Protein AF-A0A2E4DDZ9-F1 (afdb_monomer)

Nearest PDB structures (foldseek):
  5b3r-assembly1_A  TM=7.228E-01  e=1.417E-09  Pseudomonas aeruginosa
  1xm8-assembly2_B  TM=5.870E-01  e=4.985E-08  Arabidopsis thaliana
  6mgx-assembly3_B  TM=6.324E-01  e=5.148E-07  Escherichia coli
  6mh0-assembly2_B  TM=6.219E-01  e=5.457E-07  Escherichia coli
  6twt-assembly2_B  TM=6.376E-01  e=8.705E-07  Klebsiella pneumoniae

Structure (mmCIF, N/CA/C/O backbone):
data_AF-A0A2E4DDZ9-F1
#
_entry.id   AF-A0A2E4DDZ9-F1
#
loop_
_atom_site.group_PDB
_atom_site.id
_atom_site.type_symbol
_atom_site.label_atom_id
_atom_site.label_alt_id
_atom_site.label_comp_id
_atom_site.label_asym_id
_atom_site.label_entity_id
_atom_site.label_seq_id
_atom_site.pdbx_PDB_ins_code
_atom_site.Cartn_x
_atom_site.Cartn_y
_atom_site.Cartn_z
_atom_site.occupancy
_atom_site.B_iso_or_equiv
_atom_site.auth_seq_id
_atom_site.auth_comp_id
_atom_site.auth_asym_id
_atom_site.auth_atom_id
_atom_site.pdbx_PDB_model_num
ATOM 1 N N . MET A 1 1 ? -17.751 -10.055 39.238 1.00 33.97 1 MET A N 1
ATOM 2 C CA . MET A 1 1 ? -17.434 -11.410 38.720 1.00 33.97 1 MET A CA 1
ATOM 3 C C . MET A 1 1 ? -16.565 -11.289 37.470 1.00 33.97 1 MET A C 1
ATOM 5 O O . MET A 1 1 ? -16.831 -11.903 36.454 1.00 33.97 1 MET A O 1
ATOM 9 N N . GLN A 1 2 ? -15.532 -10.449 37.564 1.00 41.19 2 GLN A N 1
ATOM 10 C CA . GLN A 1 2 ? -14.875 -9.808 36.419 1.00 41.19 2 GLN A CA 1
ATOM 11 C C . GLN A 1 2 ? -13.373 -9.589 36.701 1.00 41.19 2 GLN A C 1
ATOM 13 O O . GLN A 1 2 ? -12.756 -8.681 36.178 1.00 41.19 2 GLN A O 1
ATOM 18 N N . LYS A 1 3 ? -12.787 -10.394 37.596 1.00 33.94 3 LYS A N 1
ATOM 19 C CA . LYS A 1 3 ? -11.370 -10.314 38.005 1.00 33.94 3 LYS A CA 1
ATOM 20 C C . LYS A 1 3 ? -10.740 -11.713 38.172 1.00 33.94 3 LYS A C 1
ATOM 22 O O . LYS A 1 3 ? -9.693 -11.851 38.790 1.00 33.94 3 LYS A O 1
ATOM 27 N N . LEU A 1 4 ? -11.392 -12.769 37.661 1.00 30.27 4 LEU A N 1
ATOM 28 C CA . LEU A 1 4 ? -10.973 -14.166 37.876 1.00 30.27 4 LEU A CA 1
ATOM 29 C C . LEU A 1 4 ? -10.362 -14.859 36.648 1.00 30.27 4 LEU A C 1
ATOM 31 O O . LEU A 1 4 ? -9.936 -15.993 36.791 1.00 30.27 4 LEU A O 1
ATOM 35 N N . SER A 1 5 ? -10.293 -14.221 35.480 1.00 40.16 5 SER A N 1
ATOM 36 C CA . SER A 1 5 ? -9.814 -14.838 34.229 1.00 40.16 5 SER A CA 1
ATOM 37 C C . SER A 1 5 ? -8.328 -14.569 33.956 1.00 40.16 5 SER A C 1
ATOM 39 O O . SER A 1 5 ? -7.578 -15.505 33.705 1.00 40.16 5 SER A O 1
ATOM 41 N N . VAL A 1 6 ? -7.859 -13.329 34.124 1.00 36.03 6 VAL A N 1
ATOM 42 C CA . VAL A 1 6 ? -6.463 -12.942 33.818 1.00 36.03 6 VAL A CA 1
ATOM 43 C C . VAL A 1 6 ? -5.463 -13.589 34.781 1.00 36.03 6 VAL A C 1
ATOM 45 O O . VAL A 1 6 ? -4.466 -14.174 34.371 1.00 36.03 6 VAL A O 1
ATOM 48 N N . LEU A 1 7 ? -5.783 -13.602 36.076 1.00 37.62 7 LEU A N 1
ATOM 49 C CA . LEU A 1 7 ? -4.938 -14.243 37.082 1.00 37.62 7 LEU A CA 1
ATOM 50 C C . LEU A 1 7 ? -4.940 -15.779 36.956 1.00 37.62 7 LEU A C 1
ATOM 52 O O . LEU A 1 7 ? -3.968 -16.423 37.338 1.00 37.62 7 LEU A O 1
ATOM 56 N N . PHE A 1 8 ? -6.015 -16.371 36.420 1.00 39.94 8 PHE A N 1
ATOM 57 C CA . PHE A 1 8 ? -6.095 -17.813 36.172 1.00 39.94 8 PHE A CA 1
ATOM 58 C C . PHE A 1 8 ? -5.254 -18.207 34.957 1.00 39.94 8 PHE A C 1
ATOM 60 O O . PHE A 1 8 ? -4.583 -19.223 35.026 1.00 39.94 8 PHE A O 1
ATOM 67 N N . ILE A 1 9 ? -5.197 -17.375 33.912 1.00 42.53 9 ILE A N 1
ATOM 68 C CA . ILE A 1 9 ? -4.337 -17.578 32.735 1.00 42.53 9 ILE A CA 1
ATOM 69 C C . ILE A 1 9 ? -2.853 -17.412 33.101 1.00 42.53 9 ILE A C 1
ATOM 71 O O . ILE A 1 9 ? -2.035 -18.258 32.739 1.00 42.53 9 ILE A O 1
ATOM 75 N N . CYS A 1 10 ? -2.498 -16.412 33.916 1.00 40.50 10 CYS A N 1
ATOM 76 C CA . CYS A 1 10 ? -1.134 -16.284 34.443 1.00 40.50 10 CYS A CA 1
ATOM 77 C C . CYS A 1 10 ? -0.742 -17.471 35.348 1.00 40.50 10 CYS A C 1
ATOM 79 O O . CYS A 1 10 ? 0.379 -17.965 35.257 1.00 40.50 10 CYS A O 1
ATOM 81 N N . LEU A 1 11 ? -1.661 -17.979 36.185 1.00 42.38 11 LEU A N 1
ATOM 82 C CA . LEU A 1 11 ? -1.428 -19.148 37.053 1.00 42.38 11 LEU A CA 1
ATOM 83 C C . LEU A 1 11 ? -1.426 -20.490 36.299 1.00 42.38 11 LEU A C 1
ATOM 85 O O . LEU A 1 11 ? -0.768 -21.431 36.745 1.00 42.38 11 LEU A O 1
ATOM 89 N N . PHE A 1 12 ? -2.149 -20.600 35.183 1.00 41.38 12 PHE A N 1
ATOM 90 C CA . PHE A 1 12 ? -2.169 -21.794 34.333 1.00 41.38 12 PHE A CA 1
ATOM 91 C C . PHE A 1 12 ? -0.862 -21.913 33.537 1.00 41.38 12 PHE A C 1
ATOM 93 O O . PHE A 1 12 ? -0.261 -22.986 33.506 1.00 41.38 12 PHE A O 1
ATOM 100 N N . ASN A 1 13 ? -0.349 -20.789 33.026 1.00 40.69 13 ASN A N 1
ATOM 101 C CA . ASN A 1 13 ? 0.956 -20.726 32.362 1.00 40.69 13 ASN A CA 1
ATOM 102 C C . ASN A 1 13 ? 2.132 -20.933 33.336 1.00 40.69 13 ASN A C 1
ATOM 104 O O . ASN A 1 13 ? 3.116 -21.576 32.978 1.00 40.69 13 ASN A O 1
ATOM 108 N N . LEU A 1 14 ? 2.003 -20.516 34.604 1.00 40.38 14 LEU A N 1
ATOM 109 C CA . LEU A 1 14 ? 2.984 -20.852 35.647 1.00 40.38 14 LEU A CA 1
ATOM 110 C C . LEU A 1 14 ? 2.976 -22.346 36.043 1.00 40.38 14 LEU A C 1
ATOM 112 O O . LEU A 1 14 ? 3.996 -22.860 36.495 1.00 40.38 14 LEU A O 1
ATOM 116 N N . ASN A 1 15 ? 1.848 -23.056 35.897 1.00 37.31 15 ASN A N 1
ATOM 117 C CA . ASN A 1 15 ? 1.742 -24.476 36.272 1.00 37.31 15 ASN A CA 1
ATOM 118 C C . ASN A 1 15 ? 2.314 -25.429 35.214 1.00 37.31 15 ASN A C 1
ATOM 120 O O . ASN A 1 15 ? 2.849 -26.477 35.574 1.00 37.31 15 ASN A O 1
ATOM 124 N N . LEU A 1 16 ? 2.270 -25.066 33.930 1.00 35.22 16 LEU A N 1
ATOM 125 C CA . LEU A 1 16 ? 2.968 -25.817 32.879 1.00 35.22 16 LEU A CA 1
ATOM 126 C C . LEU A 1 16 ? 4.495 -25.705 33.004 1.00 35.22 16 LEU A C 1
ATOM 128 O O . LEU A 1 16 ? 5.198 -26.664 32.699 1.00 35.22 16 LEU A O 1
ATOM 132 N N . ALA A 1 17 ? 5.000 -24.605 33.568 1.00 37.75 17 ALA A N 1
ATOM 133 C CA . ALA A 1 17 ? 6.420 -24.429 33.877 1.00 37.75 17 ALA A CA 1
ATOM 134 C C . ALA A 1 17 ? 6.925 -25.272 35.077 1.00 37.75 17 ALA A C 1
ATOM 136 O O . ALA A 1 17 ? 8.125 -25.293 35.341 1.00 37.75 17 ALA A O 1
ATOM 137 N N . LEU A 1 18 ? 6.049 -25.979 35.813 1.00 35.97 18 LEU A N 1
ATOM 138 C CA . LEU A 1 18 ? 6.411 -26.770 37.007 1.00 35.97 18 LEU A CA 1
ATOM 139 C C . LEU A 1 18 ? 6.216 -28.288 36.867 1.00 35.97 18 LEU A C 1
ATOM 141 O O . LEU A 1 18 ? 6.549 -29.036 37.791 1.00 35.97 18 LEU A O 1
ATOM 145 N N . ALA A 1 19 ? 5.744 -28.789 35.726 1.00 33.09 19 ALA A N 1
ATOM 146 C CA . ALA A 1 19 ? 5.649 -30.228 35.500 1.00 33.09 19 ALA A CA 1
ATOM 147 C C . ALA A 1 19 ? 6.958 -30.789 34.914 1.00 33.09 19 ALA A C 1
ATOM 149 O O . ALA A 1 19 ? 7.039 -31.109 33.735 1.00 33.09 19 ALA A O 1
ATOM 150 N N . HIS A 1 20 ? 7.929 -30.963 35.820 1.00 37.88 20 HIS A N 1
ATOM 151 C CA . HIS A 1 20 ? 9.113 -31.834 35.764 1.00 37.88 20 HIS A CA 1
ATOM 152 C C . HIS A 1 20 ? 10.502 -31.229 35.464 1.00 37.88 20 HIS A C 1
ATOM 154 O O . HIS A 1 20 ? 10.837 -30.910 34.332 1.00 37.88 20 HIS A O 1
ATOM 160 N N . LEU A 1 21 ? 11.333 -31.329 36.524 1.00 40.16 21 LEU A N 1
ATOM 161 C CA . LEU A 1 21 ? 12.799 -31.511 36.596 1.00 40.16 21 LEU A CA 1
ATOM 162 C C . LEU A 1 21 ? 13.645 -30.269 36.947 1.00 40.16 21 LEU A C 1
ATOM 164 O O . LEU A 1 21 ? 14.237 -29.665 36.067 1.00 40.16 21 LEU A O 1
ATOM 168 N N . SER A 1 22 ? 13.823 -29.973 38.247 1.00 35.97 22 SER A N 1
ATOM 169 C CA . SER A 1 22 ? 15.143 -30.032 38.925 1.00 35.97 22 SER A CA 1
ATOM 170 C C . SER A 1 22 ? 15.037 -29.762 40.446 1.00 35.97 22 SER A C 1
ATOM 172 O O . SER A 1 22 ? 14.189 -28.990 40.890 1.00 35.97 22 SER A O 1
ATOM 174 N N . ASP A 1 23 ? 15.878 -30.430 41.246 1.00 40.38 23 ASP A N 1
ATOM 175 C CA . ASP A 1 23 ? 15.960 -30.360 42.723 1.00 40.38 23 ASP A CA 1
ATOM 176 C C . ASP A 1 23 ? 16.933 -29.247 43.194 1.00 40.38 23 ASP A C 1
ATOM 178 O O . ASP A 1 23 ? 17.910 -29.523 43.891 1.00 40.38 23 ASP A O 1
ATOM 182 N N . ASP A 1 24 ? 16.713 -27.982 42.815 1.00 37.97 24 ASP A N 1
ATOM 183 C CA . ASP A 1 24 ? 17.561 -26.867 43.284 1.00 37.97 24 ASP A CA 1
ATOM 184 C C . ASP A 1 24 ? 16.811 -25.875 44.198 1.00 37.97 24 ASP A C 1
ATOM 186 O O . ASP A 1 24 ? 15.643 -25.545 43.991 1.00 37.97 24 ASP A O 1
ATOM 190 N N . GLU A 1 25 ? 17.483 -25.385 45.245 1.00 36.19 25 GLU A N 1
ATOM 191 C CA . GLU A 1 25 ? 16.929 -24.529 46.312 1.00 36.19 25 GLU A CA 1
ATOM 192 C C . GLU A 1 25 ? 16.433 -23.157 45.811 1.00 36.19 25 GLU A C 1
ATOM 194 O O . GLU A 1 25 ? 15.657 -22.481 46.497 1.00 36.19 25 GLU A O 1
ATOM 199 N N . SER A 1 26 ? 16.820 -22.761 44.598 1.00 35.56 26 SER A N 1
ATOM 200 C CA . SER A 1 26 ? 16.300 -21.602 43.864 1.00 35.56 26 SER A CA 1
ATOM 201 C C . SER A 1 26 ? 14.817 -21.752 43.476 1.00 35.56 26 SER A C 1
ATOM 203 O O . SER A 1 26 ? 14.098 -20.749 43.439 1.00 35.56 26 SER A O 1
ATOM 205 N N . HIS A 1 27 ? 14.310 -22.985 43.317 1.00 33.72 27 HIS A N 1
ATOM 206 C CA . HIS A 1 27 ? 12.915 -23.274 42.951 1.00 33.72 27 HIS A CA 1
ATOM 207 C C . HIS A 1 27 ? 11.893 -22.974 44.059 1.00 33.72 27 HIS A C 1
ATOM 209 O O . HIS A 1 27 ? 10.717 -22.753 43.775 1.00 33.72 27 HIS A O 1
ATOM 215 N N . ARG A 1 28 ? 12.304 -22.882 45.332 1.00 37.25 28 ARG A N 1
ATOM 216 C CA . ARG A 1 28 ? 11.372 -22.616 46.450 1.00 37.25 28 ARG A CA 1
ATOM 217 C C . ARG A 1 28 ? 10.831 -21.185 46.504 1.00 37.25 28 ARG A C 1
ATOM 219 O O . ARG A 1 28 ? 10.004 -20.890 47.363 1.00 37.25 28 ARG A O 1
ATOM 226 N N . ARG A 1 29 ? 11.293 -20.276 45.639 1.00 38.12 29 ARG A N 1
ATOM 227 C CA . ARG A 1 29 ? 10.935 -18.849 45.724 1.00 38.12 29 ARG A CA 1
ATOM 228 C C . ARG A 1 29 ? 9.691 -18.446 44.932 1.00 38.12 29 ARG A C 1
ATOM 230 O O . ARG A 1 29 ? 9.135 -17.400 45.255 1.00 38.12 29 ARG A O 1
ATOM 237 N N . LEU A 1 30 ? 9.232 -19.248 43.966 1.00 39.09 30 LEU A N 1
ATOM 238 C CA . LEU A 1 30 ? 8.139 -18.855 43.055 1.00 39.09 30 LEU A CA 1
ATOM 239 C C . LEU A 1 30 ? 7.015 -19.891 42.888 1.00 39.09 30 LEU A C 1
ATOM 241 O O . LEU A 1 30 ? 6.020 -19.600 42.236 1.00 39.09 30 LEU A O 1
ATOM 245 N N . SER A 1 31 ? 7.107 -21.055 43.535 1.00 38.25 31 SER A N 1
ATOM 246 C CA . SER A 1 31 ? 6.044 -22.071 43.531 1.00 38.25 31 SER A CA 1
ATOM 247 C C . SER A 1 31 ? 5.263 -22.157 44.850 1.00 38.25 31 SER A C 1
ATOM 249 O O . SER A 1 31 ? 4.564 -23.144 45.056 1.00 38.25 31 SER A O 1
ATOM 251 N N . ASP A 1 32 ? 5.416 -21.195 45.773 1.00 40.81 32 ASP A N 1
ATOM 252 C CA . ASP A 1 32 ? 4.756 -21.226 47.088 1.00 40.81 32 ASP A CA 1
ATOM 253 C C . ASP A 1 32 ? 3.307 -20.701 46.995 1.00 40.81 32 ASP A C 1
ATOM 255 O O . ASP A 1 32 ? 3.099 -19.484 46.873 1.00 40.81 32 ASP A O 1
ATOM 259 N N . PRO A 1 33 ? 2.286 -21.577 47.086 1.00 40.12 33 PRO A N 1
ATOM 260 C CA . PRO A 1 33 ? 0.885 -21.178 46.975 1.00 40.12 33 PRO A CA 1
ATOM 261 C C . PRO A 1 33 ? 0.476 -20.171 48.058 1.00 40.12 33 PRO A C 1
ATOM 263 O O . PRO A 1 33 ? -0.372 -19.318 47.806 1.00 40.12 33 PRO A O 1
ATOM 266 N N . LEU A 1 34 ? 1.131 -20.190 49.229 1.00 39.88 34 LEU A N 1
ATOM 267 C CA . LEU A 1 34 ? 0.839 -19.273 50.335 1.00 39.88 34 LEU A CA 1
ATOM 268 C C . LEU A 1 34 ? 1.173 -17.817 49.994 1.00 39.88 34 LEU A C 1
ATOM 270 O O . LEU A 1 34 ? 0.563 -16.903 50.546 1.00 39.88 34 LEU A O 1
ATOM 274 N N . ARG A 1 35 ? 2.109 -17.579 49.068 1.00 44.56 35 ARG A N 1
ATOM 275 C CA . ARG A 1 35 ? 2.528 -16.228 48.673 1.00 44.56 35 ARG A CA 1
ATOM 276 C C . ARG A 1 35 ? 1.674 -15.652 47.542 1.00 44.56 35 ARG A C 1
ATOM 278 O O . ARG A 1 35 ? 1.454 -14.446 47.507 1.00 44.56 35 ARG A O 1
ATOM 285 N N . ILE A 1 36 ? 1.121 -16.511 46.684 1.00 44.34 36 ILE A N 1
ATOM 286 C CA . ILE A 1 36 ? 0.060 -16.155 45.725 1.00 44.34 36 ILE A CA 1
ATOM 287 C C . ILE A 1 36 ? -1.224 -15.793 46.481 1.00 44.34 36 ILE A C 1
ATOM 289 O O . ILE A 1 36 ? -1.869 -14.795 46.162 1.00 44.34 36 ILE A O 1
ATOM 293 N N . GLU A 1 37 ? -1.573 -16.568 47.511 1.00 42.19 37 GLU A N 1
ATOM 294 C CA . GLU A 1 37 ? -2.699 -16.272 48.403 1.00 42.19 37 GLU A CA 1
ATOM 295 C C . GLU A 1 37 ? -2.471 -14.964 49.183 1.00 42.19 37 GLU A C 1
ATOM 297 O O . GLU A 1 37 ? -3.386 -14.154 49.293 1.00 42.19 37 GLU A O 1
ATOM 302 N N . TYR A 1 38 ? -1.239 -14.719 49.654 1.00 46.56 38 TYR A N 1
ATOM 303 C CA . TYR A 1 38 ? -0.840 -13.470 50.310 1.00 46.56 38 TYR A CA 1
ATOM 304 C C . TYR A 1 38 ? -0.961 -12.269 49.365 1.00 46.56 38 TYR A C 1
ATOM 306 O O . TYR A 1 38 ? -1.680 -11.332 49.683 1.00 46.56 38 TYR A O 1
ATOM 314 N N . ASN A 1 39 ? -0.372 -12.319 48.165 1.00 45.78 39 ASN A N 1
ATOM 315 C CA . ASN A 1 39 ? -0.439 -11.218 47.198 1.00 45.78 39 ASN A CA 1
ATOM 316 C C . ASN A 1 39 ? -1.879 -10.924 46.738 1.00 45.78 39 ASN A C 1
ATOM 318 O O . ASN A 1 39 ? -2.236 -9.760 46.599 1.00 45.78 39 ASN A O 1
ATOM 322 N N . LYS A 1 40 ? -2.733 -11.950 46.583 1.00 46.78 40 LYS A N 1
ATOM 323 C CA . LYS A 1 40 ? -4.180 -11.782 46.331 1.00 46.78 40 LYS A CA 1
ATOM 324 C C . LYS A 1 40 ? -4.923 -11.081 47.472 1.00 46.78 40 LYS A C 1
ATOM 326 O O . LYS A 1 40 ? -5.978 -10.502 47.236 1.00 46.78 40 LYS A O 1
ATOM 331 N N . GLN A 1 41 ? -4.430 -11.206 48.703 1.00 47.22 41 GLN A N 1
ATOM 332 C CA . GLN A 1 41 ? -5.047 -10.632 49.900 1.00 47.22 41 GLN A CA 1
ATOM 333 C C . GLN A 1 41 ? -4.456 -9.271 50.287 1.00 47.22 41 GLN A C 1
ATOM 335 O O . GLN A 1 41 ? -5.117 -8.526 51.007 1.00 47.22 41 GLN A O 1
ATOM 340 N N . THR A 1 42 ? -3.233 -8.951 49.852 1.00 45.41 42 THR A N 1
ATOM 341 C CA . THR A 1 42 ? -2.497 -7.765 50.318 1.00 45.41 42 THR A CA 1
ATOM 342 C C . THR A 1 42 ? -2.213 -6.715 49.256 1.00 45.41 42 THR A C 1
ATOM 344 O O . THR A 1 42 ? -1.875 -5.604 49.650 1.00 45.41 42 THR A O 1
ATOM 347 N N . LYS A 1 43 ? -2.302 -7.041 47.960 1.00 48.38 43 LYS A N 1
ATOM 348 C CA . LYS A 1 43 ? -2.059 -6.076 46.883 1.00 48.38 43 LYS A CA 1
ATOM 349 C C . LYS A 1 43 ? -3.357 -5.557 46.290 1.00 48.38 43 LYS A C 1
ATOM 351 O O . LYS A 1 43 ? -4.258 -6.343 45.988 1.00 48.38 43 LYS A O 1
ATOM 356 N N . ASP A 1 44 ? -3.425 -4.246 46.106 1.00 49.69 44 ASP A N 1
ATOM 357 C CA . ASP A 1 44 ? -4.514 -3.614 45.372 1.00 49.69 44 ASP A CA 1
ATOM 358 C C . ASP A 1 44 ? -4.139 -3.569 43.887 1.00 49.69 44 ASP A C 1
ATOM 360 O O . ASP A 1 44 ? -3.212 -2.878 43.484 1.00 49.69 44 ASP A O 1
ATOM 364 N N . LEU A 1 45 ? -4.829 -4.356 43.060 1.00 46.56 45 LEU A N 1
ATOM 365 C CA . LEU A 1 45 ? -4.574 -4.407 41.613 1.00 46.56 45 LEU A CA 1
ATOM 366 C C . LEU A 1 45 ? -5.123 -3.179 40.872 1.00 46.56 45 LEU A C 1
ATOM 368 O O . LEU A 1 45 ? -4.913 -3.056 39.669 1.00 46.56 45 LEU A O 1
ATOM 372 N N . ASP A 1 46 ? -5.839 -2.301 41.577 1.00 39.34 46 ASP A N 1
ATOM 373 C CA . ASP A 1 46 ? -6.228 -0.985 41.082 1.00 39.34 46 ASP A CA 1
ATOM 374 C C . ASP A 1 46 ? -5.185 0.096 41.497 1.00 39.34 46 ASP A C 1
ATOM 376 O O . ASP A 1 46 ? -5.304 1.252 41.086 1.00 39.34 46 ASP A O 1
ATOM 380 N N . ASP A 1 47 ? -4.141 -0.273 42.265 1.00 42.84 47 ASP A N 1
ATOM 381 C CA . ASP A 1 47 ? -2.981 0.567 42.602 1.00 42.84 47 ASP A CA 1
ATOM 382 C C . ASP A 1 47 ? -1.834 0.365 41.571 1.00 42.84 47 ASP A C 1
ATOM 384 O O . ASP A 1 47 ? -1.346 -0.762 41.370 1.00 42.84 47 ASP A O 1
ATOM 388 N N . PRO A 1 48 ? -1.378 1.440 40.894 1.00 39.00 48 PRO A N 1
ATOM 389 C CA . PRO A 1 48 ? -0.318 1.383 39.885 1.00 39.00 48 PRO A CA 1
ATOM 390 C C . PRO A 1 48 ? 1.022 0.841 40.396 1.00 39.00 48 PRO A C 1
ATOM 392 O O . PRO A 1 48 ? 1.738 0.171 39.644 1.00 39.00 48 PRO A O 1
ATOM 395 N N . ASP A 1 49 ? 1.378 1.094 41.658 1.00 43.78 49 ASP A N 1
ATOM 396 C CA . ASP A 1 49 ? 2.683 0.706 42.207 1.00 43.78 49 ASP A CA 1
ATOM 397 C C . ASP A 1 49 ? 2.756 -0.806 42.463 1.00 43.78 49 ASP A C 1
ATOM 399 O O . ASP A 1 49 ? 3.779 -1.459 42.206 1.00 43.78 49 ASP A O 1
ATOM 403 N N . ASP A 1 50 ? 1.645 -1.390 42.911 1.00 41.88 50 ASP A N 1
ATOM 404 C CA . ASP A 1 50 ? 1.541 -2.817 43.195 1.00 41.88 50 ASP A CA 1
ATOM 405 C C . ASP A 1 50 ? 1.521 -3.667 41.923 1.00 41.88 50 ASP A C 1
ATOM 407 O O . ASP A 1 50 ? 2.157 -4.732 41.886 1.00 41.88 50 ASP A O 1
ATOM 411 N N . THR A 1 51 ? 0.862 -3.151 40.884 1.00 43.84 51 THR A N 1
ATOM 412 C CA . THR A 1 51 ? 0.801 -3.727 39.536 1.00 43.84 51 THR A CA 1
ATOM 413 C C . THR A 1 51 ? 2.166 -3.660 38.851 1.00 43.84 51 THR A C 1
ATOM 415 O O . THR A 1 51 ? 2.675 -4.674 38.372 1.00 43.84 51 THR A O 1
ATOM 418 N N . SER A 1 52 ? 2.835 -2.506 38.918 1.00 40.84 52 SER A N 1
ATOM 419 C CA . SER A 1 52 ? 4.176 -2.307 38.353 1.00 40.84 52 SER A CA 1
ATOM 420 C C . SER A 1 52 ? 5.223 -3.239 38.965 1.00 40.84 52 SER A C 1
ATOM 422 O O . SER A 1 52 ? 6.110 -3.737 38.269 1.00 40.84 52 SER A O 1
ATOM 424 N N . GLN A 1 53 ? 5.135 -3.513 40.271 1.00 45.06 53 GLN A N 1
ATOM 425 C CA . GLN A 1 53 ? 6.048 -4.451 40.922 1.00 45.06 53 GLN A CA 1
ATOM 426 C C . GLN A 1 53 ? 5.840 -5.892 40.435 1.00 45.06 53 GLN A C 1
ATOM 428 O O . GLN A 1 53 ? 6.818 -6.598 40.205 1.00 45.06 53 GLN A O 1
ATOM 433 N N . LEU A 1 54 ? 4.588 -6.313 40.234 1.00 45.00 54 LEU A N 1
ATOM 434 C CA . LEU A 1 54 ? 4.265 -7.650 39.731 1.00 45.00 54 LEU A CA 1
ATOM 435 C C . LEU A 1 54 ? 4.745 -7.847 38.279 1.00 45.00 54 LEU A C 1
ATOM 437 O O . LEU A 1 54 ? 5.259 -8.913 37.931 1.00 45.00 54 LEU A O 1
ATOM 441 N N . CYS A 1 55 ? 4.641 -6.804 37.451 1.00 43.81 55 CYS A N 1
ATOM 442 C CA . CYS A 1 55 ? 5.157 -6.792 36.080 1.00 43.81 55 CYS A CA 1
ATOM 443 C C . CYS A 1 55 ? 6.687 -6.915 36.034 1.00 43.81 55 CYS A C 1
ATOM 445 O O . CYS A 1 55 ? 7.207 -7.731 35.273 1.00 43.81 55 CYS A O 1
ATOM 447 N N . ARG A 1 56 ? 7.413 -6.171 36.884 1.00 43.94 56 ARG A N 1
ATOM 448 C CA . ARG A 1 56 ? 8.884 -6.256 36.982 1.00 43.94 56 ARG A CA 1
ATOM 449 C C . ARG A 1 56 ? 9.355 -7.654 37.374 1.00 43.94 56 ARG A C 1
ATOM 451 O O . ARG A 1 56 ? 10.241 -8.201 36.724 1.00 43.94 56 ARG A O 1
ATOM 458 N N . ASP A 1 57 ? 8.713 -8.252 38.375 1.00 45.06 57 ASP A N 1
ATOM 459 C CA . ASP A 1 57 ? 9.059 -9.594 38.851 1.00 45.06 57 ASP A CA 1
ATOM 460 C C . ASP A 1 57 ? 8.829 -10.668 37.760 1.00 45.06 57 ASP A C 1
ATOM 462 O O . ASP A 1 57 ? 9.574 -11.645 37.674 1.00 45.06 57 ASP A O 1
ATOM 466 N N . THR A 1 58 ? 7.837 -10.465 36.884 1.00 41.94 58 THR A N 1
ATOM 467 C CA . THR A 1 58 ? 7.519 -11.372 35.765 1.00 41.94 58 THR A CA 1
ATOM 468 C C . THR A 1 58 ? 8.515 -11.229 34.606 1.00 41.94 58 THR A C 1
ATOM 470 O O . THR A 1 58 ? 9.010 -12.230 34.088 1.00 41.94 58 THR A O 1
ATOM 473 N N . LEU A 1 59 ? 8.870 -9.994 34.235 1.00 40.66 59 LEU A N 1
ATOM 474 C CA . LEU A 1 59 ? 9.851 -9.690 33.183 1.00 40.66 59 LEU A CA 1
ATOM 475 C C . LEU A 1 59 ? 11.261 -10.191 33.528 1.00 40.66 59 LEU A C 1
ATOM 477 O O . LEU A 1 59 ? 11.951 -10.737 32.667 1.00 40.66 59 LEU A O 1
ATOM 481 N N . GLU A 1 60 ? 11.680 -10.058 34.787 1.00 41.94 60 GLU A N 1
ATOM 482 C CA . GLU A 1 60 ? 12.969 -10.569 35.275 1.00 41.94 60 GLU A CA 1
ATOM 483 C C . GLU A 1 60 ? 13.044 -12.107 35.172 1.00 41.94 60 GLU A C 1
ATOM 485 O O . GLU A 1 60 ? 14.089 -12.673 34.843 1.00 41.94 60 GLU A O 1
ATOM 490 N N . CYS A 1 61 ? 11.917 -12.792 35.393 1.00 39.03 61 CYS A N 1
ATOM 491 C CA . CYS A 1 61 ? 11.821 -14.248 35.304 1.00 39.03 61 CYS A CA 1
ATOM 492 C C . CYS A 1 61 ? 11.914 -14.754 33.856 1.00 39.03 61 CYS A C 1
ATOM 494 O O . CYS A 1 61 ? 12.610 -15.733 33.598 1.00 39.03 61 CYS A O 1
ATOM 496 N N . VAL A 1 62 ? 11.266 -14.067 32.909 1.00 38.56 62 VAL A N 1
ATOM 497 C CA . VAL A 1 62 ? 11.334 -14.401 31.474 1.00 38.56 62 VAL A CA 1
ATOM 498 C C . VAL A 1 62 ? 12.739 -14.156 30.922 1.00 38.56 62 VAL A C 1
ATOM 500 O O . VAL A 1 62 ? 13.271 -14.961 30.166 1.00 38.56 62 VAL A O 1
ATOM 503 N N . ARG A 1 63 ? 13.382 -13.066 31.347 1.00 37.38 63 ARG A N 1
ATOM 504 C CA . ARG A 1 63 ? 14.694 -12.645 30.844 1.00 37.38 63 ARG A CA 1
ATOM 505 C C . ARG A 1 63 ? 15.862 -13.519 31.327 1.00 37.38 63 ARG A C 1
ATOM 507 O O . ARG A 1 63 ? 16.943 -13.455 30.749 1.00 37.38 63 ARG A O 1
ATOM 514 N N . THR A 1 64 ? 15.671 -14.308 32.384 1.00 41.09 64 THR A N 1
ATOM 515 C CA . THR A 1 64 ? 16.728 -15.130 33.003 1.00 41.09 64 THR A CA 1
ATOM 516 C C . THR A 1 64 ? 16.742 -16.593 32.553 1.00 41.09 64 THR A C 1
ATOM 518 O O . THR A 1 64 ? 17.643 -17.326 32.960 1.00 41.09 64 THR A O 1
ATOM 521 N N . GLN A 1 65 ? 15.814 -17.031 31.693 1.00 38.94 65 GLN A N 1
ATOM 522 C CA . GLN A 1 65 ? 15.822 -18.389 31.139 1.00 38.94 65 GLN A CA 1
ATOM 523 C C . GLN A 1 65 ? 16.352 -18.415 29.694 1.00 38.94 65 GLN A C 1
ATOM 525 O O . GLN A 1 65 ? 15.688 -17.961 28.768 1.00 38.94 65 GLN A O 1
ATOM 530 N N . GLU A 1 66 ? 17.542 -18.992 29.491 1.00 38.03 66 GLU A N 1
ATOM 531 C CA . GLU A 1 66 ? 18.000 -19.469 28.177 1.00 38.03 66 GLU A CA 1
ATOM 532 C C . GLU A 1 66 ? 17.205 -20.736 27.813 1.00 38.03 66 GLU A C 1
ATOM 534 O O . GLU A 1 66 ? 17.484 -21.833 28.299 1.00 38.03 66 GLU A O 1
ATOM 539 N N . ILE A 1 67 ? 16.172 -20.583 26.982 1.00 40.72 67 ILE A N 1
ATOM 540 C CA . ILE A 1 67 ? 15.298 -21.682 26.554 1.00 40.72 67 ILE A CA 1
ATOM 541 C C . ILE A 1 67 ? 16.022 -22.507 25.482 1.00 40.72 67 ILE A C 1
ATOM 543 O O . ILE A 1 67 ? 16.032 -22.159 24.304 1.00 40.72 67 ILE A O 1
ATOM 547 N N . SER A 1 68 ? 16.628 -23.620 25.895 1.00 33.53 68 SER A N 1
ATOM 548 C CA . SER A 1 68 ? 17.236 -24.619 25.008 1.00 33.53 68 SER A CA 1
ATOM 549 C C . SER A 1 68 ? 16.755 -26.028 25.368 1.00 33.53 68 SER A C 1
ATOM 551 O O . SER A 1 68 ? 17.415 -26.741 26.105 1.00 33.53 68 SER A O 1
ATOM 553 N N . ASP A 1 69 ? 15.557 -26.391 24.898 1.00 35.28 69 ASP A N 1
ATOM 554 C CA . ASP A 1 69 ? 15.167 -27.746 24.446 1.00 35.28 69 ASP A CA 1
ATOM 555 C C . ASP A 1 69 ? 13.638 -27.831 24.307 1.00 35.28 69 ASP A C 1
ATOM 557 O O . ASP A 1 69 ? 12.915 -28.014 25.285 1.00 35.28 69 ASP A O 1
ATOM 561 N N . LEU A 1 70 ? 13.113 -27.703 23.082 1.00 38.47 70 LEU A N 1
ATOM 562 C CA . LEU A 1 70 ? 11.661 -27.734 22.830 1.00 38.47 70 LEU A CA 1
ATOM 563 C C . LEU A 1 70 ? 11.237 -28.530 21.581 1.00 38.47 70 LEU A C 1
ATOM 565 O O . LEU A 1 70 ? 10.102 -28.415 21.130 1.00 38.47 70 LEU A O 1
ATOM 569 N N . SER A 1 71 ? 12.076 -29.413 21.038 1.00 33.62 71 SER A N 1
ATOM 570 C CA . SER A 1 71 ? 11.757 -30.122 19.782 1.00 33.62 71 SER A CA 1
ATOM 571 C C . SER A 1 71 ? 10.556 -31.088 19.861 1.00 33.62 71 SER A C 1
ATOM 573 O O . SER A 1 71 ? 9.953 -31.392 18.836 1.00 33.62 71 SER A O 1
ATOM 575 N N . GLY A 1 72 ? 10.153 -31.537 21.057 1.00 34.12 72 GLY A N 1
ATOM 576 C CA . GLY A 1 72 ? 8.994 -32.426 21.246 1.00 34.12 72 GLY A CA 1
ATOM 577 C C . GLY A 1 72 ? 7.662 -31.727 21.553 1.00 34.12 72 GLY A C 1
ATOM 578 O O . GLY A 1 72 ? 6.604 -32.297 21.296 1.00 34.12 72 GLY A O 1
ATOM 579 N N . ASN A 1 73 ? 7.702 -30.496 22.073 1.00 37.69 73 ASN A N 1
ATOM 580 C CA . ASN A 1 73 ? 6.518 -29.773 22.561 1.00 37.69 73 ASN A CA 1
ATOM 581 C C . ASN A 1 73 ? 6.034 -28.685 21.593 1.00 37.69 73 ASN A C 1
ATOM 583 O O . ASN A 1 73 ? 4.883 -28.266 21.691 1.00 37.69 73 ASN A O 1
ATOM 587 N N . VAL A 1 74 ? 6.865 -28.282 20.624 1.00 34.41 74 VAL A N 1
ATOM 588 C CA . VAL A 1 74 ? 6.501 -27.293 19.598 1.00 34.41 74 VAL A CA 1
ATOM 589 C C . VAL A 1 74 ? 5.310 -27.771 18.773 1.00 34.41 74 VAL A C 1
ATOM 591 O O . VAL A 1 74 ? 4.358 -27.033 18.645 1.00 34.41 74 VAL A O 1
ATOM 594 N N . ILE A 1 75 ? 5.243 -29.031 18.333 1.00 33.62 75 ILE A N 1
ATOM 595 C CA . ILE A 1 75 ? 4.134 -29.494 17.470 1.00 33.62 75 ILE A CA 1
ATOM 596 C C . ILE A 1 75 ? 2.764 -29.451 18.177 1.00 33.62 75 ILE A C 1
ATOM 598 O O . ILE A 1 75 ? 1.752 -29.178 17.533 1.00 33.62 75 ILE A O 1
ATOM 602 N N . GLN A 1 76 ? 2.707 -29.708 19.490 1.00 33.09 76 GLN A N 1
ATOM 603 C CA . GLN A 1 76 ? 1.458 -29.575 20.252 1.00 33.09 76 GLN A CA 1
ATOM 604 C C . GLN A 1 76 ? 1.148 -28.117 20.594 1.00 33.09 76 GLN A C 1
ATOM 606 O O . GLN A 1 76 ? -0.009 -27.725 20.501 1.00 33.09 76 GLN A O 1
ATOM 611 N N . ALA A 1 77 ? 2.163 -27.314 20.926 1.00 33.97 77 ALA A N 1
ATOM 612 C CA . ALA A 1 77 ? 1.995 -25.884 21.164 1.00 33.97 77 ALA A CA 1
ATOM 613 C C . ALA A 1 77 ? 1.555 -25.143 19.892 1.00 33.97 77 ALA A C 1
ATOM 615 O O . ALA A 1 77 ? 0.639 -24.343 19.964 1.00 33.97 77 ALA A O 1
ATOM 616 N N . THR A 1 78 ? 2.116 -25.461 18.723 1.00 35.38 78 THR A N 1
ATOM 617 C CA . THR A 1 78 ? 1.745 -24.880 17.425 1.00 35.38 78 THR A CA 1
ATOM 618 C C . THR A 1 78 ? 0.336 -25.291 17.006 1.00 35.38 78 THR A C 1
ATOM 620 O O . THR A 1 78 ? -0.416 -24.451 16.534 1.00 35.38 78 THR A O 1
ATOM 623 N N . ARG A 1 79 ? -0.077 -26.549 17.236 1.00 36.19 79 ARG A N 1
ATOM 624 C CA . ARG A 1 79 ? -1.475 -26.964 17.003 1.00 36.19 79 ARG A CA 1
ATOM 625 C C . ARG A 1 79 ? -2.457 -26.246 17.918 1.00 36.19 79 ARG A C 1
ATOM 627 O O . ARG A 1 79 ? -3.536 -25.884 17.479 1.00 36.19 79 ARG A O 1
ATOM 634 N N . TRP A 1 80 ? -2.083 -26.059 19.178 1.00 38.34 80 TRP A N 1
ATOM 635 C CA . TRP A 1 80 ? -2.939 -25.416 20.167 1.00 38.34 80 TRP A CA 1
ATOM 636 C C . TRP A 1 80 ? -2.983 -23.889 19.997 1.00 38.34 80 TRP A C 1
ATOM 638 O O . TRP A 1 80 ? -4.027 -23.290 20.213 1.00 38.34 80 TRP A O 1
ATOM 648 N N . LEU A 1 81 ? -1.887 -23.268 19.545 1.00 37.59 81 LEU A N 1
ATOM 649 C CA . LEU A 1 81 ? -1.834 -21.864 19.121 1.00 37.59 81 LEU A CA 1
ATOM 650 C C . LEU A 1 81 ? -2.681 -21.631 17.865 1.00 37.59 81 LEU A C 1
ATOM 652 O O . LEU A 1 81 ? -3.491 -20.716 17.875 1.00 37.59 81 LEU A O 1
ATOM 656 N N . ALA A 1 82 ? -2.597 -22.512 16.863 1.00 37.56 82 ALA A N 1
ATOM 657 C CA . ALA A 1 82 ? -3.460 -22.455 15.681 1.00 37.56 82 ALA A CA 1
ATOM 658 C C . ALA A 1 82 ? -4.952 -22.646 16.032 1.00 37.56 82 ALA A C 1
ATOM 660 O O . ALA A 1 82 ? -5.821 -22.009 15.452 1.00 37.56 82 ALA A O 1
ATOM 661 N N . GLU A 1 83 ? -5.275 -23.487 17.022 1.00 38.56 83 GLU A N 1
ATOM 662 C CA . GLU A 1 83 ? -6.648 -23.624 17.535 1.00 38.56 83 GLU A CA 1
ATOM 663 C C . GLU A 1 83 ? -7.106 -22.380 18.329 1.00 38.56 83 GLU A C 1
ATOM 665 O O . GLU A 1 83 ? -8.284 -22.030 18.284 1.00 38.56 83 GLU A O 1
ATOM 670 N N . LEU A 1 84 ? -6.198 -21.681 19.020 1.00 38.16 84 LEU A N 1
ATOM 671 C CA . LEU A 1 84 ? -6.476 -20.440 19.758 1.00 38.16 84 LEU A CA 1
ATOM 672 C C . LEU A 1 84 ? -6.590 -19.202 18.850 1.00 38.16 84 LEU A C 1
ATOM 674 O O . LEU A 1 84 ? -7.362 -18.302 19.169 1.00 38.16 84 LEU A O 1
ATOM 678 N N . GLU A 1 85 ? -5.875 -19.159 17.723 1.00 39.00 85 GLU A N 1
ATOM 679 C CA . GLU A 1 85 ? -5.945 -18.081 16.718 1.00 39.00 85 GLU A CA 1
ATOM 680 C C . GLU A 1 85 ? -7.318 -17.987 16.038 1.00 39.00 85 GLU A C 1
ATOM 682 O O . GLU A 1 85 ? -7.711 -16.905 15.596 1.00 39.00 85 GLU A O 1
ATOM 687 N N . THR A 1 86 ? -8.074 -19.087 16.020 1.00 42.75 86 THR A N 1
ATOM 688 C CA . THR A 1 86 ? -9.436 -19.152 15.460 1.00 42.75 86 THR A CA 1
ATOM 689 C C . THR A 1 86 ? -10.542 -18.722 16.440 1.00 42.75 86 THR A C 1
ATOM 691 O O . THR A 1 86 ? -11.705 -18.612 16.049 1.00 42.75 86 THR A O 1
ATOM 694 N N . ASP A 1 87 ? -10.219 -18.457 17.713 1.00 44.88 87 ASP A N 1
ATOM 695 C CA . ASP A 1 87 ? -11.196 -18.063 18.736 1.00 44.88 87 ASP A CA 1
ATOM 696 C C . ASP A 1 87 ? -11.283 -16.527 18.864 1.00 44.88 87 ASP A C 1
ATOM 698 O O . ASP A 1 87 ? -10.366 -15.853 19.343 1.00 44.88 87 ASP A O 1
ATOM 702 N N . MET A 1 88 ? -12.426 -15.953 18.469 1.00 46.41 88 MET A N 1
ATOM 703 C CA . MET A 1 88 ? -12.698 -14.507 18.540 1.00 46.41 88 MET A CA 1
ATOM 704 C C . MET A 1 88 ? -12.478 -13.898 19.933 1.00 46.41 88 MET A C 1
ATOM 706 O O . MET A 1 88 ? -12.067 -12.741 20.039 1.00 46.41 88 MET A O 1
ATOM 710 N N . ALA A 1 89 ? -12.718 -14.651 21.013 1.00 41.38 89 ALA A N 1
ATOM 711 C CA . ALA A 1 89 ? -12.494 -14.158 22.369 1.00 41.38 89 ALA A CA 1
ATOM 712 C C . ALA A 1 89 ? -10.998 -14.027 22.690 1.00 41.38 89 ALA A C 1
ATOM 714 O O . ALA A 1 89 ? -10.612 -13.164 23.484 1.00 41.38 89 ALA A O 1
ATOM 715 N N . VAL A 1 90 ? -10.150 -14.846 22.063 1.00 41.41 90 VAL A N 1
ATOM 716 C CA . VAL A 1 90 ? -8.692 -14.813 22.220 1.00 41.41 90 VAL A CA 1
ATOM 717 C C . VAL A 1 90 ? -8.090 -13.640 21.457 1.00 41.41 90 VAL A C 1
ATOM 719 O O . VAL A 1 90 ? -7.260 -12.942 22.027 1.00 41.41 90 VAL A O 1
ATOM 722 N N . ARG A 1 91 ? -8.564 -13.327 20.247 1.00 45.81 91 ARG A N 1
ATOM 723 C CA . ARG A 1 91 ? -8.102 -12.139 19.501 1.00 45.81 91 ARG A CA 1
ATOM 724 C C . ARG A 1 91 ? -8.470 -10.825 20.168 1.00 45.81 91 ARG A C 1
ATOM 726 O O . ARG A 1 91 ? -7.623 -9.948 20.311 1.00 45.81 91 ARG A O 1
ATOM 733 N N . HIS A 1 92 ? -9.702 -10.719 20.665 1.00 45.06 92 HIS A N 1
ATOM 734 C CA . HIS A 1 92 ? -10.108 -9.573 21.481 1.00 45.06 92 HIS A CA 1
ATOM 735 C C . HIS A 1 92 ? -9.231 -9.468 22.743 1.00 45.06 92 HIS A C 1
ATOM 737 O O . HIS A 1 92 ? -8.781 -8.387 23.114 1.00 45.06 92 HIS A O 1
ATOM 743 N N . SER A 1 93 ? -8.893 -10.616 23.346 1.00 44.28 93 SER A N 1
ATOM 744 C CA . SER A 1 93 ? -7.956 -10.690 24.472 1.00 44.28 93 SER A CA 1
ATOM 745 C C . SER A 1 93 ? -6.508 -10.370 24.083 1.00 44.28 93 SER A C 1
ATOM 747 O O . SER A 1 93 ? -5.765 -9.923 24.946 1.00 44.28 93 SER A O 1
ATOM 749 N N . GLN A 1 94 ? -6.087 -10.576 22.833 1.00 46.34 94 GLN A N 1
ATOM 750 C CA . GLN A 1 94 ? -4.745 -10.266 22.338 1.00 46.34 94 GLN A CA 1
ATOM 751 C C . GLN A 1 94 ? -4.579 -8.765 22.106 1.00 46.34 94 GLN A C 1
ATOM 753 O O . GLN A 1 94 ? -3.604 -8.199 22.585 1.00 46.34 94 GLN A O 1
ATOM 758 N N . ALA A 1 95 ? -5.570 -8.098 21.509 1.00 46.66 95 ALA A N 1
ATOM 759 C CA . ALA A 1 95 ? -5.614 -6.637 21.437 1.00 46.66 95 ALA A CA 1
ATOM 760 C C . ALA A 1 95 ? -5.665 -6.003 22.842 1.00 46.66 95 ALA A C 1
ATOM 762 O O . ALA A 1 95 ? -4.960 -5.033 23.123 1.00 46.66 95 ALA A O 1
ATOM 763 N N . ASP A 1 96 ? -6.430 -6.590 23.770 1.00 45.06 96 ASP A N 1
ATOM 764 C CA . ASP A 1 96 ? -6.449 -6.166 25.174 1.00 45.06 96 ASP A CA 1
ATOM 765 C C . ASP A 1 96 ? -5.125 -6.442 25.899 1.00 45.06 96 ASP A C 1
ATOM 767 O O . ASP A 1 96 ? -4.680 -5.614 26.693 1.00 45.06 96 ASP A O 1
ATOM 771 N N . LEU A 1 97 ? -4.474 -7.578 25.641 1.00 44.72 97 LEU A N 1
ATOM 772 C CA . LEU A 1 97 ? -3.164 -7.918 26.198 1.00 44.72 97 LEU A CA 1
ATOM 773 C C . LEU A 1 97 ? -2.072 -7.025 25.630 1.00 44.72 97 LEU A C 1
ATOM 775 O O . LEU A 1 97 ? -1.212 -6.616 26.395 1.00 44.72 97 LEU A O 1
ATOM 779 N N . GLU A 1 98 ? -2.115 -6.676 24.348 1.00 50.81 98 GLU A N 1
ATOM 780 C CA . GLU A 1 98 ? -1.234 -5.678 23.753 1.00 50.81 98 GLU A CA 1
ATOM 781 C C . GLU A 1 98 ? -1.482 -4.307 24.361 1.00 50.81 98 GLU A C 1
ATOM 783 O O . GLU A 1 98 ? -0.532 -3.645 24.753 1.00 50.81 98 GLU A O 1
ATOM 788 N N . ARG A 1 99 ? -2.740 -3.890 24.524 1.00 50.88 99 ARG A N 1
ATOM 789 C CA . ARG A 1 99 ? -3.098 -2.630 25.189 1.00 50.88 99 ARG A CA 1
ATOM 790 C C . ARG A 1 99 ? -2.608 -2.588 26.637 1.00 50.88 99 ARG A C 1
ATOM 792 O O . ARG A 1 99 ? -2.051 -1.581 27.069 1.00 50.88 99 ARG A O 1
ATOM 799 N N . ILE A 1 100 ? -2.768 -3.680 27.384 1.00 45.28 100 ILE A N 1
ATOM 800 C CA . ILE A 1 100 ? -2.251 -3.831 28.750 1.00 45.28 100 ILE A CA 1
ATOM 801 C C . ILE A 1 100 ? -0.722 -3.870 28.734 1.00 45.28 100 ILE A C 1
ATOM 803 O O . ILE A 1 100 ? -0.100 -3.203 29.549 1.00 45.28 100 ILE A O 1
ATOM 807 N N . TYR A 1 101 ? -0.100 -4.583 27.797 1.00 43.03 101 TYR A N 1
ATOM 808 C CA . TYR A 1 101 ? 1.350 -4.659 27.648 1.00 43.03 101 TYR A CA 1
ATOM 809 C C . TYR A 1 101 ? 1.945 -3.294 27.300 1.00 43.03 101 TYR A C 1
ATOM 811 O O . TYR A 1 101 ? 2.929 -2.910 27.914 1.00 43.03 101 TYR A O 1
ATOM 819 N N . ARG A 1 102 ? 1.311 -2.511 26.421 1.00 49.31 102 ARG A N 1
ATOM 820 C CA . ARG A 1 102 ? 1.645 -1.111 26.105 1.00 49.31 102 ARG A CA 1
ATOM 821 C C . ARG A 1 102 ? 1.493 -0.223 27.336 1.00 49.31 102 ARG A C 1
ATOM 823 O O . ARG A 1 102 ? 2.413 0.516 27.667 1.00 49.31 102 ARG A O 1
ATOM 830 N N . SER A 1 103 ? 0.397 -0.382 28.080 1.00 42.44 103 SER A N 1
ATOM 831 C CA . SER A 1 103 ? 0.189 0.301 29.363 1.00 42.44 103 SER A CA 1
ATOM 832 C C . SER A 1 103 ? 1.196 -0.121 30.442 1.00 42.44 103 SER A C 1
ATOM 834 O O . SER A 1 103 ? 1.453 0.655 31.356 1.00 42.44 103 SER A O 1
ATOM 836 N N . CYS A 1 104 ? 1.754 -1.333 30.368 1.00 37.38 104 CYS A N 1
ATOM 837 C CA . CYS A 1 104 ? 2.808 -1.830 31.256 1.00 37.38 104 CYS A CA 1
ATOM 838 C C . CYS A 1 104 ? 4.220 -1.453 30.777 1.00 37.38 104 CYS A C 1
ATOM 840 O O . CYS A 1 104 ? 5.142 -1.415 31.591 1.00 37.38 104 CYS A O 1
ATOM 842 N N . ARG A 1 105 ? 4.400 -1.226 29.470 1.00 42.00 105 ARG A N 1
ATOM 843 C CA . ARG A 1 105 ? 5.667 -0.897 28.800 1.00 42.00 105 ARG A CA 1
ATOM 844 C C . ARG A 1 105 ? 5.867 0.617 28.654 1.00 42.00 105 ARG A C 1
ATOM 846 O O . ARG A 1 105 ? 6.974 1.028 28.333 1.00 42.00 105 ARG A O 1
ATOM 853 N N . ASP A 1 106 ? 4.844 1.417 28.962 1.00 47.75 106 ASP A N 1
ATOM 854 C CA . ASP A 1 106 ? 4.869 2.887 28.949 1.00 47.75 106 ASP A CA 1
ATOM 855 C C . ASP A 1 106 ? 5.354 3.447 27.595 1.00 47.75 106 ASP A C 1
ATOM 857 O O . ASP A 1 106 ? 6.042 4.465 27.537 1.00 47.75 106 ASP A O 1
ATOM 861 N N . LEU A 1 107 ? 5.021 2.758 26.492 1.00 54.97 107 LEU A N 1
ATOM 862 C CA . LEU A 1 107 ? 5.381 3.234 25.160 1.00 54.97 107 LEU A CA 1
ATOM 863 C C . LEU A 1 107 ? 4.560 4.470 24.827 1.00 54.97 107 LEU A C 1
ATOM 865 O O . LEU A 1 107 ? 3.329 4.474 24.865 1.00 54.97 107 LEU A O 1
ATOM 869 N N . THR A 1 108 ? 5.264 5.521 24.451 1.00 71.00 108 THR A N 1
ATOM 870 C CA . THR A 1 108 ? 4.664 6.630 23.730 1.00 71.00 108 THR A CA 1
ATOM 871 C C . THR A 1 108 ? 4.220 6.153 22.348 1.00 71.00 108 THR A C 1
ATOM 873 O O . THR A 1 108 ? 4.855 5.291 21.744 1.00 71.00 108 THR A O 1
ATOM 876 N N . HIS A 1 109 ? 3.184 6.781 21.797 1.00 81.12 109 HIS A N 1
ATOM 877 C CA . HIS A 1 109 ? 2.745 6.544 20.419 1.00 81.12 109 HIS A CA 1
ATOM 878 C C . HIS A 1 109 ? 3.906 6.588 19.405 1.00 81.12 109 HIS A C 1
ATOM 880 O O . HIS A 1 109 ? 3.993 5.761 18.505 1.00 81.12 109 HIS A O 1
ATOM 886 N N . SER A 1 110 ? 4.866 7.503 19.598 1.00 82.00 110 SER A N 1
ATOM 887 C CA . SER A 1 110 ? 6.066 7.598 18.757 1.00 82.00 110 SER A CA 1
ATOM 888 C C . SER A 1 110 ? 6.978 6.371 18.814 1.00 82.00 110 SER A C 1
ATOM 890 O O . SER A 1 110 ? 7.650 6.076 17.830 1.00 82.00 110 SER A O 1
ATOM 892 N N . GLU A 1 111 ? 7.043 5.672 19.948 1.00 83.06 111 GLU A N 1
ATOM 893 C CA . GLU A 1 111 ? 7.830 4.443 20.069 1.00 83.06 111 GLU A CA 1
ATOM 894 C C . GLU A 1 111 ? 7.114 3.257 19.421 1.00 83.06 111 GLU A C 1
ATOM 896 O O . GLU A 1 111 ? 7.779 2.447 18.784 1.00 83.06 111 GLU A O 1
ATOM 901 N N . GLU A 1 112 ? 5.782 3.181 19.514 1.00 83.25 112 GLU A N 1
ATOM 902 C CA . GLU A 1 112 ? 4.993 2.161 18.805 1.00 83.25 112 GLU A CA 1
ATOM 903 C C . GLU A 1 112 ? 5.137 2.312 17.288 1.00 83.25 112 GLU A C 1
ATOM 905 O O . GLU A 1 112 ? 5.454 1.353 16.590 1.00 83.25 112 GLU A O 1
ATOM 910 N N . VAL A 1 113 ? 5.010 3.540 16.783 1.00 91.31 113 VAL A N 1
ATOM 911 C CA . VAL A 1 113 ? 5.217 3.856 15.365 1.00 91.31 113 VAL A CA 1
ATOM 912 C C . VAL A 1 113 ? 6.632 3.480 14.905 1.00 91.31 113 VAL A C 1
ATOM 914 O O . VAL A 1 113 ? 6.814 2.953 13.806 1.00 91.31 113 VAL A O 1
ATOM 917 N N . ALA A 1 114 ? 7.649 3.724 15.738 1.00 89.81 114 ALA A N 1
ATOM 918 C CA . ALA A 1 114 ? 9.023 3.331 15.431 1.00 89.81 114 ALA A CA 1
ATOM 919 C C . ALA A 1 114 ? 9.215 1.803 15.432 1.00 89.81 114 ALA A C 1
ATOM 921 O O . ALA A 1 114 ? 9.999 1.295 14.632 1.00 89.81 114 ALA A O 1
ATOM 922 N N . GLU A 1 115 ? 8.507 1.074 16.297 1.00 87.31 115 GLU A N 1
ATOM 923 C CA . GLU A 1 115 ? 8.511 -0.392 16.337 1.00 87.31 115 GLU A CA 1
ATOM 924 C C . GLU A 1 115 ? 7.849 -0.982 15.088 1.00 87.31 115 GLU A C 1
ATOM 926 O O . GLU A 1 115 ? 8.471 -1.825 14.447 1.00 87.31 115 GLU A O 1
ATOM 931 N N . VAL A 1 116 ? 6.686 -0.464 14.667 1.00 92.38 116 VAL A N 1
ATOM 932 C CA . VAL A 1 116 ? 6.021 -0.841 13.401 1.00 92.38 116 VAL A CA 1
ATOM 933 C C . VAL A 1 116 ? 6.965 -0.620 12.216 1.00 92.38 116 VAL A C 1
ATOM 935 O O . VAL A 1 116 ? 7.209 -1.534 11.431 1.00 92.38 116 VAL A O 1
ATOM 938 N N . ALA A 1 117 ? 7.557 0.576 12.098 1.00 96.56 117 ALA A N 1
ATOM 939 C CA . ALA A 1 117 ? 8.499 0.889 11.022 1.00 96.56 117 ALA A CA 1
ATOM 940 C C . ALA A 1 117 ? 9.719 -0.048 11.034 1.00 96.56 117 ALA A C 1
ATOM 942 O O . ALA A 1 117 ? 10.115 -0.579 9.998 1.00 96.56 117 ALA A O 1
ATOM 943 N N . SER A 1 118 ? 10.296 -0.281 12.217 1.00 94.12 118 SER A N 1
ATOM 944 C CA . SER A 1 118 ? 11.427 -1.190 12.393 1.00 94.12 118 SER A CA 1
ATOM 945 C C . SER A 1 118 ? 11.058 -2.630 12.043 1.00 94.12 118 SER A C 1
ATOM 947 O O . SER A 1 118 ? 11.891 -3.342 11.491 1.00 94.12 118 SER A O 1
ATOM 949 N N . GLN A 1 119 ? 9.852 -3.089 12.370 1.00 93.31 119 GLN A N 1
ATOM 950 C CA . GLN A 1 119 ? 9.410 -4.434 12.024 1.00 93.31 119 GLN A CA 1
ATOM 951 C C . GLN A 1 119 ? 9.313 -4.581 10.505 1.00 93.31 119 GLN A C 1
ATOM 953 O O . GLN A 1 119 ? 9.959 -5.466 9.958 1.00 93.31 119 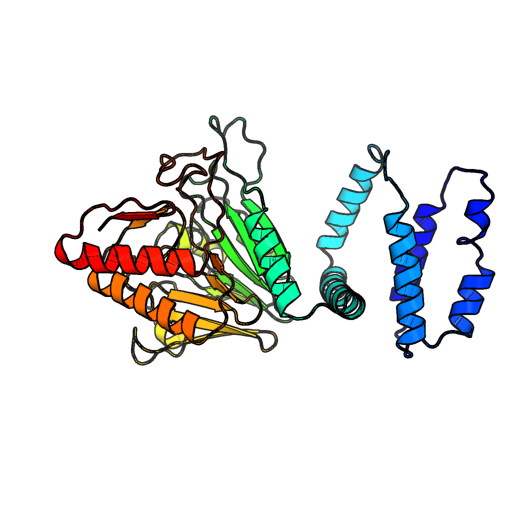GLN A O 1
ATOM 958 N N . ILE A 1 120 ? 8.641 -3.650 9.818 1.00 97.50 120 ILE A N 1
ATOM 959 C CA . ILE A 1 120 ? 8.516 -3.665 8.351 1.00 97.50 120 ILE A CA 1
ATOM 960 C C . ILE A 1 120 ? 9.894 -3.647 7.671 1.00 97.50 120 ILE A C 1
ATOM 962 O O . ILE A 1 120 ? 10.122 -4.405 6.732 1.00 97.50 120 ILE A O 1
ATOM 966 N N . GLU A 1 121 ? 10.825 -2.809 8.145 1.00 95.69 121 GLU A N 1
ATOM 967 C CA . GLU A 1 121 ? 12.176 -2.695 7.571 1.00 95.69 121 GLU A CA 1
ATOM 968 C C . GLU A 1 121 ? 13.008 -3.980 7.734 1.00 95.69 121 GLU A C 1
ATOM 970 O O . GLU A 1 121 ? 13.898 -4.233 6.924 1.00 95.69 121 GLU A O 1
ATOM 975 N N . ASN A 1 122 ? 12.730 -4.789 8.764 1.00 92.31 122 ASN A N 1
ATOM 976 C CA . ASN A 1 122 ? 13.486 -6.006 9.076 1.00 92.31 122 ASN A CA 1
ATOM 977 C C . ASN A 1 122 ? 12.763 -7.311 8.699 1.00 92.31 122 ASN A C 1
ATOM 979 O O . ASN A 1 122 ? 13.365 -8.382 8.820 1.00 92.31 122 ASN A O 1
ATOM 983 N N . THR A 1 123 ? 11.502 -7.257 8.262 1.00 94.50 123 THR A N 1
ATOM 984 C CA . THR A 1 123 ? 10.774 -8.441 7.799 1.00 94.50 123 THR A CA 1
ATOM 985 C C . THR A 1 123 ? 11.406 -8.980 6.522 1.00 94.50 123 THR A C 1
ATOM 987 O O . THR A 1 123 ? 11.591 -8.266 5.537 1.00 94.50 123 THR A O 1
ATOM 990 N N . HIS A 1 124 ? 11.716 -10.275 6.534 1.00 93.69 124 HIS A N 1
ATOM 991 C CA . HIS A 1 124 ? 12.133 -10.994 5.341 1.00 93.69 124 HIS A CA 1
ATOM 992 C C . HIS A 1 124 ? 10.896 -11.511 4.607 1.00 93.69 124 HIS A C 1
ATOM 994 O O . HIS A 1 124 ? 10.241 -12.450 5.065 1.00 93.69 124 HIS A O 1
ATOM 1000 N N . TRP A 1 125 ? 10.590 -10.890 3.474 1.00 97.19 125 TRP A N 1
ATOM 1001 C CA . TRP A 1 125 ? 9.450 -11.258 2.646 1.00 97.19 125 TRP A CA 1
ATOM 1002 C C . TRP A 1 125 ? 9.737 -12.501 1.800 1.00 97.19 125 TRP A C 1
ATOM 1004 O O . TRP A 1 125 ? 10.861 -12.702 1.332 1.00 97.19 125 TRP A O 1
ATOM 1014 N N . ILE A 1 126 ? 8.720 -13.340 1.592 1.00 96.81 126 ILE A N 1
ATOM 1015 C CA . ILE A 1 126 ? 8.790 -14.444 0.636 1.00 96.81 126 ILE A CA 1
ATOM 1016 C C . ILE A 1 126 ? 9.100 -13.888 -0.754 1.00 96.81 126 ILE A C 1
ATOM 1018 O O . ILE A 1 126 ? 8.504 -12.918 -1.218 1.00 96.81 126 ILE A O 1
ATOM 1022 N N . HIS A 1 127 ? 10.050 -14.524 -1.426 1.00 95.81 127 HIS A N 1
ATOM 1023 C CA . HIS A 1 127 ? 10.645 -14.013 -2.661 1.00 95.81 127 HIS A CA 1
ATOM 1024 C C . HIS A 1 127 ? 10.532 -15.002 -3.830 1.00 95.81 127 HIS A C 1
ATOM 1026 O O . HIS A 1 127 ? 11.234 -14.877 -4.841 1.00 95.81 127 HIS A O 1
ATOM 1032 N N . GLY A 1 128 ? 9.684 -16.023 -3.676 1.00 95.81 128 GLY A N 1
ATOM 1033 C CA . GLY A 1 128 ? 9.517 -17.125 -4.617 1.00 95.81 128 GLY A CA 1
ATOM 1034 C C . GLY A 1 128 ? 10.778 -17.972 -4.798 1.00 95.81 128 GLY A C 1
ATOM 1035 O O . GLY A 1 128 ? 11.703 -17.945 -3.981 1.00 95.81 128 GLY A O 1
ATOM 1036 N N . ALA A 1 129 ? 10.841 -18.711 -5.907 1.00 97.00 129 ALA A N 1
ATOM 1037 C CA . ALA A 1 129 ? 11.898 -19.678 -6.190 1.00 97.00 129 ALA A CA 1
ATOM 1038 C C . ALA A 1 129 ? 12.260 -19.726 -7.681 1.00 97.00 129 ALA A C 1
ATOM 1040 O O . ALA A 1 129 ? 11.431 -19.494 -8.558 1.00 97.00 129 ALA A O 1
ATOM 1041 N N . GLN A 1 130 ? 13.504 -20.113 -7.993 1.00 95.00 130 GLN A N 1
ATOM 1042 C CA . GLN A 1 130 ? 13.925 -20.347 -9.385 1.00 95.00 130 GLN A CA 1
ATOM 1043 C C . GLN A 1 130 ? 13.125 -21.471 -10.060 1.00 95.00 130 GLN A C 1
ATOM 1045 O O . GLN A 1 130 ? 12.871 -21.418 -11.262 1.00 95.00 130 GLN A O 1
ATOM 1050 N N . ASN A 1 131 ? 12.753 -22.495 -9.289 1.00 96.00 131 ASN A N 1
ATOM 1051 C CA . ASN A 1 131 ? 11.864 -23.568 -9.710 1.00 96.00 131 ASN A CA 1
ATOM 1052 C C . ASN A 1 131 ? 10.667 -23.618 -8.758 1.00 96.00 131 ASN A C 1
ATOM 1054 O O . ASN A 1 131 ? 10.772 -24.165 -7.666 1.00 96.00 131 ASN A O 1
ATOM 1058 N N . CYS A 1 132 ? 9.524 -23.089 -9.186 1.00 96.31 132 CYS A N 1
ATOM 1059 C CA . CYS A 1 132 ? 8.327 -23.031 -8.346 1.00 96.31 132 CYS A CA 1
ATOM 1060 C C . CYS A 1 132 ? 7.729 -24.396 -7.991 1.00 96.31 132 CYS A C 1
ATOM 1062 O O . CYS A 1 132 ? 7.014 -24.497 -7.007 1.00 96.31 132 CYS A O 1
ATOM 1064 N N . ASN A 1 133 ? 8.076 -25.467 -8.716 1.00 95.44 133 ASN A N 1
ATOM 1065 C CA . ASN A 1 133 ? 7.669 -26.824 -8.326 1.00 95.44 133 ASN A CA 1
ATOM 1066 C C . ASN A 1 133 ? 8.412 -27.343 -7.082 1.00 95.44 133 ASN A C 1
ATOM 1068 O O . ASN A 1 133 ? 8.069 -28.403 -6.567 1.00 95.44 133 ASN A O 1
ATOM 1072 N N . GLU A 1 134 ? 9.474 -26.651 -6.668 1.00 94.19 134 GLU A N 1
ATOM 1073 C CA . GLU A 1 134 ? 10.274 -26.942 -5.476 1.00 94.19 134 GLU A CA 1
ATOM 1074 C C . GLU A 1 134 ? 10.101 -25.846 -4.410 1.00 94.19 134 GLU A C 1
ATOM 1076 O O . GLU A 1 134 ? 10.872 -25.815 -3.453 1.00 94.19 134 GLU A O 1
ATOM 1081 N N . ASN A 1 135 ? 9.140 -24.926 -4.587 1.00 94.19 135 ASN A N 1
ATOM 1082 C CA . ASN A 1 135 ? 8.831 -23.918 -3.582 1.00 94.19 135 ASN A CA 1
ATOM 1083 C C . ASN A 1 135 ? 7.898 -24.511 -2.514 1.00 94.19 135 ASN A C 1
ATOM 1085 O O . ASN A 1 135 ? 6.851 -25.057 -2.856 1.00 94.19 135 ASN A O 1
ATOM 1089 N N . ASP A 1 136 ? 8.286 -24.379 -1.247 1.00 93.38 136 ASP A N 1
ATOM 1090 C CA . ASP A 1 136 ? 7.501 -24.795 -0.079 1.00 93.38 136 ASP A CA 1
ATOM 1091 C C . ASP A 1 136 ? 6.882 -23.589 0.674 1.00 93.38 136 ASP A C 1
ATOM 1093 O O . ASP A 1 136 ? 6.233 -23.777 1.706 1.00 93.38 136 ASP A O 1
ATOM 1097 N N . ASP A 1 137 ? 7.087 -22.356 0.188 1.00 95.00 137 ASP A N 1
ATOM 1098 C CA . ASP A 1 137 ? 6.474 -21.134 0.722 1.00 95.00 137 ASP A CA 1
ATOM 1099 C C . ASP A 1 137 ? 4.941 -21.156 0.543 1.00 95.00 137 ASP A C 1
ATOM 1101 O O . ASP A 1 137 ? 4.438 -21.730 -0.429 1.00 95.00 137 ASP A O 1
ATOM 1105 N N . PRO A 1 138 ? 4.171 -20.501 1.434 1.00 94.88 138 PRO A N 1
ATOM 1106 C CA . PRO A 1 138 ? 2.720 -20.388 1.282 1.00 94.88 138 PRO A CA 1
ATOM 1107 C C . PRO A 1 138 ? 2.328 -19.557 0.048 1.00 94.88 138 PRO A C 1
ATOM 1109 O O . PRO A 1 138 ? 3.145 -18.814 -0.493 1.00 94.88 138 PRO A O 1
ATOM 1112 N N . GLU A 1 139 ? 1.055 -19.625 -0.361 1.00 94.50 139 GLU A N 1
ATOM 1113 C CA . GLU A 1 139 ? 0.483 -18.773 -1.428 1.00 94.50 139 GLU A CA 1
ATOM 1114 C C . GLU A 1 139 ? 0.705 -17.278 -1.142 1.00 94.50 139 GLU A C 1
ATOM 1116 O O . GLU A 1 139 ? 0.974 -16.487 -2.044 1.00 94.50 139 GLU A O 1
ATOM 1121 N N . MET A 1 140 ? 0.623 -16.891 0.130 1.00 95.69 140 MET A N 1
ATOM 1122 C CA . MET A 1 140 ? 0.935 -15.549 0.600 1.00 95.69 140 MET A CA 1
ATOM 1123 C C . MET A 1 140 ? 1.491 -15.596 2.022 1.00 95.69 140 MET A C 1
ATOM 1125 O O . MET A 1 140 ? 1.124 -16.458 2.820 1.00 95.69 140 MET A O 1
ATOM 1129 N N . GLN A 1 141 ? 2.384 -14.666 2.332 1.00 97.19 141 GLN A N 1
ATOM 1130 C CA . GLN A 1 141 ? 2.891 -14.435 3.679 1.00 97.19 141 GLN A CA 1
ATOM 1131 C C . GLN A 1 141 ? 2.061 -13.331 4.329 1.00 97.19 141 GLN A C 1
ATOM 1133 O O . GLN A 1 141 ? 1.885 -12.273 3.729 1.00 97.19 141 GLN A O 1
ATOM 1138 N N . VAL A 1 142 ? 1.585 -13.562 5.551 1.00 95.81 142 VAL A N 1
ATOM 1139 C CA . VAL A 1 142 ? 0.783 -12.605 6.324 1.00 95.81 142 VAL A CA 1
ATOM 1140 C C . VAL A 1 142 ? 1.525 -12.252 7.599 1.00 95.81 142 VAL A C 1
ATOM 1142 O O . VAL A 1 142 ? 1.846 -13.133 8.391 1.00 95.81 142 VAL A O 1
ATOM 1145 N N . GLU A 1 143 ? 1.781 -10.965 7.803 1.00 94.12 143 GLU A N 1
ATOM 1146 C CA . GLU A 1 143 ? 2.563 -10.474 8.936 1.00 94.12 143 GLU A CA 1
ATOM 1147 C C . GLU A 1 143 ? 1.827 -9.329 9.634 1.00 94.12 143 GLU A C 1
ATOM 1149 O O . GLU A 1 143 ? 1.562 -8.285 9.031 1.00 94.12 143 GLU A O 1
ATOM 1154 N N . SER A 1 144 ? 1.520 -9.503 10.923 1.00 92.81 144 SER A N 1
ATOM 1155 C CA . SER A 1 144 ? 0.984 -8.420 11.750 1.00 92.81 144 SER A CA 1
ATOM 1156 C C . SER A 1 144 ? 2.122 -7.529 12.240 1.00 92.81 144 SER A C 1
ATOM 1158 O O . SER A 1 144 ? 3.027 -7.985 12.941 1.00 92.81 144 SER A O 1
ATOM 1160 N N . MET A 1 145 ? 2.073 -6.251 11.874 1.00 91.62 145 MET A N 1
ATOM 1161 C CA . MET A 1 145 ? 3.105 -5.255 12.185 1.00 91.62 145 MET A CA 1
ATOM 1162 C C . MET A 1 145 ? 2.853 -4.524 13.505 1.00 91.62 145 MET A C 1
ATOM 1164 O O . MET A 1 145 ? 3.707 -3.773 13.967 1.00 91.62 145 MET A O 1
ATOM 1168 N N . GLY A 1 146 ? 1.677 -4.718 14.105 1.00 85.88 146 GLY A N 1
ATOM 1169 C CA . GLY A 1 146 ? 1.216 -3.962 15.265 1.00 85.88 146 GLY A CA 1
ATOM 1170 C C . GLY A 1 146 ? 0.382 -2.737 14.886 1.00 85.88 146 GLY A C 1
ATOM 1171 O O . GLY A 1 146 ? 0.235 -2.377 13.720 1.00 85.88 146 GLY A O 1
ATOM 1172 N N . MET A 1 147 ? -0.232 -2.113 15.897 1.00 87.19 147 MET A N 1
ATOM 1173 C CA . MET A 1 147 ? -1.152 -0.969 15.727 1.00 87.19 147 MET A CA 1
ATOM 1174 C C . MET A 1 147 ? -2.296 -1.234 14.724 1.00 87.19 147 MET A C 1
ATOM 1176 O O . MET A 1 147 ? -2.780 -0.320 14.056 1.00 87.19 147 MET A O 1
ATOM 1180 N N . GLY A 1 148 ? -2.726 -2.494 14.611 1.00 90.50 148 GLY A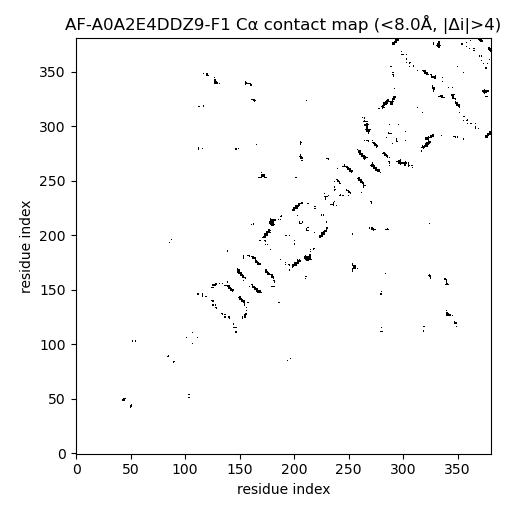 N 1
ATOM 1181 C CA . GLY A 1 148 ? -3.773 -2.906 13.677 1.00 90.50 148 GLY A CA 1
ATOM 1182 C C . GLY A 1 148 ? -3.366 -2.819 12.204 1.00 90.50 148 GLY A C 1
ATOM 1183 O O . GLY A 1 148 ? -4.249 -2.710 11.367 1.00 90.50 148 GLY A O 1
ATOM 1184 N N . LEU A 1 149 ? -2.070 -2.819 11.875 1.00 97.81 149 LEU A N 1
ATOM 1185 C CA . LEU A 1 149 ? -1.586 -2.973 10.504 1.00 97.81 149 LEU A CA 1
ATOM 1186 C C . LEU A 1 149 ? -1.101 -4.405 10.289 1.00 97.81 149 LEU A C 1
ATOM 1188 O O . LEU A 1 149 ? -0.193 -4.868 10.978 1.00 97.81 149 LEU A O 1
ATOM 1192 N N . THR A 1 150 ? -1.662 -5.068 9.288 1.00 98.12 150 THR A N 1
ATOM 1193 C CA . THR A 1 150 ? -1.214 -6.372 8.798 1.00 98.12 150 THR A CA 1
ATOM 1194 C C . THR A 1 150 ? -0.843 -6.224 7.321 1.00 98.12 150 THR A C 1
ATOM 1196 O O . THR A 1 150 ? -1.545 -5.556 6.564 1.00 98.12 150 THR A O 1
ATOM 1199 N N . ILE A 1 151 ? 0.288 -6.797 6.911 1.00 98.75 151 ILE A N 1
ATOM 1200 C CA . ILE A 1 151 ? 0.783 -6.744 5.529 1.00 98.75 151 ILE A CA 1
ATOM 1201 C C . ILE A 1 151 ? 0.775 -8.159 4.958 1.00 98.75 151 ILE A C 1
ATOM 1203 O O . ILE A 1 151 ? 1.247 -9.098 5.601 1.00 98.75 151 ILE A O 1
ATOM 1207 N N . ILE A 1 152 ? 0.241 -8.297 3.748 1.00 98.62 152 ILE A N 1
ATOM 1208 C CA . ILE A 1 152 ? 0.159 -9.557 3.014 1.00 98.62 152 ILE A CA 1
ATOM 1209 C C . ILE A 1 152 ? 1.054 -9.455 1.784 1.00 98.62 152 ILE A C 1
ATOM 1211 O O . ILE A 1 152 ? 0.915 -8.524 0.999 1.00 98.62 152 ILE A O 1
ATOM 1215 N N . ARG A 1 153 ? 1.948 -10.421 1.585 1.00 98.31 153 ARG A N 1
ATOM 1216 C CA . ARG A 1 153 ? 2.783 -10.544 0.386 1.00 98.31 153 ARG A CA 1
ATOM 1217 C C . ARG A 1 153 ? 2.365 -11.776 -0.400 1.00 98.31 153 ARG A C 1
ATOM 1219 O O . ARG A 1 153 ? 2.538 -12.886 0.095 1.00 98.31 153 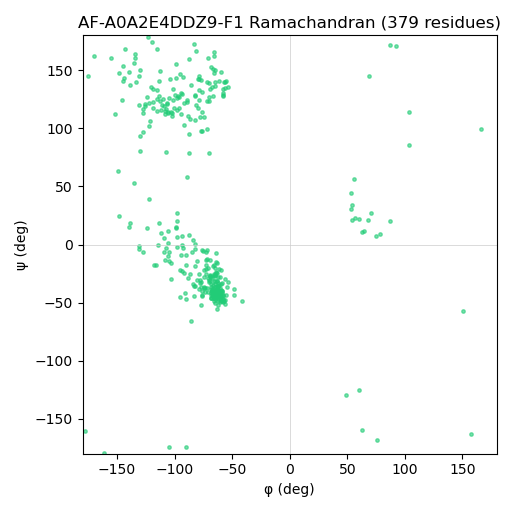ARG A O 1
ATOM 1226 N N . GLN A 1 154 ? 1.858 -11.605 -1.620 1.00 97.75 154 GLN A N 1
ATOM 1227 C CA . GLN A 1 154 ? 1.553 -12.743 -2.498 1.00 97.75 154 GLN A CA 1
ATOM 1228 C C . GLN A 1 154 ? 2.837 -13.378 -3.030 1.00 97.75 154 GLN A C 1
ATOM 1230 O O . GLN A 1 154 ? 3.791 -12.677 -3.361 1.00 97.75 154 GLN A O 1
ATOM 1235 N N . ASN A 1 155 ? 2.889 -14.704 -3.097 1.00 96.81 155 ASN A N 1
ATOM 1236 C CA . ASN A 1 155 ? 4.094 -15.438 -3.458 1.00 96.81 155 ASN A CA 1
ATOM 1237 C C . ASN A 1 155 ? 4.454 -15.235 -4.933 1.00 96.81 155 ASN A C 1
ATOM 1239 O O . ASN A 1 155 ? 3.627 -15.396 -5.830 1.00 96.81 155 ASN A O 1
ATOM 1243 N N . LYS A 1 156 ? 5.740 -14.966 -5.188 1.00 96.12 156 LYS A N 1
ATOM 1244 C CA . LYS A 1 156 ? 6.278 -14.757 -6.537 1.00 96.12 156 LYS A CA 1
ATOM 1245 C C . LYS A 1 156 ? 6.170 -15.998 -7.444 1.00 96.12 156 LYS A C 1
ATOM 1247 O O . LYS A 1 156 ? 6.318 -15.904 -8.659 1.00 96.12 156 LYS A O 1
ATOM 1252 N N . CYS A 1 157 ? 5.924 -17.174 -6.861 1.00 96.25 157 CYS A N 1
ATOM 1253 C CA . CYS A 1 157 ? 5.627 -18.399 -7.597 1.00 96.25 157 CYS A CA 1
ATOM 1254 C C . CYS A 1 157 ? 4.169 -18.547 -8.046 1.00 96.25 157 CYS A C 1
ATOM 1256 O O . CYS A 1 157 ? 3.933 -19.314 -8.979 1.00 96.25 157 CYS A O 1
ATOM 1258 N N . GLU A 1 158 ? 3.244 -17.797 -7.448 1.00 95.38 158 GLU A N 1
ATOM 1259 C CA . GLU A 1 158 ? 1.832 -17.751 -7.848 1.00 95.38 158 GLU A CA 1
ATOM 1260 C C . GLU A 1 158 ? 1.594 -16.637 -8.876 1.00 95.38 158 GLU A C 1
ATOM 1262 O O . GLU A 1 158 ? 0.945 -16.843 -9.899 1.00 95.38 158 GLU A O 1
ATOM 1267 N N . THR A 1 159 ? 2.209 -15.473 -8.656 1.00 95.12 159 THR A N 1
ATOM 1268 C CA . THR A 1 159 ? 2.199 -14.328 -9.577 1.00 95.12 159 THR A CA 1
ATOM 1269 C C . THR A 1 159 ? 3.586 -13.693 -9.631 1.00 95.12 159 THR A C 1
ATOM 1271 O O . THR A 1 159 ? 4.228 -13.501 -8.606 1.00 95.12 159 THR A O 1
ATOM 1274 N N . ALA A 1 160 ? 4.061 -13.322 -10.821 1.00 94.94 160 ALA A N 1
ATOM 1275 C CA . ALA A 1 160 ? 5.336 -12.620 -10.957 1.00 94.94 160 ALA A CA 1
ATOM 1276 C C . ALA A 1 160 ? 5.276 -11.150 -10.489 1.00 94.94 160 ALA A C 1
ATOM 1278 O O . ALA A 1 160 ? 6.333 -10.611 -10.144 1.00 94.94 160 ALA A O 1
ATOM 1279 N N . GLU A 1 161 ? 4.083 -10.541 -10.439 1.00 96.06 161 GLU A N 1
ATOM 1280 C CA . GLU A 1 161 ? 3.843 -9.191 -9.893 1.00 96.06 161 GLU A CA 1
ATOM 1281 C C . GLU A 1 161 ? 4.058 -9.181 -8.389 1.00 96.06 161 GLU A C 1
ATOM 1283 O O . GLU A 1 161 ? 4.800 -8.358 -7.848 1.00 96.06 161 GLU A O 1
ATOM 1288 N N . ALA A 1 162 ? 3.486 -10.201 -7.743 1.00 96.50 162 ALA A N 1
ATOM 1289 C CA . ALA A 1 162 ? 3.755 -10.547 -6.365 1.00 96.50 162 ALA A CA 1
ATOM 1290 C C . ALA A 1 162 ? 3.507 -9.346 -5.413 1.00 96.50 162 ALA A C 1
ATOM 1292 O O . ALA A 1 162 ? 4.414 -8.898 -4.705 1.00 96.50 162 ALA A O 1
ATOM 1293 N N . PRO A 1 163 ? 2.282 -8.787 -5.435 1.00 98.00 163 PRO A N 1
ATOM 1294 C CA . PRO A 1 163 ? 1.977 -7.527 -4.776 1.00 98.00 163 PRO A CA 1
ATOM 1295 C C . PRO A 1 163 ? 1.957 -7.637 -3.247 1.00 98.00 163 PRO A C 1
ATOM 1297 O O . PRO A 1 163 ? 1.792 -8.718 -2.660 1.00 98.00 163 PRO A O 1
ATOM 1300 N N . PHE A 1 164 ? 2.094 -6.476 -2.613 1.00 98.75 164 PHE A N 1
ATOM 1301 C CA . PHE A 1 164 ? 1.839 -6.238 -1.200 1.00 98.75 164 PHE A CA 1
ATOM 1302 C C . PHE A 1 164 ? 0.435 -5.666 -1.006 1.00 98.75 164 PHE A C 1
ATOM 1304 O O . PHE A 1 164 ? 0.077 -4.659 -1.613 1.00 98.75 164 PHE A O 1
ATOM 1311 N N . LEU A 1 165 ? -0.340 -6.289 -0.122 1.00 98.75 165 LEU A N 1
ATOM 1312 C CA . LEU A 1 165 ? -1.686 -5.871 0.265 1.00 98.75 165 LEU A CA 1
ATOM 1313 C C . LEU A 1 165 ? -1.667 -5.424 1.724 1.00 98.75 165 LEU A C 1
ATOM 1315 O O . LEU A 1 165 ? -0.900 -5.949 2.539 1.00 98.75 165 LEU A O 1
ATOM 1319 N N . TYR A 1 166 ? -2.531 -4.474 2.070 1.00 98.88 166 TYR A N 1
ATOM 1320 C CA . TYR A 1 166 ? -2.504 -3.837 3.386 1.00 98.88 166 TYR A CA 1
ATOM 1321 C C . TYR A 1 166 ? -3.844 -3.976 4.076 1.00 98.88 166 TYR A C 1
ATOM 1323 O O . TYR A 1 166 ? -4.876 -3.597 3.530 1.00 98.88 166 TYR A O 1
ATOM 1331 N N . LEU A 1 167 ? -3.823 -4.491 5.297 1.00 98.56 167 LEU A N 1
ATOM 1332 C CA . LEU A 1 167 ? -5.007 -4.720 6.097 1.00 98.56 167 LEU A CA 1
ATOM 1333 C C . LEU A 1 167 ? -4.965 -3.835 7.344 1.00 98.56 167 LEU A C 1
ATOM 1335 O O . LEU A 1 167 ? -4.005 -3.881 8.115 1.00 98.56 167 LEU A O 1
ATOM 1339 N N . PHE A 1 168 ? -6.018 -3.050 7.548 1.00 98.56 168 PHE A N 1
ATOM 1340 C CA . PHE A 1 168 ? -6.217 -2.243 8.745 1.00 98.56 168 PHE A CA 1
ATOM 1341 C C . PHE A 1 168 ? -7.303 -2.862 9.617 1.00 98.56 168 PHE A C 1
ATOM 1343 O O . PHE A 1 168 ? -8.447 -3.023 9.189 1.00 98.56 168 PHE A O 1
ATOM 1350 N N . GLU A 1 169 ? -6.949 -3.195 10.849 1.00 96.38 169 GLU A N 1
ATOM 1351 C CA . GLU A 1 169 ? -7.801 -3.885 11.804 1.00 96.38 169 GLU A CA 1
ATOM 1352 C C . GLU A 1 169 ? -8.274 -2.933 12.902 1.00 96.38 169 GLU A C 1
ATOM 1354 O O . GLU A 1 169 ? -7.471 -2.365 13.645 1.00 96.38 169 GLU A O 1
ATOM 1359 N N . THR A 1 170 ? -9.591 -2.797 13.039 1.00 92.50 170 THR A N 1
ATOM 1360 C CA . THR A 1 170 ? -10.244 -2.027 14.104 1.00 92.50 170 THR A CA 1
ATOM 1361 C C . THR A 1 170 ? -11.216 -2.916 14.884 1.00 92.50 170 THR A C 1
ATOM 1363 O O . THR A 1 170 ? -11.352 -4.111 14.607 1.00 92.50 170 THR A O 1
ATOM 1366 N N . GLU A 1 171 ? -11.866 -2.371 15.916 1.00 86.62 171 GLU A N 1
ATOM 1367 C CA . GLU A 1 171 ? -12.764 -3.150 16.783 1.00 86.62 171 GLU A CA 1
ATOM 1368 C C . GLU A 1 171 ? -13.976 -3.728 16.032 1.00 86.62 171 GLU A C 1
ATOM 1370 O O . GLU A 1 171 ? -14.445 -4.816 16.366 1.00 86.62 171 GLU A O 1
ATOM 1375 N N . ASP A 1 172 ? -14.475 -3.022 15.019 1.00 92.19 172 ASP A N 1
ATOM 1376 C CA . ASP A 1 172 ? -15.704 -3.334 14.285 1.00 92.19 172 ASP A CA 1
ATOM 1377 C C . ASP A 1 172 ? -15.483 -3.633 12.798 1.00 92.19 172 ASP A C 1
ATOM 1379 O O . ASP A 1 172 ? -16.357 -4.259 12.190 1.00 92.19 172 ASP A O 1
ATOM 1383 N N . LYS A 1 173 ? -14.332 -3.255 12.219 1.00 96.81 173 LYS A N 1
ATOM 1384 C CA . LYS A 1 173 ? -14.030 -3.517 10.805 1.00 96.81 173 LYS A CA 1
ATOM 1385 C C . LYS A 1 173 ? -12.624 -4.057 10.562 1.00 96.81 173 LYS A C 1
ATOM 1387 O O . LYS A 1 173 ? -11.700 -3.899 11.358 1.00 96.81 173 LYS A O 1
ATOM 1392 N N . VAL A 1 174 ? -12.471 -4.664 9.394 1.00 98.19 174 VAL A N 1
ATOM 1393 C CA . VAL A 1 174 ? -11.199 -4.988 8.759 1.00 98.19 174 VAL A CA 1
ATOM 1394 C C . VAL A 1 174 ? -11.214 -4.382 7.364 1.00 98.19 174 VAL A C 1
ATOM 1396 O O . VAL A 1 174 ? -12.077 -4.709 6.558 1.00 98.19 174 VAL A O 1
ATOM 1399 N N . THR A 1 175 ? -10.284 -3.477 7.076 1.00 98.75 175 THR A N 1
ATOM 1400 C CA . THR A 1 175 ? -10.196 -2.810 5.770 1.00 98.75 175 THR A CA 1
ATOM 1401 C C . THR A 1 175 ? -9.000 -3.332 4.992 1.00 98.75 175 THR A C 1
ATOM 1403 O O . THR A 1 175 ? -7.871 -3.131 5.427 1.00 98.75 175 THR A O 1
ATOM 1406 N N . LEU A 1 176 ? -9.242 -3.969 3.849 1.00 98.88 176 LEU A N 1
ATOM 1407 C CA . LEU A 1 176 ? -8.213 -4.393 2.905 1.00 98.88 176 LEU A CA 1
ATOM 1408 C C . LEU A 1 176 ? -8.021 -3.323 1.827 1.00 98.88 176 LEU A C 1
ATOM 1410 O O . LEU A 1 176 ? -8.989 -2.889 1.199 1.00 98.88 176 LEU A O 1
ATOM 1414 N N . ILE A 1 177 ? -6.768 -2.931 1.614 1.00 98.81 177 ILE A N 1
ATOM 1415 C CA . ILE A 1 177 ? -6.325 -2.139 0.473 1.00 98.81 177 ILE A CA 1
ATOM 1416 C C . ILE A 1 177 ? -5.680 -3.084 -0.541 1.00 98.81 177 ILE A C 1
ATOM 1418 O O . ILE A 1 177 ? -4.643 -3.678 -0.241 1.00 98.81 177 ILE A O 1
ATOM 1422 N N . ASP A 1 178 ? -6.297 -3.150 -1.722 1.00 98.62 178 ASP A N 1
ATOM 1423 C CA . ASP A 1 178 ? -5.959 -3.994 -2.872 1.00 98.62 178 ASP A CA 1
ATOM 1424 C C . ASP A 1 178 ? -6.211 -5.501 -2.665 1.00 98.62 178 ASP A C 1
ATOM 1426 O O . ASP A 1 178 ? -6.058 -6.049 -1.575 1.00 98.62 178 ASP A O 1
ATOM 1430 N N . THR A 1 179 ? -6.627 -6.189 -3.732 1.00 98.12 179 THR A N 1
ATOM 1431 C CA . THR A 1 179 ? -6.980 -7.623 -3.731 1.00 98.12 179 THR A CA 1
ATOM 1432 C C . THR A 1 179 ? -5.967 -8.502 -4.474 1.00 98.12 179 THR A C 1
ATOM 1434 O O . THR A 1 179 ? -6.150 -9.717 -4.583 1.00 98.12 179 THR A O 1
ATOM 1437 N N . GLY A 1 180 ? -4.863 -7.907 -4.925 1.00 96.81 180 GLY A N 1
ATOM 1438 C CA . GLY A 1 180 ? -3.714 -8.606 -5.493 1.00 96.81 180 GLY A CA 1
ATOM 1439 C C . GLY A 1 180 ? -3.913 -9.127 -6.917 1.00 96.81 180 GLY A C 1
ATOM 1440 O O . GLY A 1 180 ? -4.890 -8.801 -7.589 1.00 96.81 180 GLY A O 1
ATOM 1441 N N . ASP A 1 181 ? -2.979 -9.978 -7.349 1.00 97.06 181 ASP A N 1
ATOM 1442 C CA . ASP A 1 181 ? -2.827 -10.473 -8.727 1.00 97.06 181 ASP A CA 1
ATOM 1443 C C . ASP A 1 181 ? -3.093 -11.988 -8.862 1.00 97.06 181 ASP A C 1
ATOM 1445 O O . ASP A 1 181 ? -2.682 -12.634 -9.824 1.00 97.06 181 ASP A O 1
ATOM 1449 N N . ILE A 1 182 ? -3.770 -12.604 -7.889 1.00 93.12 182 ILE A N 1
ATOM 1450 C CA . ILE A 1 182 ? -4.123 -14.032 -7.948 1.00 93.12 182 ILE A CA 1
ATOM 1451 C C . ILE A 1 182 ? -5.628 -14.166 -8.194 1.00 93.12 182 ILE A C 1
ATOM 1453 O O . ILE A 1 182 ? -6.449 -13.816 -7.346 1.00 93.12 182 ILE A O 1
ATOM 1457 N N . TRP A 1 183 ? -5.984 -14.674 -9.380 1.00 83.88 183 TRP A N 1
ATOM 1458 C CA . TRP A 1 183 ? -7.375 -14.929 -9.768 1.00 83.88 183 TRP A CA 1
ATOM 1459 C C . TRP A 1 183 ? -7.863 -16.310 -9.298 1.00 83.88 183 TRP A C 1
ATOM 1461 O O . TRP A 1 183 ? -8.771 -16.406 -8.479 1.00 83.88 183 TRP A O 1
ATOM 1471 N N . ASP A 1 184 ? -7.295 -17.392 -9.842 1.00 76.25 184 ASP A N 1
ATOM 1472 C CA . ASP A 1 184 ? -7.801 -18.757 -9.648 1.00 76.25 184 ASP A CA 1
ATOM 1473 C C . ASP A 1 184 ? -7.390 -19.333 -8.283 1.00 76.25 184 ASP A C 1
ATOM 1475 O O . ASP A 1 184 ? -6.221 -19.290 -7.919 1.00 76.25 184 ASP A O 1
ATOM 1479 N N . GLU A 1 185 ? -8.353 -19.923 -7.563 1.00 79.19 185 GLU A N 1
ATOM 1480 C CA . GLU A 1 185 ? -8.155 -20.679 -6.307 1.00 79.19 185 GLU A CA 1
ATOM 1481 C C . GLU A 1 185 ? -7.404 -19.935 -5.183 1.00 79.19 185 GLU A C 1
ATOM 1483 O O . GLU A 1 185 ? -6.910 -20.574 -4.256 1.00 79.19 185 GLU A O 1
ATOM 1488 N N . SER A 1 186 ? -7.369 -18.599 -5.217 1.00 88.00 186 SER A N 1
ATOM 1489 C CA . SER A 1 186 ? -6.721 -17.820 -4.161 1.00 88.00 186 SER A CA 1
ATOM 1490 C C . SER A 1 186 ? -7.424 -17.975 -2.811 1.00 88.00 186 SER A C 1
ATOM 1492 O O . SER A 1 186 ? -8.655 -17.954 -2.725 1.00 88.00 186 SER A O 1
ATOM 1494 N N . SER A 1 187 ? -6.633 -18.078 -1.742 1.00 92.69 187 SER A N 1
ATOM 1495 C CA . SER A 1 187 ? -7.119 -18.142 -0.358 1.00 92.69 187 SER A CA 1
ATOM 1496 C C . SER A 1 187 ? -7.314 -16.770 0.304 1.00 92.69 187 SER A C 1
ATOM 1498 O O . SER A 1 187 ? -7.596 -16.706 1.502 1.00 92.69 187 SER A O 1
ATOM 1500 N N . LEU A 1 188 ? -7.194 -15.663 -0.443 1.00 96.75 188 LEU A N 1
ATOM 1501 C CA . LEU A 1 188 ? -7.206 -14.305 0.114 1.00 96.75 188 LEU A CA 1
ATOM 1502 C C . LEU A 1 188 ? -8.486 -13.993 0.902 1.00 96.75 188 LEU A C 1
ATOM 1504 O O . LEU A 1 188 ? -8.398 -13.484 2.020 1.00 96.75 188 LEU A O 1
ATOM 1508 N N . TYR A 1 189 ? -9.672 -14.306 0.363 1.00 96.31 189 TYR A N 1
ATOM 1509 C CA . TYR A 1 189 ? -10.921 -14.080 1.102 1.00 96.31 189 TYR A CA 1
ATOM 1510 C C . TYR A 1 189 ? -10.963 -14.874 2.404 1.00 96.31 189 TYR A C 1
ATOM 1512 O O . TYR A 1 189 ? -11.350 -14.315 3.425 1.00 96.31 189 TYR A O 1
ATOM 1520 N N . ASP A 1 190 ? -10.558 -16.145 2.388 1.00 94.38 190 ASP A N 1
ATOM 1521 C CA . ASP A 1 190 ? -10.588 -16.989 3.584 1.00 94.38 190 ASP A CA 1
ATOM 1522 C C . ASP A 1 190 ? -9.636 -16.449 4.659 1.00 94.38 190 ASP A C 1
ATOM 1524 O O . ASP A 1 190 ? -10.024 -16.375 5.823 1.00 94.38 190 ASP A O 1
ATOM 1528 N N . GLN A 1 191 ? -8.449 -15.971 4.275 1.00 94.31 191 GLN A N 1
ATOM 1529 C CA . GLN A 1 191 ? -7.506 -15.343 5.205 1.00 94.31 191 GLN A CA 1
ATOM 1530 C C . GLN A 1 191 ? -8.040 -14.027 5.777 1.00 94.31 191 GLN A C 1
ATOM 1532 O O . GLN A 1 191 ? -7.988 -13.803 6.986 1.00 94.31 191 GLN A O 1
ATOM 1537 N N . VAL A 1 192 ? -8.610 -13.161 4.937 1.00 96.75 192 VAL A N 1
ATOM 1538 C CA . VAL A 1 192 ? -9.188 -11.887 5.392 1.00 96.75 192 VAL A CA 1
ATOM 1539 C C . VAL A 1 192 ? -10.431 -12.115 6.253 1.00 96.75 192 VAL A C 1
ATOM 1541 O O . VAL A 1 192 ? -10.599 -11.439 7.265 1.00 96.75 192 VAL A O 1
ATOM 1544 N N . ALA A 1 193 ? -11.284 -13.077 5.900 1.00 95.88 193 ALA A N 1
ATOM 1545 C CA . ALA A 1 193 ? -12.462 -13.451 6.676 1.00 95.88 193 ALA A CA 1
ATOM 1546 C C . ALA A 1 193 ? -12.078 -14.080 8.014 1.00 95.88 193 ALA A C 1
ATOM 1548 O O . ALA A 1 193 ? -12.684 -13.761 9.039 1.00 95.88 193 ALA A O 1
ATOM 1549 N N . GLU A 1 194 ? -11.041 -14.919 8.027 1.00 94.00 194 GLU A N 1
ATOM 1550 C CA . GLU A 1 194 ? -10.472 -15.435 9.259 1.00 94.00 194 GLU A CA 1
ATOM 1551 C C . GLU A 1 194 ? -9.986 -14.280 10.127 1.00 94.00 194 GLU A C 1
ATOM 1553 O O . GLU A 1 194 ? -10.378 -14.231 11.289 1.00 94.00 194 GLU A O 1
ATOM 1558 N N . ILE A 1 195 ? -9.216 -13.321 9.590 1.00 90.44 195 ILE A N 1
ATOM 1559 C CA . ILE A 1 195 ? -8.768 -12.120 10.315 1.00 90.44 195 ILE A CA 1
ATOM 1560 C C . ILE A 1 195 ? -9.967 -11.320 10.852 1.00 90.44 195 ILE A C 1
ATOM 1562 O O . ILE A 1 195 ? -10.021 -10.998 12.042 1.00 90.44 195 ILE A O 1
ATOM 1566 N N . ALA A 1 196 ? -10.970 -11.056 10.020 1.00 93.88 196 ALA A N 1
ATOM 1567 C CA . ALA A 1 196 ? -12.144 -10.273 10.384 1.00 93.88 196 ALA A CA 1
ATOM 1568 C C . ALA A 1 196 ? -12.993 -10.911 11.492 1.00 93.88 196 ALA A C 1
ATOM 1570 O O . ALA A 1 196 ? -13.427 -10.198 12.404 1.00 93.88 196 ALA A O 1
ATOM 1571 N N . GLY A 1 197 ? -13.199 -12.229 11.468 1.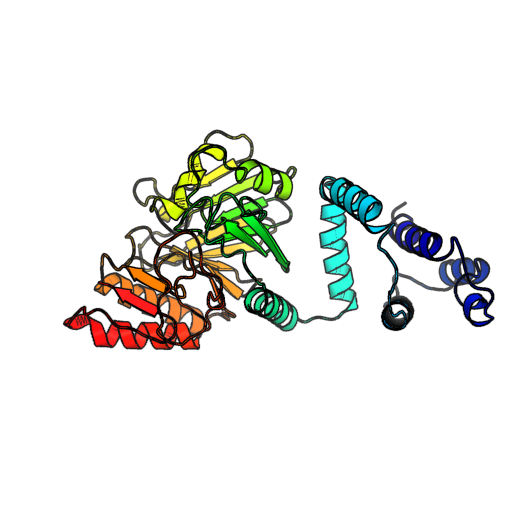00 94.38 197 GLY A N 1
ATOM 1572 C CA . GLY A 1 197 ? -14.197 -12.876 12.318 1.00 94.38 197 GLY A CA 1
ATOM 1573 C C . GLY A 1 197 ? -15.595 -12.330 12.005 1.00 94.38 197 GLY A C 1
ATOM 1574 O O . GLY A 1 197 ? -16.009 -12.314 10.850 1.00 94.38 197 GLY A O 1
ATOM 1575 N N . ASP A 1 198 ? -16.309 -11.838 13.020 1.00 92.50 198 ASP A N 1
ATOM 1576 C CA . ASP A 1 198 ? -17.646 -11.239 12.850 1.00 92.50 198 ASP A CA 1
ATOM 1577 C C . ASP A 1 198 ? -17.617 -9.760 12.390 1.00 92.50 198 ASP A C 1
ATOM 1579 O O . ASP A 1 198 ? -18.674 -9.161 12.166 1.00 92.50 198 ASP A O 1
ATOM 1583 N N . ARG A 1 199 ? -16.431 -9.144 12.275 1.00 94.69 199 ARG A N 1
ATOM 1584 C CA . ARG A 1 199 ? -16.264 -7.733 11.872 1.00 94.69 199 ARG A CA 1
ATOM 1585 C C . ARG A 1 199 ? -16.642 -7.517 10.405 1.00 94.69 199 ARG A C 1
ATOM 1587 O O . ARG A 1 199 ? -16.530 -8.426 9.586 1.00 94.69 199 ARG A O 1
ATOM 1594 N N . GLU A 1 200 ? -17.080 -6.305 10.069 1.00 97.44 200 GLU A N 1
ATOM 1595 C CA . GLU A 1 200 ? -17.315 -5.909 8.673 1.00 97.44 200 GLU A CA 1
ATOM 1596 C C . GLU A 1 200 ? -15.991 -5.909 7.899 1.00 97.44 200 GLU A C 1
ATOM 1598 O O . GLU A 1 200 ? -14.986 -5.392 8.386 1.00 97.44 200 GLU A O 1
ATOM 1603 N N . ILE A 1 201 ? -15.988 -6.441 6.678 1.00 98.62 201 ILE A N 1
ATOM 1604 C CA . ILE A 1 201 ? -14.840 -6.338 5.774 1.00 98.62 201 ILE A CA 1
ATOM 1605 C C . ILE A 1 201 ? -15.086 -5.181 4.807 1.00 98.62 201 ILE A C 1
ATOM 1607 O O . ILE A 1 201 ? -16.100 -5.152 4.111 1.00 98.62 201 ILE A O 1
ATOM 1611 N N . VAL A 1 202 ? -14.151 -4.243 4.721 1.00 98.38 202 VAL A N 1
ATOM 1612 C CA . VAL A 1 202 ? -14.175 -3.151 3.745 1.00 98.38 202 VAL A CA 1
ATOM 1613 C C . VAL A 1 202 ? -13.071 -3.390 2.726 1.00 98.38 202 VAL A C 1
ATOM 1615 O O . VAL A 1 202 ? -11.913 -3.528 3.100 1.00 98.38 202 VAL A O 1
ATOM 1618 N N . ILE A 1 203 ? -13.410 -3.421 1.441 1.00 98.31 203 ILE A N 1
ATOM 1619 C CA . ILE A 1 203 ? -12.430 -3.514 0.355 1.00 98.31 203 ILE A CA 1
ATOM 1620 C C . ILE A 1 203 ? -12.303 -2.147 -0.304 1.00 98.31 203 ILE A C 1
ATOM 1622 O O . ILE A 1 203 ? -13.305 -1.561 -0.721 1.00 98.31 203 ILE A O 1
ATOM 1626 N N . ALA A 1 204 ? -11.079 -1.644 -0.395 1.00 98.00 204 ALA A N 1
ATOM 1627 C CA . ALA A 1 204 ? -10.723 -0.430 -1.112 1.00 98.00 204 ALA A CA 1
ATOM 1628 C C . ALA A 1 204 ? -9.469 -0.679 -1.955 1.00 98.00 204 ALA A C 1
ATOM 1630 O O . ALA A 1 204 ? -8.749 -1.646 -1.738 1.00 98.00 204 ALA A O 1
ATOM 1631 N N . HIS A 1 205 ? -9.207 0.209 -2.910 1.00 98.38 205 HIS A N 1
ATOM 1632 C CA . HIS A 1 205 ? -8.132 0.008 -3.877 1.00 98.38 205 HIS A CA 1
ATOM 1633 C C . HIS A 1 205 ? -7.295 1.266 -4.040 1.00 98.38 205 HIS A C 1
ATOM 1635 O O . HIS A 1 205 ? -7.839 2.377 -4.134 1.00 98.38 205 HIS A O 1
ATOM 1641 N N . SER A 1 206 ? -5.982 1.097 -4.148 1.00 98.06 206 SER A N 1
ATOM 1642 C CA . SER A 1 206 ? -5.072 2.155 -4.564 1.00 98.06 206 SER A CA 1
ATOM 1643 C C . SER A 1 206 ? -5.419 2.599 -5.987 1.00 98.06 206 SER A C 1
ATOM 1645 O O . SER A 1 206 ? -5.662 3.790 -6.193 1.00 98.06 206 SER A O 1
ATOM 1647 N N . HIS A 1 207 ? -5.596 1.673 -6.939 1.00 97.19 207 HIS A N 1
ATOM 1648 C CA . HIS A 1 207 ? -5.989 1.963 -8.327 1.00 97.19 207 HIS A CA 1
ATOM 1649 C C . HIS A 1 207 ? -6.564 0.742 -9.083 1.00 97.19 207 HIS A C 1
ATOM 1651 O O . HIS A 1 207 ? -6.723 -0.322 -8.502 1.00 97.19 207 HIS A O 1
ATOM 1657 N N . ASP A 1 208 ? -6.932 0.930 -10.359 1.00 95.69 208 ASP A N 1
ATOM 1658 C CA . ASP A 1 208 ? -7.749 0.010 -11.184 1.00 95.69 208 ASP A CA 1
ATOM 1659 C C . ASP A 1 208 ? -6.920 -0.913 -12.114 1.00 95.69 208 ASP A C 1
ATOM 1661 O O . ASP A 1 208 ? -7.374 -1.292 -13.196 1.00 95.69 208 ASP A O 1
ATOM 1665 N N . HIS A 1 209 ? -5.670 -1.233 -11.754 1.00 97.12 209 HIS A N 1
ATOM 1666 C CA . HIS A 1 209 ? -4.886 -2.248 -12.473 1.00 97.12 209 HIS A CA 1
ATOM 1667 C C . HIS A 1 209 ? -5.134 -3.657 -11.926 1.00 97.12 209 HIS A C 1
ATOM 1669 O O . HIS A 1 209 ? -5.659 -3.848 -10.826 1.00 97.12 209 HIS A O 1
ATOM 1675 N N . GLY A 1 210 ? -4.824 -4.658 -12.755 1.00 96.38 210 GLY A N 1
ATOM 1676 C CA . GLY A 1 210 ? -5.181 -6.054 -12.503 1.00 96.38 210 GLY A CA 1
ATOM 1677 C C . GLY A 1 210 ? -4.542 -6.593 -11.233 1.00 96.38 210 GLY A C 1
ATOM 1678 O O . GLY A 1 210 ? -5.235 -7.143 -10.396 1.00 96.38 210 GLY A O 1
ATOM 1679 N N . ASP A 1 211 ? -3.269 -6.316 -11.031 1.00 95.94 211 ASP A N 1
ATOM 1680 C CA . ASP A 1 211 ? -2.473 -6.698 -9.870 1.00 95.94 211 ASP A CA 1
ATOM 1681 C C . ASP A 1 211 ? -2.922 -6.081 -8.537 1.00 95.94 211 ASP A C 1
ATOM 1683 O O . ASP A 1 211 ? -2.475 -6.504 -7.471 1.00 95.94 211 ASP A O 1
ATOM 1687 N N . HIS A 1 212 ? -3.877 -5.151 -8.584 1.00 97.88 212 HIS A N 1
ATOM 1688 C CA . HIS A 1 212 ? -4.549 -4.588 -7.416 1.00 97.88 212 HIS A CA 1
ATOM 1689 C C . HIS A 1 212 ? -6.006 -5.045 -7.271 1.00 97.88 212 HIS A C 1
ATOM 1691 O O . HIS A 1 212 ? -6.588 -4.840 -6.209 1.00 97.88 212 HIS A O 1
ATOM 1697 N N . THR A 1 213 ? -6.605 -5.649 -8.301 1.00 97.25 213 THR A N 1
ATOM 1698 C CA . THR A 1 213 ? -8.059 -5.904 -8.394 1.00 97.25 213 THR A CA 1
ATOM 1699 C C . THR A 1 213 ? -8.419 -7.343 -8.775 1.00 97.25 213 THR A C 1
ATOM 1701 O O . THR A 1 213 ? -9.597 -7.707 -8.832 1.00 97.25 213 THR A O 1
ATOM 1704 N N . LEU A 1 214 ? -7.444 -8.210 -9.060 1.00 96.62 214 LEU A N 1
ATOM 1705 C CA . LEU A 1 214 ? -7.715 -9.543 -9.596 1.00 96.62 214 LEU A CA 1
ATOM 1706 C C . LEU A 1 214 ? -8.467 -10.420 -8.581 1.00 96.62 214 LEU A C 1
ATOM 1708 O O . LEU A 1 214 ? -9.323 -11.230 -8.955 1.00 96.62 214 LEU A O 1
ATOM 1712 N N . GLY A 1 215 ? -8.224 -10.208 -7.288 1.00 96.19 215 GLY A N 1
ATOM 1713 C CA . GLY A 1 215 ? -8.925 -10.891 -6.203 1.00 96.19 215 GLY A CA 1
ATOM 1714 C C . GLY A 1 215 ? -10.352 -10.391 -5.930 1.00 96.19 215 GLY A C 1
ATOM 1715 O O . GLY A 1 215 ? -11.058 -11.005 -5.131 1.00 96.19 215 GLY A O 1
ATOM 1716 N N . ASP A 1 216 ? -10.827 -9.332 -6.595 1.00 96.44 216 ASP A N 1
ATOM 1717 C CA . ASP A 1 216 ? -12.130 -8.689 -6.352 1.00 96.44 216 ASP A CA 1
ATOM 1718 C C . ASP A 1 216 ? -13.304 -9.664 -6.279 1.00 96.44 216 ASP A C 1
ATOM 1720 O O . ASP A 1 216 ? -14.200 -9.553 -5.436 1.00 96.44 216 ASP A O 1
ATOM 1724 N N . HIS A 1 217 ? -13.322 -10.618 -7.206 1.00 94.31 217 HIS A N 1
ATOM 1725 C CA . HIS A 1 217 ? -14.415 -11.566 -7.373 1.00 94.31 217 HIS A CA 1
ATOM 1726 C C . HIS A 1 217 ? -14.628 -12.447 -6.131 1.00 94.31 217 HIS A C 1
ATOM 1728 O O . HIS A 1 217 ? -15.723 -12.977 -5.947 1.00 94.31 217 HIS A O 1
ATOM 1734 N N . GLN A 1 218 ? -13.613 -12.587 -5.271 1.00 95.06 218 GLN A N 1
ATOM 1735 C CA . GLN A 1 218 ? -13.714 -13.329 -4.018 1.00 95.06 218 GLN A CA 1
ATOM 1736 C C . GLN A 1 218 ? -14.546 -12.578 -2.966 1.00 95.06 218 GLN A C 1
ATOM 1738 O O . GLN A 1 218 ? -15.144 -13.206 -2.093 1.00 95.06 218 GLN A O 1
ATOM 1743 N N . PHE A 1 219 ? -14.612 -11.247 -3.062 1.00 96.31 219 PHE A N 1
ATOM 1744 C CA . PHE A 1 219 ? -15.273 -10.366 -2.096 1.00 96.31 219 PHE A CA 1
ATOM 1745 C C . PHE A 1 219 ? -16.628 -9.849 -2.578 1.00 96.31 219 PHE A C 1
ATOM 1747 O O . PHE A 1 219 ? -17.519 -9.595 -1.763 1.00 96.31 219 PHE A O 1
ATOM 1754 N N . ARG A 1 220 ? -16.805 -9.691 -3.896 1.00 92.62 220 ARG A N 1
ATOM 1755 C CA . ARG A 1 220 ? -18.077 -9.236 -4.474 1.00 92.62 220 ARG A CA 1
ATOM 1756 C C . ARG A 1 220 ? -19.219 -10.177 -4.058 1.00 92.62 220 ARG A C 1
ATOM 1758 O O . ARG A 1 220 ? -19.063 -11.393 -3.986 1.00 92.62 220 ARG A O 1
ATOM 1765 N N . ASP A 1 221 ? -20.374 -9.585 -3.760 1.00 89.19 221 ASP A N 1
ATOM 1766 C CA . ASP A 1 221 ? -21.613 -10.268 -3.354 1.00 89.19 221 ASP A CA 1
ATOM 1767 C C . ASP A 1 221 ? -21.559 -11.064 -2.030 1.00 89.19 221 ASP A C 1
ATOM 1769 O O . ASP A 1 221 ? -22.502 -11.794 -1.708 1.00 89.19 221 ASP A O 1
ATOM 1773 N N . LYS A 1 222 ? -20.497 -10.921 -1.227 1.00 94.19 222 LYS A N 1
ATOM 1774 C CA . LYS A 1 222 ? -20.421 -11.511 0.117 1.00 94.19 222 LYS A CA 1
ATOM 1775 C C . LYS A 1 222 ? -21.240 -10.700 1.125 1.00 94.19 222 LYS A C 1
ATOM 1777 O O . LYS A 1 222 ? -21.266 -9.471 1.097 1.00 94.19 222 LYS A O 1
ATOM 1782 N N . GLU A 1 223 ? -21.902 -11.397 2.047 1.00 92.81 223 GLU A N 1
ATOM 1783 C CA . GLU A 1 223 ? -22.537 -10.745 3.196 1.00 92.81 223 GLU A CA 1
ATOM 1784 C C . GLU A 1 223 ? -21.464 -10.128 4.108 1.00 92.81 223 GLU A C 1
ATOM 1786 O O . GLU A 1 223 ? -20.366 -10.667 4.224 1.00 92.81 223 GLU A O 1
ATOM 1791 N N . ASN A 1 224 ? -21.788 -9.007 4.760 1.00 94.06 224 ASN A N 1
ATOM 1792 C CA . ASN A 1 224 ? -20.874 -8.275 5.651 1.00 94.06 224 ASN A CA 1
ATOM 1793 C C . ASN A 1 224 ? -19.583 -7.754 4.979 1.00 94.06 224 ASN A C 1
ATOM 1795 O O . ASN A 1 224 ? -18.593 -7.493 5.663 1.00 94.06 224 ASN A O 1
ATOM 1799 N N . VAL A 1 225 ? -19.604 -7.595 3.649 1.00 97.88 225 VAL A N 1
ATOM 1800 C CA . VAL A 1 225 ? -18.541 -6.946 2.875 1.00 97.88 225 VAL A CA 1
ATOM 1801 C C . VAL A 1 225 ? -19.055 -5.637 2.276 1.00 97.88 225 VAL A C 1
ATOM 1803 O O . VAL A 1 225 ? -20.023 -5.629 1.512 1.00 97.88 225 VAL A O 1
ATOM 1806 N N . THR A 1 226 ? -18.370 -4.536 2.573 1.00 96.31 226 THR A N 1
ATOM 1807 C CA . THR A 1 226 ? -18.507 -3.264 1.860 1.00 96.31 226 THR A CA 1
ATOM 1808 C C . THR A 1 226 ? -17.407 -3.171 0.813 1.00 96.31 226 THR A C 1
ATOM 1810 O O . THR A 1 226 ? -16.224 -3.144 1.135 1.00 96.31 226 THR A O 1
ATOM 1813 N N . PHE A 1 227 ? -17.793 -3.109 -0.457 1.00 96.06 227 PHE A N 1
ATOM 1814 C CA . PHE A 1 227 ? -16.858 -3.099 -1.578 1.00 96.06 227 PHE A CA 1
ATOM 1815 C C . PHE A 1 227 ? -16.825 -1.720 -2.248 1.00 96.06 227 PHE A C 1
ATOM 1817 O O . PHE A 1 227 ? -17.847 -1.256 -2.760 1.00 96.06 227 PHE A O 1
ATOM 1824 N N . ILE A 1 228 ? -15.660 -1.067 -2.253 1.00 95.06 228 ILE A N 1
ATOM 1825 C CA . ILE A 1 228 ? -15.427 0.221 -2.915 1.00 95.06 228 ILE A CA 1
ATOM 1826 C C . ILE A 1 228 ? -14.674 -0.040 -4.218 1.00 95.06 228 ILE A C 1
ATOM 1828 O O . ILE A 1 228 ? -13.518 -0.464 -4.206 1.00 95.06 228 ILE A O 1
ATOM 1832 N N . ASP A 1 229 ? -15.338 0.229 -5.341 1.00 92.44 229 ASP A N 1
ATOM 1833 C CA . ASP A 1 229 ? -14.772 -0.027 -6.664 1.00 92.44 229 ASP A CA 1
ATOM 1834 C C . ASP A 1 229 ? -13.494 0.795 -6.908 1.00 92.44 229 ASP A C 1
ATOM 1836 O O . ASP A 1 229 ? -13.389 1.957 -6.494 1.00 92.44 229 ASP A O 1
ATOM 1840 N N . ALA A 1 230 ? -12.510 0.174 -7.558 1.00 92.56 230 ALA A N 1
ATOM 1841 C CA . ALA A 1 230 ? -11.224 0.789 -7.852 1.00 92.56 230 ALA A CA 1
ATOM 1842 C C . ALA A 1 230 ? -11.344 1.939 -8.859 1.00 92.56 230 ALA A C 1
ATOM 1844 O O . ALA A 1 230 ? -10.567 2.899 -8.799 1.00 92.56 230 ALA A O 1
ATOM 1845 N N . SER A 1 231 ? -12.344 1.877 -9.742 1.00 87.88 231 SER A N 1
ATOM 1846 C CA . SER A 1 231 ? -12.488 2.797 -10.857 1.00 87.88 231 SER A CA 1
ATOM 1847 C C . SER A 1 231 ? -13.099 4.144 -10.460 1.00 87.88 231 SER A C 1
ATOM 1849 O O . SER A 1 231 ? -14.082 4.250 -9.722 1.00 87.88 231 SER A O 1
ATOM 1851 N N . MET A 1 232 ? -12.608 5.226 -11.074 1.00 79.50 232 MET A N 1
ATOM 1852 C CA . MET A 1 232 ? -13.237 6.552 -10.947 1.00 79.50 232 MET A CA 1
ATOM 1853 C C . MET A 1 232 ? -14.651 6.610 -11.535 1.00 79.50 232 MET A C 1
ATOM 1855 O O . MET A 1 232 ? -15.437 7.479 -11.146 1.00 79.50 232 MET A O 1
ATOM 1859 N N . ARG A 1 233 ? -14.975 5.717 -12.481 1.00 76.50 233 ARG A N 1
ATOM 1860 C CA . ARG A 1 233 ? -16.273 5.691 -13.176 1.00 76.50 233 ARG A CA 1
ATOM 1861 C C . ARG A 1 233 ? -17.432 5.378 -12.240 1.00 76.50 233 ARG A C 1
ATOM 1863 O O . ARG A 1 233 ? -18.514 5.927 -12.436 1.00 76.50 233 ARG A O 1
ATOM 1870 N N . ASP A 1 234 ? -17.169 4.586 -11.209 1.00 74.06 234 ASP A N 1
ATOM 1871 C CA . ASP A 1 234 ? -18.181 4.103 -10.274 1.00 74.06 234 ASP A CA 1
ATOM 1872 C C . ASP A 1 234 ? -18.228 4.926 -8.977 1.00 74.06 234 ASP A C 1
ATOM 1874 O O . ASP A 1 234 ? -18.879 4.556 -8.003 1.00 74.06 234 ASP A O 1
ATOM 1878 N N . GLY A 1 235 ? -17.610 6.114 -8.984 1.00 71.06 235 GLY A N 1
ATOM 1879 C CA . GLY A 1 235 ? -17.793 7.107 -7.928 1.00 71.06 235 GLY A CA 1
ATOM 1880 C C . GLY A 1 235 ? -16.857 6.955 -6.730 1.00 71.06 235 GLY A C 1
ATOM 1881 O O . GLY A 1 235 ? -17.147 7.542 -5.691 1.00 71.06 235 GLY A O 1
ATOM 1882 N N . LYS A 1 236 ? -15.720 6.254 -6.870 1.00 83.75 236 LYS A N 1
ATOM 1883 C CA . LYS A 1 236 ? -14.663 6.129 -5.842 1.00 83.75 236 LYS A CA 1
ATOM 1884 C C . LYS A 1 236 ? -14.358 7.449 -5.115 1.00 83.75 236 LYS A C 1
ATOM 1886 O O . LYS A 1 236 ? -14.400 7.517 -3.892 1.00 83.75 236 LYS A O 1
ATOM 1891 N N . HIS A 1 237 ? -14.156 8.535 -5.862 1.00 85.44 237 HIS A N 1
ATOM 1892 C CA . HIS A 1 237 ? -13.938 9.876 -5.299 1.00 85.44 237 HIS A CA 1
ATOM 1893 C C . HIS A 1 237 ? -15.100 10.359 -4.413 1.00 85.44 237 HIS A C 1
ATOM 1895 O O . HIS A 1 237 ? -14.869 10.937 -3.356 1.00 85.44 237 HIS A O 1
ATOM 1901 N N . SER A 1 238 ? -16.348 10.087 -4.808 1.00 86.38 238 SER A N 1
ATOM 1902 C CA . SER A 1 238 ? -17.537 10.461 -4.037 1.00 86.38 238 SER A CA 1
ATOM 1903 C C . SER A 1 238 ? -17.638 9.663 -2.736 1.00 86.38 238 SER A C 1
ATOM 1905 O O . SER A 1 238 ? -18.031 10.230 -1.720 1.00 86.38 238 SER A O 1
ATOM 1907 N N . VAL A 1 239 ? -17.249 8.381 -2.743 1.00 90.06 239 VAL A N 1
ATOM 1908 C CA . VAL A 1 239 ? -17.202 7.543 -1.529 1.00 90.06 239 VAL A CA 1
ATOM 1909 C C . VAL A 1 239 ? -16.235 8.126 -0.501 1.00 90.06 239 VAL A C 1
ATOM 1911 O O . VAL A 1 239 ? -16.561 8.180 0.681 1.00 90.06 239 VAL A O 1
ATOM 1914 N N . TYR A 1 240 ? -15.089 8.637 -0.951 1.00 95.56 240 TYR A N 1
ATOM 1915 C CA . TYR A 1 240 ? -14.108 9.284 -0.077 1.00 95.56 240 TYR A CA 1
ATOM 1916 C C . TYR A 1 240 ? -14.425 10.750 0.252 1.00 95.56 240 TYR A C 1
ATOM 1918 O O . TYR A 1 240 ? -13.650 11.393 0.958 1.00 95.56 240 TYR A O 1
ATOM 1926 N N . GLY A 1 241 ? -15.533 11.304 -0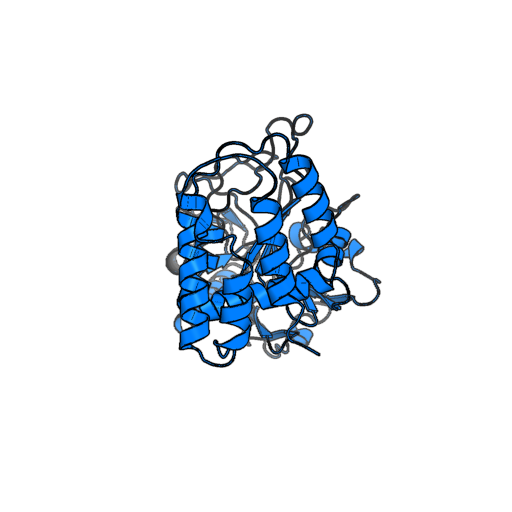.254 1.00 95.25 241 GLY A N 1
ATOM 1927 C CA . GLY A 1 241 ? -15.905 12.705 -0.033 1.00 95.25 241 GLY A CA 1
ATOM 1928 C C . GLY A 1 241 ? -15.011 13.720 -0.759 1.00 95.25 241 GLY A C 1
ATOM 1929 O O . GLY A 1 241 ? -14.864 14.845 -0.290 1.00 95.25 241 GLY A O 1
ATOM 1930 N N . ILE A 1 242 ? -14.405 13.335 -1.884 1.00 95.50 242 ILE A N 1
ATOM 1931 C CA . ILE A 1 242 ? -13.520 14.180 -2.697 1.00 95.50 242 ILE A CA 1
ATOM 1932 C C . ILE A 1 242 ? -14.364 14.886 -3.763 1.00 95.50 242 ILE A C 1
ATOM 1934 O O . ILE A 1 242 ? -14.757 14.278 -4.761 1.00 95.50 242 ILE A O 1
ATOM 1938 N N . GLU A 1 243 ? -14.653 16.172 -3.552 1.00 93.25 243 GLU A N 1
ATOM 1939 C CA . GLU A 1 243 ? -15.478 16.973 -4.467 1.00 93.25 243 GLU A CA 1
ATOM 1940 C C . GLU A 1 243 ? -14.657 17.526 -5.641 1.00 93.25 243 GLU A C 1
ATOM 1942 O O . GLU A 1 243 ? -15.084 17.454 -6.796 1.00 93.25 243 GLU A O 1
ATOM 1947 N N . ASN A 1 244 ? -13.461 18.048 -5.361 1.00 94.38 244 ASN A N 1
ATOM 1948 C CA . ASN A 1 244 ? -12.557 18.641 -6.342 1.00 94.38 244 ASN A CA 1
ATOM 1949 C C . ASN A 1 244 ? -11.360 17.718 -6.581 1.00 94.38 244 ASN A C 1
ATOM 1951 O O . ASN A 1 244 ? -10.271 17.932 -6.057 1.00 94.38 244 ASN A O 1
ATOM 1955 N N . TRP A 1 245 ? -11.548 16.677 -7.390 1.00 94.88 245 TRP A N 1
ATOM 1956 C CA . TRP A 1 245 ? -10.449 15.797 -7.797 1.00 94.88 245 TRP A CA 1
ATOM 1957 C C . TRP A 1 245 ? -9.436 16.533 -8.701 1.00 94.88 245 TRP A C 1
ATOM 1959 O O . TRP A 1 245 ? -9.872 17.183 -9.658 1.00 94.88 245 TRP A O 1
ATOM 1969 N N . PRO A 1 246 ? -8.106 16.399 -8.500 1.00 95.50 246 PRO A N 1
ATOM 1970 C CA . PRO A 1 246 ? -7.396 15.640 -7.457 1.00 95.50 246 PRO A CA 1
ATOM 1971 C C . PRO A 1 246 ? -6.927 16.502 -6.260 1.00 95.50 246 PRO A C 1
ATOM 1973 O O . PRO A 1 246 ? -5.978 16.133 -5.577 1.00 95.50 246 PRO A O 1
ATOM 1976 N N . GLU A 1 247 ? -7.506 17.680 -6.037 1.00 95.25 247 GLU A N 1
ATOM 1977 C CA . GLU A 1 247 ? -7.009 18.661 -5.060 1.00 95.25 247 GLU A CA 1
ATOM 1978 C C . GLU A 1 247 ? -7.458 18.382 -3.620 1.00 95.25 247 GLU A C 1
ATOM 1980 O O . GLU A 1 247 ? -6.693 18.619 -2.684 1.00 95.25 247 GLU A O 1
ATOM 1985 N N . ASP A 1 248 ? -8.677 17.873 -3.429 1.00 96.56 248 ASP A N 1
ATOM 1986 C CA . ASP A 1 248 ? -9.201 17.596 -2.090 1.00 96.56 248 ASP A CA 1
ATOM 1987 C C . ASP A 1 248 ? -8.637 16.284 -1.519 1.00 96.56 248 ASP A C 1
ATOM 1989 O O . ASP A 1 248 ? -8.500 15.280 -2.221 1.00 96.56 248 ASP A O 1
ATOM 1993 N N . ILE A 1 249 ? -8.366 16.278 -0.210 1.00 97.31 249 ILE A N 1
ATOM 1994 C CA . ILE A 1 249 ? -8.062 15.060 0.550 1.00 97.31 249 ILE A CA 1
ATOM 1995 C C . ILE A 1 249 ? -9.378 14.487 1.072 1.00 97.31 249 ILE A C 1
ATOM 1997 O O . ILE A 1 249 ? -10.133 15.174 1.761 1.00 97.31 249 ILE A O 1
ATOM 2001 N N . GLY A 1 250 ? -9.630 13.224 0.746 1.00 98.00 250 GLY A N 1
ATOM 2002 C CA . GLY A 1 250 ? -10.794 12.478 1.199 1.00 98.00 250 GLY A CA 1
ATOM 2003 C C . GLY A 1 250 ? -10.554 11.739 2.508 1.00 98.00 250 GLY A C 1
ATOM 2004 O O . GLY A 1 250 ? -9.507 11.850 3.152 1.00 98.00 250 GLY A O 1
ATOM 2005 N N . THR A 1 251 ? -11.536 10.948 2.917 1.00 98.00 251 THR A N 1
ATOM 2006 C CA . THR A 1 251 ? -11.447 10.115 4.119 1.00 98.00 251 THR A CA 1
ATOM 2007 C C . THR A 1 251 ? -12.160 8.786 3.907 1.00 98.00 251 THR A C 1
ATOM 2009 O O . THR A 1 251 ? -13.212 8.735 3.273 1.00 98.00 251 THR A O 1
ATOM 2012 N N . LEU A 1 252 ? -11.596 7.716 4.463 1.00 97.94 252 LEU A N 1
ATOM 2013 C CA . LEU A 1 252 ? -12.219 6.401 4.561 1.00 97.94 252 LEU A CA 1
ATOM 2014 C C . LEU A 1 252 ? -12.354 6.021 6.039 1.00 97.94 252 LEU A C 1
ATOM 2016 O O . LEU A 1 252 ? -11.355 5.911 6.747 1.00 97.94 252 LEU A O 1
ATOM 2020 N N . ASP A 1 253 ? -13.589 5.840 6.506 1.00 96.75 253 ASP A N 1
ATOM 2021 C CA . ASP A 1 253 ? -13.882 5.374 7.865 1.00 96.75 253 ASP A CA 1
ATOM 2022 C C . ASP A 1 253 ? -13.679 3.857 7.967 1.00 96.75 253 ASP A C 1
ATOM 2024 O O . ASP A 1 253 ? -14.479 3.069 7.447 1.00 96.75 253 ASP A O 1
ATOM 2028 N N . ILE A 1 254 ? -12.623 3.467 8.680 1.00 96.31 254 ILE A N 1
ATOM 2029 C CA . ILE A 1 254 ? -12.229 2.071 8.871 1.00 96.31 254 ILE A CA 1
ATOM 2030 C C . ILE A 1 254 ? -12.703 1.506 10.214 1.00 96.31 254 ILE A C 1
ATOM 2032 O O . ILE A 1 254 ? -12.259 0.432 10.601 1.00 96.31 254 ILE A O 1
ATOM 2036 N N . GLY A 1 255 ? -13.628 2.180 10.907 1.00 92.56 255 GLY A N 1
ATOM 2037 C CA . GLY A 1 255 ? -14.203 1.708 12.166 1.00 92.56 255 GLY A CA 1
ATOM 2038 C C . GLY A 1 255 ? -13.403 2.113 13.407 1.00 92.56 255 GLY A C 1
ATOM 2039 O O . GLY A 1 255 ? -12.324 2.696 13.326 1.00 92.56 255 GLY A O 1
ATOM 2040 N N . GLY A 1 256 ? -13.964 1.871 14.591 1.00 85.56 256 GLY A N 1
ATOM 2041 C CA . GLY A 1 256 ? -13.306 2.103 15.882 1.00 85.56 256 GLY A CA 1
ATOM 2042 C C . GLY A 1 256 ? -12.984 3.572 16.182 1.00 85.56 256 GLY A C 1
ATOM 2043 O O . GLY A 1 256 ? -12.233 3.864 17.107 1.00 85.56 256 GLY A O 1
ATOM 2044 N N . GLY A 1 257 ? -13.527 4.511 15.400 1.00 88.62 257 GLY A N 1
ATOM 2045 C CA . GLY A 1 257 ? -13.145 5.925 15.444 1.00 88.62 257 GLY A CA 1
ATOM 2046 C C . GLY A 1 257 ? -11.833 6.253 14.717 1.00 88.62 257 GLY A C 1
ATOM 2047 O O . GLY A 1 257 ? -11.370 7.390 14.825 1.00 88.62 257 GLY A O 1
ATOM 2048 N N . ARG A 1 258 ? -11.256 5.300 13.972 1.00 93.62 258 ARG A N 1
ATOM 2049 C CA . ARG A 1 258 ? -10.067 5.465 13.128 1.00 93.62 258 ARG A CA 1
ATOM 2050 C C . ARG A 1 258 ? -10.478 5.659 11.670 1.00 93.62 258 ARG A C 1
ATOM 2052 O O . ARG A 1 258 ? -11.424 5.053 11.173 1.00 93.62 258 ARG A O 1
ATOM 2059 N N . SER A 1 259 ? -9.751 6.513 10.961 1.00 97.19 259 SER A N 1
ATOM 2060 C CA . SER A 1 259 ? -10.026 6.816 9.559 1.00 97.19 259 SER A CA 1
ATOM 2061 C C . SER A 1 259 ? -8.742 7.047 8.782 1.00 97.19 259 SER A C 1
ATOM 2063 O O . SER A 1 259 ? -7.847 7.736 9.274 1.00 97.19 259 SER A O 1
ATOM 2065 N N . LEU A 1 260 ? -8.695 6.553 7.549 1.00 98.69 260 LEU A N 1
ATOM 2066 C CA . LEU A 1 260 ? -7.598 6.805 6.623 1.00 98.69 260 LEU A CA 1
ATOM 2067 C C . LEU A 1 260 ? -7.840 8.114 5.873 1.00 98.69 260 LEU A C 1
ATOM 2069 O O . LEU A 1 260 ? -8.951 8.372 5.405 1.00 98.69 260 LEU A O 1
ATOM 2073 N N . GLN A 1 261 ? -6.800 8.927 5.716 1.00 98.69 261 GLN A N 1
ATOM 2074 C CA . GLN A 1 261 ? -6.824 10.071 4.808 1.00 98.69 261 GLN A CA 1
ATOM 2075 C C . GLN A 1 261 ? -6.519 9.585 3.392 1.00 98.69 261 GLN A C 1
ATOM 2077 O O . GLN A 1 261 ? -5.525 8.896 3.174 1.00 98.69 261 GLN A O 1
ATOM 2082 N N . VAL A 1 262 ? -7.369 9.947 2.432 1.00 98.69 262 VAL A N 1
ATOM 2083 C CA . VAL A 1 262 ? -7.261 9.480 1.045 1.00 98.69 262 VAL A CA 1
ATOM 2084 C C . VAL A 1 262 ? -6.742 10.613 0.174 1.00 98.69 262 VAL A C 1
ATOM 2086 O O . VAL A 1 262 ? -7.418 11.624 -0.009 1.00 98.69 262 VAL A O 1
ATOM 2089 N N . ILE A 1 263 ? -5.531 10.457 -0.349 1.00 98.69 263 ILE A N 1
ATOM 2090 C CA . ILE A 1 263 ? -4.817 11.488 -1.102 1.00 98.69 263 ILE A CA 1
ATOM 2091 C C . ILE A 1 263 ? -4.854 11.101 -2.584 1.00 98.69 263 ILE A C 1
ATOM 2093 O O . ILE A 1 263 ? -4.240 10.099 -2.952 1.00 98.69 263 ILE A O 1
ATOM 2097 N N . PRO A 1 264 ? -5.531 11.863 -3.460 1.00 98.38 264 PRO A N 1
ATOM 2098 C CA . PRO A 1 264 ? -5.448 11.638 -4.898 1.00 98.38 264 PRO A CA 1
ATOM 2099 C C . PRO A 1 264 ? -4.009 11.736 -5.394 1.00 98.38 264 PRO A C 1
ATOM 2101 O O . PRO A 1 264 ? -3.318 12.727 -5.138 1.00 98.38 264 PRO A O 1
ATOM 2104 N N . VAL A 1 265 ? -3.568 10.727 -6.137 1.00 98.44 265 VAL A N 1
ATOM 2105 C CA . VAL A 1 265 ? -2.222 10.664 -6.713 1.00 98.44 265 VAL A CA 1
ATOM 2106 C C . VAL A 1 265 ? -2.248 10.213 -8.183 1.00 98.44 265 VAL A C 1
ATOM 2108 O O . VAL A 1 265 ? -1.537 9.279 -8.551 1.00 98.44 265 VAL A O 1
ATOM 2111 N N . PRO A 1 266 ? -3.044 10.860 -9.064 1.00 97.94 266 PRO A N 1
ATOM 2112 C CA . PRO A 1 266 ? -3.067 10.495 -10.476 1.00 97.94 266 PRO A CA 1
ATOM 2113 C C . PRO A 1 266 ? -1.682 10.645 -11.116 1.00 97.94 266 PRO A C 1
ATOM 2115 O O . PRO A 1 266 ? -0.906 11.533 -10.755 1.00 97.94 266 PRO A O 1
ATOM 2118 N N . GLY A 1 267 ? -1.384 9.802 -12.096 1.00 97.56 267 GLY A N 1
ATOM 2119 C CA . GLY A 1 267 ? -0.131 9.864 -12.846 1.00 97.56 267 GLY A CA 1
ATOM 2120 C C . GLY A 1 267 ? 0.290 8.498 -13.353 1.00 97.56 267 GLY A C 1
ATOM 2121 O O . GLY A 1 267 ? 0.386 8.308 -14.560 1.00 97.56 267 GLY A O 1
ATOM 2122 N N . HIS A 1 268 ? 0.456 7.537 -12.443 1.00 97.62 268 HIS A N 1
ATOM 2123 C CA . HIS A 1 268 ? 0.558 6.124 -12.809 1.00 97.62 268 HIS A CA 1
ATOM 2124 C C . HIS A 1 268 ? -0.752 5.658 -13.453 1.00 97.62 268 HIS A C 1
ATOM 2126 O O . HIS A 1 268 ? -0.777 5.269 -14.613 1.00 97.62 268 HIS A O 1
ATOM 2132 N N . GLU A 1 269 ? -1.869 5.829 -12.752 1.00 96.31 269 GLU A N 1
ATOM 2133 C CA . GLU A 1 269 ? -3.218 5.619 -13.270 1.00 96.31 269 G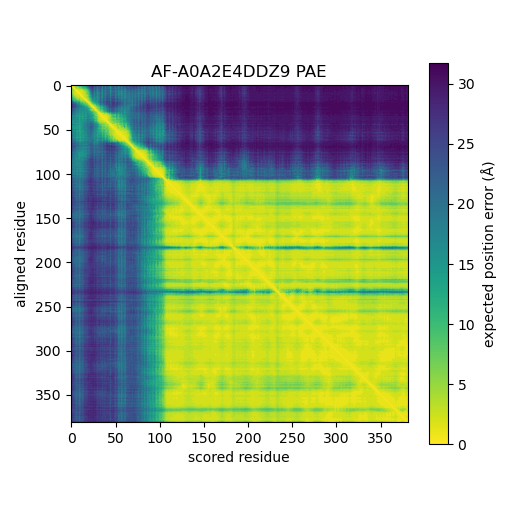LU A CA 1
ATOM 2134 C C . GLU A 1 269 ? -4.102 6.797 -12.808 1.00 96.31 269 GLU A C 1
ATOM 2136 O O . GLU A 1 269 ? -3.759 7.535 -11.881 1.00 96.31 269 GLU A O 1
ATOM 2141 N N . ASN A 1 270 ? -5.193 7.094 -13.515 1.00 94.81 270 ASN A N 1
ATOM 2142 C CA . ASN A 1 270 ? -5.988 8.299 -13.274 1.00 94.81 270 ASN A CA 1
ATOM 2143 C C . ASN A 1 270 ? -6.860 8.221 -12.002 1.00 94.81 270 ASN A C 1
ATOM 2145 O O . ASN A 1 270 ? -7.260 9.262 -11.483 1.00 94.81 270 ASN A O 1
ATOM 2149 N N . SER A 1 271 ? -7.174 7.020 -11.511 1.00 94.56 271 SER A N 1
ATOM 2150 C CA . SER A 1 271 ? -7.907 6.742 -10.265 1.00 94.56 271 SER A CA 1
ATOM 2151 C C . SER A 1 271 ? -7.013 6.511 -9.042 1.00 94.56 271 SER A C 1
ATOM 2153 O O . SER A 1 271 ? -7.542 6.273 -7.949 1.00 94.56 271 SER A O 1
ATOM 2155 N N . SER A 1 272 ? -5.686 6.577 -9.211 1.00 97.56 272 SER A N 1
ATOM 2156 C CA . SER A 1 272 ? -4.725 6.292 -8.147 1.00 97.56 272 SER A CA 1
ATOM 2157 C C . SER A 1 272 ? -4.923 7.193 -6.927 1.00 97.56 272 SER A C 1
ATOM 2159 O O . SER A 1 272 ? -5.000 8.422 -7.035 1.00 97.56 272 SER A O 1
ATOM 2161 N N . VAL A 1 273 ? -4.980 6.568 -5.752 1.00 98.62 273 VAL A N 1
ATOM 2162 C CA . VAL A 1 273 ? -5.008 7.216 -4.436 1.00 98.62 273 VAL A CA 1
ATOM 2163 C C . VAL A 1 273 ? -3.955 6.595 -3.519 1.00 98.62 273 VAL A C 1
ATOM 2165 O O . VAL A 1 273 ? -3.654 5.409 -3.626 1.00 98.62 273 VAL A O 1
ATOM 2168 N N . ALA A 1 274 ? -3.434 7.399 -2.597 1.00 98.81 274 ALA A N 1
ATOM 2169 C CA . ALA A 1 274 ? -2.648 6.938 -1.466 1.00 98.81 274 ALA A CA 1
ATOM 2170 C C . ALA A 1 274 ? -3.504 6.990 -0.192 1.00 98.81 274 ALA A C 1
ATOM 2172 O O . ALA A 1 274 ? -4.292 7.923 -0.011 1.00 98.81 274 ALA A O 1
ATOM 2173 N N . PHE A 1 275 ? -3.339 6.013 0.697 1.00 98.88 275 PHE A N 1
ATOM 2174 C CA . PHE A 1 275 ? -4.030 5.948 1.985 1.00 98.88 275 PHE A CA 1
ATOM 2175 C C . PHE A 1 275 ? -3.044 6.226 3.108 1.00 98.88 275 PHE A C 1
ATOM 2177 O O . PHE A 1 275 ? -2.123 5.449 3.334 1.00 98.88 275 PHE A O 1
ATOM 2184 N N . TYR A 1 276 ? -3.230 7.328 3.823 1.00 98.88 276 TYR A N 1
ATOM 2185 C CA . TYR A 1 276 ? -2.444 7.635 5.009 1.00 98.88 276 TYR A CA 1
ATOM 2186 C C . TYR A 1 276 ? -3.221 7.283 6.270 1.00 98.88 276 TYR A C 1
ATOM 2188 O O . TYR A 1 276 ? -4.357 7.726 6.455 1.00 98.88 276 TYR A O 1
ATOM 2196 N N . ASP A 1 277 ? -2.582 6.528 7.151 1.00 98.62 277 ASP A N 1
ATOM 2197 C CA . ASP A 1 277 ? -3.116 6.178 8.454 1.00 98.62 277 ASP A CA 1
ATOM 2198 C C . ASP A 1 277 ? -2.450 7.011 9.563 1.00 98.62 277 ASP A C 1
ATOM 2200 O O . ASP A 1 277 ? -1.257 6.835 9.826 1.00 98.62 277 ASP A O 1
ATOM 2204 N N . PRO A 1 278 ? -3.194 7.889 10.259 1.00 96.00 278 PRO A N 1
ATOM 2205 C CA . PRO A 1 278 ? -2.635 8.704 11.331 1.00 96.00 278 PRO A CA 1
ATOM 2206 C C . PRO A 1 278 ? -2.100 7.910 12.526 1.00 96.00 278 PRO A C 1
ATOM 2208 O O . PRO A 1 278 ? -1.255 8.442 13.239 1.00 96.00 278 PRO A O 1
ATOM 2211 N N . GLU A 1 279 ? -2.585 6.685 12.772 1.00 93.88 279 GLU A N 1
ATOM 2212 C CA . GLU A 1 279 ? -2.127 5.887 13.915 1.00 93.88 279 GLU A CA 1
ATOM 2213 C C . GLU A 1 279 ? -0.751 5.265 13.667 1.00 93.88 279 GLU A C 1
ATOM 2215 O O . GLU A 1 279 ? 0.156 5.433 14.469 1.00 93.88 279 GLU A O 1
ATOM 2220 N N . THR A 1 280 ? -0.560 4.561 12.555 1.00 95.94 280 THR A N 1
ATOM 2221 C CA . THR A 1 280 ? 0.746 3.966 12.216 1.00 95.94 280 THR A CA 1
ATOM 2222 C C . THR A 1 280 ? 1.707 4.981 11.604 1.00 95.94 280 THR A C 1
ATOM 2224 O O . THR A 1 280 ? 2.903 4.710 11.490 1.00 95.94 280 THR A O 1
ATOM 2227 N N . GLN A 1 281 ? 1.194 6.144 11.186 1.00 98.38 281 GLN A N 1
ATOM 2228 C CA . GLN A 1 281 ? 1.904 7.146 10.394 1.00 98.38 281 GLN A CA 1
ATOM 2229 C C . GLN A 1 281 ? 2.454 6.589 9.063 1.00 98.38 281 GLN A C 1
ATOM 2231 O O . GLN A 1 281 ? 3.411 7.143 8.507 1.00 98.38 281 GLN A O 1
ATOM 2236 N N . MET A 1 282 ? 1.876 5.497 8.552 1.00 98.69 282 MET A N 1
ATOM 2237 C CA . MET A 1 282 ? 2.234 4.891 7.269 1.00 98.69 282 MET A CA 1
ATOM 2238 C C . MET A 1 282 ? 1.348 5.430 6.150 1.00 98.69 282 MET A C 1
ATOM 2240 O O . MET A 1 282 ? 0.157 5.686 6.341 1.00 98.69 282 MET A O 1
ATOM 2244 N N . MET A 1 283 ? 1.933 5.591 4.965 1.00 98.88 283 MET A N 1
ATOM 2245 C CA . MET A 1 283 ? 1.214 5.946 3.747 1.00 98.88 283 MET A CA 1
ATOM 2246 C C . MET A 1 283 ? 1.304 4.803 2.736 1.00 98.88 283 MET A C 1
ATOM 2248 O O . MET A 1 283 ? 2.387 4.500 2.243 1.00 98.88 283 MET A O 1
ATOM 2252 N N . ILE A 1 284 ? 0.167 4.193 2.415 1.00 98.88 284 ILE A N 1
ATOM 2253 C CA . ILE A 1 284 ? 0.042 3.193 1.355 1.00 98.88 284 ILE A CA 1
ATOM 2254 C C . ILE A 1 284 ? -0.041 3.924 0.021 1.00 98.88 284 ILE A C 1
ATOM 2256 O O . ILE A 1 284 ? -0.960 4.715 -0.182 1.00 98.88 284 ILE A O 1
ATOM 2260 N N . THR A 1 285 ? 0.918 3.706 -0.870 1.00 98.75 285 THR A N 1
ATOM 2261 C CA . THR A 1 285 ? 1.127 4.522 -2.078 1.00 98.75 285 THR A CA 1
ATOM 2262 C C . THR A 1 285 ? 0.763 3.819 -3.379 1.00 98.75 285 THR A C 1
ATOM 2264 O O . THR A 1 285 ? 0.792 4.467 -4.430 1.00 98.75 285 THR A O 1
ATOM 2267 N N . GLY A 1 286 ? 0.427 2.524 -3.321 1.00 98.31 286 GLY A N 1
ATOM 2268 C CA . GLY A 1 286 ? 0.264 1.685 -4.509 1.00 98.31 286 GLY A CA 1
ATOM 2269 C C . GLY A 1 286 ? 1.470 1.842 -5.437 1.00 98.31 286 GLY A C 1
ATOM 2270 O O . GLY A 1 286 ? 2.618 1.848 -4.979 1.00 98.31 286 GLY A O 1
ATOM 2271 N N . ASP A 1 287 ? 1.195 2.099 -6.711 1.00 98.50 287 ASP A N 1
ATOM 2272 C CA . ASP A 1 287 ? 2.222 2.150 -7.756 1.00 98.50 287 ASP A CA 1
ATOM 2273 C C . ASP A 1 287 ? 2.787 3.541 -8.050 1.00 98.50 287 ASP A C 1
ATOM 2275 O O . ASP A 1 287 ? 3.587 3.744 -8.965 1.00 98.50 287 ASP A O 1
ATOM 2279 N N . VAL A 1 288 ? 2.418 4.535 -7.243 1.00 98.06 288 VAL A N 1
ATOM 2280 C CA . VAL A 1 288 ? 2.976 5.888 -7.381 1.00 98.06 288 VAL A CA 1
ATOM 2281 C C . VAL A 1 288 ? 4.380 5.974 -6.788 1.00 98.06 288 VAL A C 1
ATOM 2283 O O . VAL A 1 288 ? 5.223 6.728 -7.276 1.00 98.06 288 VAL A O 1
ATOM 2286 N N . MET A 1 289 ? 4.647 5.215 -5.726 1.00 98.44 289 MET A N 1
ATOM 2287 C CA . MET A 1 289 ? 5.942 5.202 -5.058 1.00 98.44 289 MET A CA 1
ATOM 2288 C C . MET A 1 289 ? 6.165 3.846 -4.398 1.00 98.44 289 MET A C 1
ATOM 2290 O O . MET A 1 289 ? 5.504 3.515 -3.421 1.00 98.44 289 MET A O 1
ATOM 2294 N N . TYR A 1 290 ? 7.122 3.088 -4.915 1.00 98.69 290 TYR A N 1
ATOM 2295 C CA . TYR A 1 290 ? 7.572 1.808 -4.376 1.00 98.69 290 TYR A CA 1
ATOM 2296 C C . TYR A 1 290 ? 9.012 1.546 -4.830 1.00 98.69 290 TYR A C 1
ATOM 2298 O O . TYR A 1 290 ? 9.448 2.192 -5.789 1.00 98.69 290 TYR A O 1
ATOM 2306 N N . PRO A 1 291 ? 9.784 0.661 -4.169 1.00 98.44 291 PRO A N 1
ATOM 2307 C CA . PRO A 1 291 ? 11.146 0.366 -4.591 1.00 98.44 291 PRO A CA 1
ATOM 2308 C C . PRO A 1 291 ? 11.152 -0.415 -5.918 1.00 98.44 291 PRO A C 1
ATOM 2310 O O . PRO A 1 291 ? 11.292 -1.636 -5.921 1.00 98.44 291 PRO A O 1
ATOM 2313 N N . GLY A 1 292 ? 10.968 0.258 -7.056 1.00 98.12 292 GLY A N 1
ATOM 2314 C CA . GLY A 1 292 ? 10.787 -0.400 -8.350 1.00 98.12 292 GLY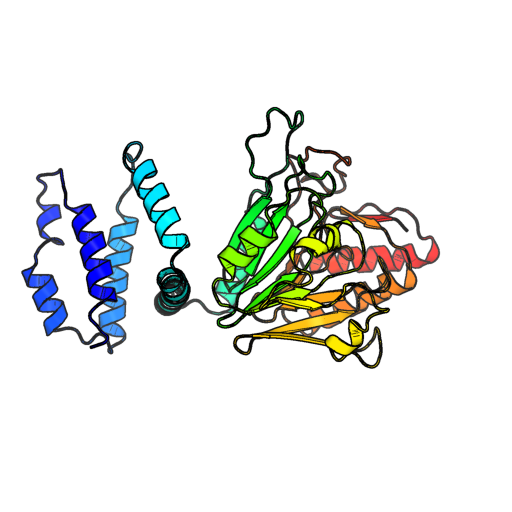 A CA 1
ATOM 2315 C C . GLY A 1 292 ? 10.631 0.529 -9.550 1.00 98.12 292 GLY A C 1
ATOM 2316 O O . GLY A 1 292 ? 11.052 1.692 -9.548 1.00 98.12 292 GLY A O 1
ATOM 2317 N N . ARG A 1 293 ? 10.067 -0.026 -10.621 1.00 98.06 293 ARG A N 1
ATOM 2318 C CA . ARG A 1 293 ? 9.883 0.598 -11.933 1.00 98.06 293 ARG A CA 1
ATOM 2319 C C . ARG A 1 293 ? 8.573 1.374 -11.969 1.00 98.06 293 ARG A C 1
ATOM 2321 O O . ARG A 1 293 ? 7.534 0.838 -12.312 1.00 98.06 293 ARG A O 1
ATOM 2328 N N . LEU A 1 294 ? 8.641 2.669 -11.710 1.00 98.50 294 LEU A N 1
ATOM 2329 C CA . LEU A 1 294 ? 7.475 3.545 -11.686 1.00 98.50 294 LEU A CA 1
ATOM 2330 C C . LEU A 1 294 ? 7.014 3.860 -13.115 1.00 98.50 294 LEU A C 1
ATOM 2332 O O . LEU A 1 294 ? 7.579 4.742 -13.770 1.00 98.50 294 LEU A O 1
ATOM 2336 N N . TYR A 1 295 ? 6.010 3.129 -13.600 1.00 98.00 295 TYR A N 1
ATOM 2337 C CA . TYR A 1 295 ? 5.365 3.380 -14.893 1.00 98.00 295 TYR A CA 1
ATOM 2338 C C . TYR A 1 295 ? 4.424 4.582 -14.802 1.00 98.00 295 TYR A C 1
ATOM 2340 O O . TYR A 1 295 ? 3.615 4.665 -13.881 1.00 98.00 295 TYR A O 1
ATOM 2348 N N . ILE A 1 296 ? 4.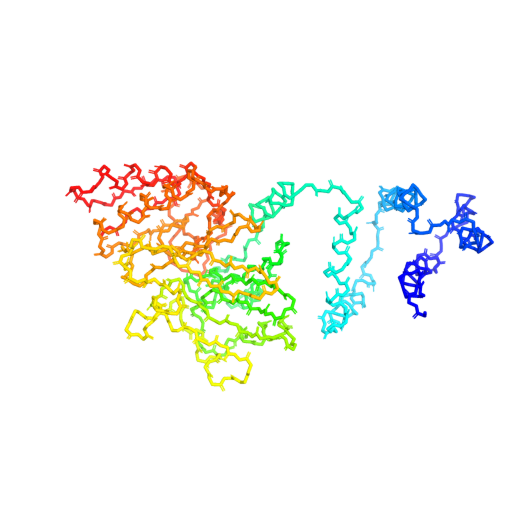518 5.531 -15.735 1.00 98.25 296 ILE A N 1
ATOM 2349 C CA . ILE A 1 296 ? 3.811 6.813 -15.630 1.00 98.25 296 ILE A CA 1
ATOM 2350 C C . ILE A 1 296 ? 2.998 7.077 -16.898 1.00 98.25 296 ILE A C 1
ATOM 2352 O O . ILE A 1 296 ? 3.557 7.338 -17.953 1.00 98.25 296 ILE A O 1
ATOM 2356 N N . ASN A 1 297 ? 1.670 7.081 -16.783 1.00 97.38 297 ASN A N 1
ATOM 2357 C CA . ASN A 1 297 ? 0.764 7.376 -17.897 1.00 97.38 297 ASN A CA 1
ATOM 2358 C C . ASN A 1 297 ? 0.553 8.887 -18.124 1.00 97.38 297 ASN A C 1
ATOM 2360 O O . ASN A 1 297 ? 0.410 9.336 -19.262 1.00 97.38 297 ASN A O 1
ATOM 2364 N N . ASP A 1 298 ? 0.515 9.682 -17.052 1.00 98.00 298 ASP A N 1
ATOM 2365 C CA . ASP A 1 298 ? 0.412 11.146 -17.086 1.00 98.00 298 ASP A CA 1
ATOM 2366 C C . ASP A 1 298 ? 1.526 11.758 -16.232 1.00 98.00 298 ASP A C 1
ATOM 2368 O O . ASP A 1 298 ? 1.435 11.870 -15.007 1.00 98.00 298 ASP A O 1
ATOM 2372 N N . TYR A 1 299 ? 2.610 12.148 -16.900 1.00 98.31 299 TYR A N 1
ATOM 2373 C CA . TYR A 1 299 ? 3.809 12.645 -16.236 1.00 98.31 299 TYR A CA 1
ATOM 2374 C C . TYR A 1 299 ? 3.601 13.975 -15.489 1.00 98.31 299 TYR A C 1
ATOM 2376 O O . TYR A 1 299 ? 4.017 14.079 -14.330 1.00 98.31 299 TYR A O 1
ATOM 2384 N N . PRO A 1 300 ? 2.947 15.005 -16.070 1.00 98.25 300 PRO A N 1
ATOM 2385 C CA . PRO A 1 300 ? 2.572 16.195 -15.310 1.00 98.25 300 PRO A CA 1
ATOM 2386 C C . PRO A 1 300 ? 1.730 15.888 -14.065 1.00 98.25 300 PRO A C 1
ATOM 2388 O O . PRO A 1 300 ? 1.997 16.460 -13.005 1.00 98.25 300 PRO A O 1
ATOM 2391 N N . ALA A 1 301 ? 0.741 14.992 -14.165 1.00 98.44 301 ALA A N 1
ATOM 2392 C CA . ALA A 1 301 ? -0.064 14.590 -13.014 1.00 98.44 301 ALA A CA 1
ATOM 2393 C C . ALA A 1 301 ? 0.788 13.878 -11.956 1.00 98.44 301 ALA A C 1
ATOM 2395 O O . ALA A 1 301 ? 0.706 14.243 -10.786 1.00 98.44 301 ALA A O 1
ATOM 2396 N N . PHE A 1 302 ? 1.675 12.966 -12.363 1.00 98.69 302 PHE A N 1
ATOM 2397 C CA . PHE A 1 302 ? 2.597 12.264 -11.468 1.00 98.69 302 PHE A CA 1
ATOM 2398 C C . PHE A 1 302 ? 3.474 13.227 -10.657 1.00 98.69 302 PHE A C 1
ATOM 2400 O O . PHE A 1 302 ? 3.533 13.133 -9.432 1.00 98.69 302 PHE A O 1
ATOM 2407 N N . VAL A 1 303 ? 4.091 14.222 -11.307 1.00 98.69 303 VAL A N 1
ATOM 2408 C CA . VAL A 1 303 ? 4.898 15.241 -10.609 1.00 98.69 303 VAL A CA 1
ATOM 2409 C C . VAL A 1 303 ? 4.052 16.037 -9.608 1.00 98.69 303 VAL A C 1
ATOM 2411 O O . VAL A 1 303 ? 4.503 16.287 -8.488 1.00 98.69 303 VAL A O 1
ATOM 2414 N N . ASN A 1 304 ? 2.821 16.411 -9.974 1.00 98.69 304 ASN A N 1
ATOM 2415 C CA . ASN A 1 304 ? 1.905 17.110 -9.067 1.00 98.69 304 ASN A CA 1
ATOM 2416 C C . ASN A 1 304 ? 1.457 16.221 -7.893 1.00 98.69 304 ASN A C 1
ATOM 2418 O O . ASN A 1 304 ? 1.301 16.710 -6.777 1.00 98.69 304 ASN A O 1
ATOM 2422 N N . SER A 1 305 ? 1.292 14.920 -8.118 1.00 98.81 305 SER A N 1
ATOM 2423 C CA . SER A 1 305 ? 0.952 13.936 -7.089 1.00 98.81 305 SER A CA 1
ATOM 2424 C C . SER A 1 305 ? 2.076 13.748 -6.076 1.00 98.81 305 SER A C 1
ATOM 2426 O O . SER A 1 305 ? 1.827 13.813 -4.873 1.00 98.81 305 SER A O 1
ATOM 2428 N N . LEU A 1 306 ? 3.327 13.658 -6.535 1.00 98.81 306 LEU A N 1
ATOM 2429 C CA . LEU A 1 306 ? 4.495 13.665 -5.650 1.00 98.81 306 LEU A CA 1
ATOM 2430 C C . LEU A 1 306 ? 4.607 14.978 -4.861 1.00 98.81 306 LEU A C 1
ATOM 2432 O O . LEU A 1 306 ? 4.923 14.959 -3.671 1.00 98.81 306 LEU A O 1
ATOM 2436 N N . ALA A 1 307 ? 4.312 16.122 -5.490 1.00 98.75 307 ALA A N 1
ATOM 2437 C CA . ALA A 1 307 ? 4.283 17.410 -4.799 1.00 98.75 307 ALA A CA 1
ATOM 2438 C C . ALA A 1 307 ? 3.219 17.443 -3.688 1.00 98.75 307 ALA A C 1
ATOM 2440 O O . ALA A 1 307 ? 3.507 17.922 -2.591 1.00 98.75 307 ALA A O 1
ATOM 2441 N N . ARG A 1 308 ? 2.027 16.889 -3.946 1.00 98.62 308 ARG A N 1
ATOM 2442 C CA . ARG A 1 308 ? 0.931 16.784 -2.971 1.00 98.62 308 ARG A CA 1
ATOM 2443 C C . ARG A 1 308 ? 1.292 15.872 -1.802 1.00 98.62 308 ARG A C 1
ATOM 2445 O O . ARG A 1 308 ? 1.125 16.279 -0.656 1.00 98.62 308 ARG A O 1
ATOM 2452 N N . MET A 1 309 ? 1.844 14.685 -2.069 1.00 98.75 309 MET A N 1
ATOM 2453 C CA . MET A 1 309 ? 2.348 13.786 -1.020 1.00 98.75 309 MET A CA 1
ATOM 2454 C C . MET A 1 309 ? 3.418 14.479 -0.172 1.00 98.75 309 MET A C 1
ATOM 2456 O O . MET A 1 309 ? 3.386 14.426 1.052 1.00 98.75 309 MET A O 1
ATOM 2460 N N . ARG A 1 310 ? 4.340 15.201 -0.813 1.00 98.62 310 ARG A N 1
ATOM 2461 C CA . ARG A 1 310 ? 5.406 15.934 -0.128 1.00 98.62 310 ARG A CA 1
ATOM 2462 C C . ARG A 1 310 ? 4.867 17.053 0.761 1.00 98.62 310 ARG A C 1
ATOM 2464 O O . ARG A 1 310 ? 5.326 17.198 1.890 1.00 98.62 310 ARG A O 1
ATOM 2471 N N . GLU A 1 311 ? 3.924 17.854 0.270 1.00 98.44 311 GLU A N 1
ATOM 2472 C CA . GLU A 1 311 ? 3.269 18.897 1.069 1.00 98.44 311 GLU A CA 1
ATOM 2473 C C . GLU A 1 311 ? 2.484 18.289 2.237 1.00 98.44 311 GLU A C 1
ATOM 2475 O O . GLU A 1 311 ? 2.552 18.791 3.360 1.00 98.44 311 GLU A O 1
ATOM 2480 N N . PHE A 1 312 ? 1.796 17.171 2.008 1.00 98.62 312 PHE A N 1
ATOM 2481 C CA . PHE A 1 312 ? 1.105 16.437 3.059 1.00 98.62 312 PHE A CA 1
ATOM 2482 C C . PHE A 1 312 ? 2.070 16.005 4.171 1.00 98.62 312 PHE A C 1
ATOM 2484 O O . PHE A 1 312 ? 1.823 16.306 5.339 1.00 98.62 312 PHE A O 1
ATOM 2491 N N . SER A 1 313 ? 3.200 15.390 3.822 1.00 98.19 313 SER A N 1
ATOM 2492 C CA . SER A 1 313 ? 4.202 14.891 4.778 1.00 98.19 313 SER A CA 1
ATOM 2493 C C . SER A 1 313 ? 5.024 15.986 5.464 1.00 98.19 313 SER A C 1
ATOM 2495 O O . SER A 1 313 ? 5.709 15.733 6.451 1.00 98.19 313 SER A O 1
ATOM 2497 N N . GLN A 1 314 ? 4.970 17.226 4.970 1.00 97.19 314 GLN A N 1
ATOM 2498 C CA . GLN A 1 314 ? 5.515 18.392 5.676 1.00 97.19 314 GLN A CA 1
ATOM 2499 C C . GLN A 1 314 ? 4.583 18.888 6.785 1.00 97.19 314 GLN A C 1
ATOM 2501 O O . GLN A 1 314 ? 5.045 19.523 7.734 1.00 97.19 314 GLN A O 1
ATOM 2506 N N . ASN A 1 315 ? 3.285 18.612 6.658 1.00 97.38 315 ASN A N 1
ATOM 2507 C CA . ASN A 1 315 ? 2.249 19.075 7.578 1.00 97.38 315 ASN A CA 1
ATOM 2508 C C . ASN A 1 315 ? 1.728 17.966 8.506 1.00 97.38 315 ASN A C 1
ATOM 2510 O O . ASN A 1 315 ? 1.087 18.273 9.509 1.00 97.38 315 ASN A O 1
ATOM 2514 N N . ASN A 1 316 ? 2.023 16.703 8.197 1.00 96.88 316 ASN A N 1
ATOM 2515 C CA . ASN A 1 316 ? 1.609 15.526 8.953 1.00 96.88 316 ASN A CA 1
ATOM 2516 C C . ASN A 1 316 ? 2.817 14.615 9.206 1.00 96.88 316 ASN A C 1
ATOM 2518 O O . ASN A 1 316 ? 3.703 14.526 8.354 1.00 96.88 316 ASN A O 1
ATOM 2522 N N . PRO A 1 317 ? 2.887 13.939 10.361 1.00 96.25 317 PRO A N 1
ATOM 2523 C CA . PRO A 1 317 ? 4.007 13.067 10.667 1.00 96.25 317 PRO A CA 1
ATOM 2524 C C . PRO A 1 317 ? 3.900 11.766 9.857 1.00 96.25 317 PRO A C 1
ATOM 2526 O O . PRO A 1 317 ? 3.051 10.934 10.128 1.00 96.25 317 PRO A O 1
ATOM 2529 N N . VAL A 1 318 ? 4.780 11.574 8.873 1.00 98.38 318 VAL A N 1
ATOM 2530 C CA . VAL A 1 318 ? 4.838 10.342 8.065 1.00 98.38 318 VAL A CA 1
ATOM 2531 C C . VAL A 1 318 ? 6.110 9.575 8.396 1.00 98.38 318 VAL A C 1
ATOM 2533 O O . VAL A 1 318 ? 7.215 10.101 8.232 1.00 98.38 318 VAL A O 1
ATOM 2536 N N . SER A 1 319 ? 5.943 8.343 8.870 1.00 97.44 319 SER A N 1
ATOM 2537 C CA . SER A 1 319 ? 7.030 7.453 9.293 1.00 97.44 319 SER A CA 1
ATOM 2538 C C . SER A 1 319 ? 7.522 6.540 8.179 1.00 97.44 319 SER A C 1
ATOM 2540 O O . SER A 1 319 ? 8.686 6.141 8.201 1.00 97.44 319 SER A O 1
ATOM 2542 N N . GLY A 1 320 ? 6.677 6.258 7.188 1.00 98.44 320 GLY A N 1
ATOM 2543 C CA . GLY A 1 320 ? 7.053 5.452 6.037 1.00 98.44 320 GLY A CA 1
ATOM 2544 C C . GLY A 1 320 ? 6.024 5.457 4.914 1.00 98.44 320 GLY A C 1
ATOM 2545 O O . GLY A 1 320 ? 4.863 5.818 5.115 1.00 98.44 320 GLY A O 1
ATOM 2546 N N . TYR A 1 321 ? 6.481 5.048 3.734 1.00 98.88 321 TYR A N 1
ATOM 2547 C CA . TYR A 1 321 ? 5.666 4.832 2.541 1.00 98.88 321 TYR A CA 1
ATOM 2548 C C . TYR A 1 321 ? 5.780 3.368 2.131 1.00 98.88 321 TYR A C 1
ATOM 2550 O O . TYR A 1 321 ? 6.889 2.827 2.111 1.00 98.88 321 TYR A O 1
ATOM 2558 N N . LEU A 1 322 ? 4.644 2.749 1.825 1.00 98.88 322 LEU A N 1
ATOM 2559 C CA . LEU A 1 322 ? 4.521 1.331 1.503 1.00 98.88 322 LEU A CA 1
ATOM 2560 C C . LEU A 1 322 ? 3.777 1.204 0.170 1.00 98.88 322 LEU A C 1
ATOM 2562 O O . LEU A 1 322 ? 2.630 1.635 0.058 1.00 98.88 322 LEU A O 1
ATOM 2566 N N . GLY A 1 323 ? 4.439 0.668 -0.851 1.00 98.44 323 GLY A N 1
ATOM 2567 C CA . GLY A 1 323 ? 3.889 0.599 -2.207 1.00 98.44 323 GLY A CA 1
ATOM 2568 C C . GLY A 1 323 ? 3.407 -0.791 -2.623 1.00 98.44 323 GLY A C 1
ATOM 2569 O O . GLY A 1 323 ? 3.387 -1.706 -1.806 1.00 98.44 323 GLY A O 1
ATOM 2570 N N . GLY A 1 324 ? 3.009 -0.958 -3.885 1.00 97.75 324 GLY A N 1
ATOM 2571 C CA . GLY A 1 324 ? 2.458 -2.227 -4.386 1.00 97.75 324 GLY A CA 1
ATOM 2572 C C . GLY A 1 324 ? 3.485 -3.353 -4.506 1.00 97.75 324 GLY A C 1
ATOM 2573 O O . GLY A 1 324 ? 3.153 -4.515 -4.299 1.00 97.75 324 GLY A O 1
ATOM 2574 N N . HIS A 1 325 ? 4.753 -3.023 -4.774 1.00 97.94 325 HIS A N 1
ATOM 2575 C CA . HIS A 1 325 ? 5.770 -4.009 -5.154 1.00 97.94 325 HIS A CA 1
ATOM 2576 C C . HIS A 1 325 ? 7.147 -3.697 -4.569 1.00 97.94 325 HIS A C 1
ATOM 2578 O O . HIS A 1 325 ? 7.434 -2.582 -4.133 1.00 97.94 325 HIS A O 1
ATOM 2584 N N . VAL A 1 326 ? 8.049 -4.674 -4.663 1.00 98.06 326 VAL A N 1
ATOM 2585 C CA . VAL A 1 326 ? 9.493 -4.444 -4.614 1.00 98.06 326 VAL A CA 1
ATOM 2586 C C . VAL A 1 326 ? 10.117 -5.076 -5.852 1.00 98.06 326 VAL A C 1
ATOM 2588 O O . VAL A 1 326 ? 10.004 -6.272 -6.092 1.00 98.06 326 VAL A O 1
ATOM 2591 N N . GLU A 1 327 ? 10.783 -4.253 -6.649 1.00 97.88 327 GLU A N 1
ATOM 2592 C CA . GLU A 1 327 ? 11.431 -4.656 -7.896 1.00 97.88 327 GLU A CA 1
ATOM 2593 C C . GLU A 1 327 ? 12.900 -4.229 -7.951 1.00 97.88 327 GLU A C 1
ATOM 2595 O O . GLU A 1 327 ? 13.611 -4.598 -8.879 1.00 97.88 327 GLU A O 1
ATOM 2600 N N . MET A 1 328 ? 13.377 -3.463 -6.969 1.00 98.06 328 MET A N 1
ATOM 2601 C CA . MET A 1 328 ? 14.788 -3.112 -6.827 1.00 98.06 328 MET A CA 1
ATOM 2602 C C . MET A 1 328 ? 15.487 -4.061 -5.866 1.00 98.06 328 MET A C 1
ATOM 2604 O O . MET A 1 328 ? 14.917 -4.503 -4.865 1.00 98.06 328 MET A O 1
ATOM 2608 N N . SER A 1 329 ? 16.760 -4.325 -6.138 1.00 97.00 329 SER A N 1
ATOM 2609 C CA . SER A 1 329 ? 17.587 -5.124 -5.245 1.00 97.00 329 SER A CA 1
ATOM 2610 C C . SER A 1 329 ? 18.178 -4.304 -4.092 1.00 97.00 329 SER A C 1
ATOM 2612 O O . SER A 1 329 ? 18.113 -3.066 -4.039 1.00 97.00 329 SER A O 1
ATOM 2614 N N . THR A 1 330 ? 18.819 -5.001 -3.157 1.00 95.94 330 THR A N 1
ATOM 2615 C CA . THR A 1 330 ? 19.651 -4.382 -2.120 1.00 95.94 330 THR A CA 1
ATOM 2616 C C . THR A 1 330 ? 20.821 -3.573 -2.691 1.00 95.94 330 THR A C 1
ATOM 2618 O O . THR A 1 330 ? 21.305 -2.664 -2.017 1.00 95.94 330 THR A O 1
ATOM 2621 N N . GLU A 1 331 ? 21.256 -3.843 -3.927 1.00 97.38 331 GLU A N 1
ATOM 2622 C CA . GLU A 1 331 ? 22.253 -3.027 -4.625 1.00 97.38 331 GLU A CA 1
ATOM 2623 C C . GLU A 1 331 ? 21.592 -1.755 -5.199 1.00 97.38 331 GLU A C 1
ATOM 2625 O O . GLU A 1 331 ? 20.590 -1.844 -5.916 1.00 97.38 331 GLU A O 1
ATOM 2630 N N . PRO A 1 332 ? 22.089 -0.546 -4.867 1.00 96.94 332 PRO A N 1
ATOM 2631 C CA . PRO A 1 332 ? 21.487 0.707 -5.326 1.00 96.94 332 PRO A CA 1
ATOM 2632 C C . PRO A 1 332 ? 21.404 0.820 -6.854 1.00 96.94 332 PRO A C 1
ATOM 2634 O O . PRO A 1 332 ? 22.406 0.666 -7.554 1.00 96.94 332 PRO A O 1
ATOM 2637 N N . GLY A 1 333 ? 20.208 1.127 -7.366 1.00 96.88 333 GLY A N 1
ATOM 2638 C CA . GLY A 1 333 ? 19.964 1.328 -8.796 1.00 96.88 333 GLY A CA 1
ATOM 2639 C C . GLY A 1 333 ? 19.925 0.047 -9.632 1.00 96.88 333 GLY A C 1
ATOM 2640 O O . GLY A 1 333 ? 19.849 0.130 -10.859 1.00 96.88 333 GLY A O 1
ATOM 2641 N N . GLU A 1 334 ? 19.963 -1.127 -9.000 1.00 97.69 334 GLU A N 1
ATOM 2642 C CA . GLU A 1 334 ? 19.886 -2.418 -9.683 1.00 97.69 334 GLU A CA 1
ATOM 2643 C C . GLU A 1 334 ? 18.458 -2.990 -9.646 1.00 97.69 334 GLU A C 1
ATOM 2645 O O . GLU A 1 334 ? 17.927 -3.309 -8.581 1.00 97.69 334 GLU A O 1
ATOM 2650 N N . ASP A 1 335 ? 17.862 -3.120 -10.836 1.00 96.69 335 ASP A N 1
ATOM 2651 C CA . ASP A 1 335 ? 16.562 -3.757 -11.098 1.00 96.69 335 ASP A CA 1
ATOM 2652 C C . ASP A 1 335 ? 16.637 -5.277 -10.914 1.00 96.69 335 ASP A C 1
ATOM 2654 O O . ASP A 1 335 ? 17.574 -5.928 -11.387 1.00 96.69 335 ASP A O 1
ATOM 2658 N N . ILE A 1 336 ? 15.604 -5.853 -10.308 1.00 96.00 336 ILE A N 1
ATOM 2659 C CA . ILE A 1 336 ? 15.354 -7.289 -10.322 1.00 96.00 336 ILE A CA 1
ATOM 2660 C C . ILE A 1 336 ? 14.491 -7.606 -11.554 1.00 96.00 336 ILE A C 1
ATOM 2662 O O . ILE A 1 336 ? 13.375 -7.087 -11.696 1.00 96.00 336 ILE A O 1
ATOM 2666 N N . PRO A 1 337 ? 14.959 -8.492 -12.455 1.00 93.44 337 PRO A N 1
ATOM 2667 C CA . PRO A 1 337 ? 14.178 -8.888 -13.614 1.00 93.44 337 PRO A CA 1
ATOM 2668 C C . PRO A 1 337 ? 12.813 -9.446 -13.217 1.00 93.44 337 PRO A C 1
ATOM 2670 O O . PRO A 1 337 ? 12.692 -10.228 -12.274 1.00 93.44 337 PRO A O 1
ATOM 2673 N N . PHE A 1 338 ? 11.790 -9.087 -13.988 1.00 93.50 338 PHE A N 1
ATOM 2674 C CA . PHE A 1 338 ? 10.460 -9.662 -13.832 1.00 93.50 338 PHE A CA 1
ATOM 2675 C C . PHE A 1 338 ? 10.498 -11.195 -13.952 1.00 93.50 338 PHE A C 1
ATOM 2677 O O . PHE A 1 338 ? 11.141 -11.743 -14.854 1.00 93.50 338 PHE A O 1
ATOM 2684 N N . GLY A 1 339 ? 9.814 -11.889 -13.044 1.00 94.75 339 GLY A N 1
ATOM 2685 C CA . GLY A 1 339 ? 9.815 -13.347 -12.962 1.00 94.75 339 GLY A CA 1
ATOM 2686 C C . GLY A 1 339 ? 9.436 -13.845 -11.573 1.00 94.75 339 GLY A C 1
ATOM 2687 O O . GLY A 1 339 ? 8.920 -13.082 -10.766 1.00 94.75 339 GLY A O 1
ATOM 2688 N N . ASN A 1 340 ? 9.735 -15.115 -11.291 1.00 96.00 340 ASN A N 1
ATOM 2689 C CA . ASN A 1 340 ? 9.207 -15.820 -10.115 1.00 96.00 340 ASN A CA 1
ATOM 2690 C C . ASN A 1 340 ? 10.172 -15.867 -8.913 1.00 96.00 340 ASN A C 1
ATOM 2692 O O . ASN A 1 340 ? 9.923 -16.581 -7.944 1.00 96.00 340 ASN A O 1
ATOM 2696 N N . TYR A 1 341 ? 11.312 -15.172 -8.993 1.00 96.31 341 TYR A N 1
ATOM 2697 C CA . TYR A 1 341 ? 12.384 -15.270 -8.001 1.00 96.31 341 TYR A CA 1
ATOM 2698 C C . TYR A 1 341 ? 13.102 -13.937 -7.790 1.00 96.31 341 TYR A C 1
ATOM 2700 O O . TYR A 1 341 ? 13.636 -13.378 -8.749 1.00 96.31 341 TYR A O 1
ATOM 2708 N N . ALA A 1 342 ? 13.152 -13.463 -6.545 1.00 95.00 342 ALA A N 1
ATOM 2709 C CA . ALA A 1 342 ? 13.739 -12.170 -6.187 1.00 95.00 342 ALA A CA 1
ATOM 2710 C C . ALA A 1 342 ? 14.362 -12.162 -4.770 1.00 95.00 342 ALA A C 1
ATOM 2712 O O . ALA A 1 342 ? 13.926 -11.434 -3.889 1.00 95.00 342 ALA A O 1
ATOM 2713 N N . PRO A 1 343 ? 15.407 -12.965 -4.510 1.00 92.31 343 PRO A N 1
ATOM 2714 C CA . PRO A 1 343 ? 15.894 -13.246 -3.151 1.00 92.31 343 PRO A CA 1
ATOM 2715 C C . PRO A 1 343 ? 16.560 -12.067 -2.428 1.00 92.31 343 PRO A C 1
ATOM 2717 O O . PRO A 1 343 ? 16.815 -12.154 -1.234 1.00 92.31 343 PRO A O 1
ATOM 2720 N N . ASN A 1 344 ? 16.897 -10.995 -3.146 1.00 93.31 344 ASN A N 1
ATOM 2721 C CA . ASN A 1 344 ? 17.617 -9.839 -2.609 1.00 93.31 344 ASN A CA 1
ATOM 2722 C C . ASN A 1 344 ? 16.802 -8.557 -2.814 1.00 93.31 344 ASN A C 1
ATOM 2724 O O . ASN A 1 344 ? 17.360 -7.532 -3.206 1.00 93.31 344 ASN A O 1
ATOM 2728 N N . GLU A 1 345 ? 15.484 -8.642 -2.633 1.00 95.69 345 GLU A N 1
ATOM 2729 C CA . GLU A 1 345 ? 14.587 -7.487 -2.645 1.00 95.69 345 GLU A CA 1
ATOM 2730 C C . GLU A 1 345 ? 15.040 -6.436 -1.622 1.00 95.69 345 GLU A C 1
ATOM 2732 O O . GLU A 1 345 ? 15.512 -6.740 -0.523 1.00 95.69 345 GLU A O 1
ATOM 2737 N N . ARG A 1 346 ? 14.931 -5.165 -2.009 1.00 95.56 346 ARG A N 1
ATOM 2738 C CA . ARG A 1 346 ? 15.101 -4.043 -1.089 1.00 95.56 346 ARG A CA 1
ATOM 2739 C C . ARG A 1 346 ? 13.986 -4.036 -0.034 1.00 95.56 346 ARG A C 1
ATOM 2741 O O . ARG A 1 346 ? 12.937 -4.640 -0.214 1.00 95.56 346 ARG A O 1
ATOM 2748 N N . SER A 1 347 ? 14.194 -3.309 1.065 1.00 96.69 347 SER A N 1
ATOM 2749 C CA . SER A 1 347 ? 13.115 -3.031 2.019 1.00 96.69 347 SER A CA 1
ATOM 2750 C C . SER A 1 347 ? 11.902 -2.411 1.317 1.00 96.69 347 SER A C 1
ATOM 2752 O O . SER A 1 347 ? 12.059 -1.474 0.534 1.00 96.69 347 SER A O 1
ATOM 2754 N N . LEU A 1 348 ? 10.709 -2.905 1.657 1.00 98.25 348 LEU A N 1
ATOM 2755 C CA . LEU A 1 348 ? 9.422 -2.324 1.267 1.00 98.25 348 LEU A CA 1
ATOM 2756 C C . LEU A 1 348 ? 9.265 -0.884 1.784 1.00 98.25 348 LEU A C 1
ATOM 2758 O O . LEU A 1 348 ? 8.634 -0.051 1.136 1.00 98.25 348 LEU A O 1
ATOM 2762 N N . LEU A 1 349 ? 9.832 -0.598 2.962 1.00 98.56 349 LEU A N 1
ATOM 2763 C CA . LEU A 1 349 ? 9.678 0.676 3.653 1.00 98.56 349 LEU A CA 1
ATOM 2764 C C . LEU A 1 349 ? 10.534 1.768 3.004 1.00 98.56 349 LEU A C 1
ATOM 2766 O O . LEU A 1 349 ? 11.762 1.766 3.120 1.00 98.56 349 LEU A O 1
ATOM 2770 N N . LEU A 1 350 ? 9.870 2.764 2.423 1.00 98.75 350 LEU A N 1
ATOM 2771 C CA . LEU A 1 350 ? 10.496 4.002 1.962 1.00 98.75 350 LEU A CA 1
ATOM 2772 C C . LEU A 1 350 ? 10.304 5.133 2.980 1.00 98.75 350 LEU A C 1
ATOM 2774 O O . LEU A 1 350 ? 9.360 5.141 3.769 1.00 98.75 350 LEU A O 1
ATOM 2778 N N . LYS A 1 351 ? 11.200 6.118 2.960 1.00 98.12 351 LYS A N 1
ATOM 2779 C CA . LYS A 1 351 ? 11.282 7.235 3.914 1.00 98.12 351 LYS A CA 1
ATOM 2780 C C . LYS A 1 351 ? 11.016 8.573 3.219 1.00 98.12 351 LYS A C 1
ATOM 2782 O O . LYS A 1 351 ? 11.044 8.697 1.998 1.00 98.12 351 LYS A O 1
ATOM 2787 N N . ASN A 1 352 ? 10.825 9.632 4.011 1.00 98.25 352 ASN A N 1
ATOM 2788 C CA . ASN A 1 352 ? 10.636 10.997 3.489 1.00 98.25 352 ASN A CA 1
ATOM 2789 C C . ASN A 1 352 ? 11.790 11.473 2.588 1.00 98.25 352 ASN A C 1
ATOM 2791 O O . ASN A 1 352 ? 11.569 12.267 1.676 1.00 98.25 352 ASN A O 1
ATOM 2795 N N . SER A 1 353 ? 13.015 10.992 2.828 1.00 98.19 353 SER A N 1
ATOM 2796 C CA . SER A 1 353 ? 14.162 11.262 1.955 1.00 98.19 353 SER A CA 1
ATOM 2797 C C . SER A 1 353 ? 13.978 10.687 0.554 1.00 98.19 353 SER A C 1
ATOM 2799 O O . SER A 1 353 ? 14.364 11.340 -0.411 1.00 98.19 353 SER A O 1
ATOM 2801 N N . ASP A 1 354 ? 13.358 9.512 0.445 1.00 98.69 354 ASP A N 1
ATOM 2802 C CA . ASP A 1 354 ? 13.138 8.832 -0.829 1.00 98.69 354 ASP A CA 1
ATOM 2803 C C . ASP A 1 354 ? 12.041 9.540 -1.633 1.00 98.69 354 ASP A C 1
ATOM 2805 O O . ASP A 1 354 ? 12.188 9.728 -2.838 1.00 98.69 354 ASP A O 1
ATOM 2809 N N . LEU A 1 355 ? 10.987 10.036 -0.964 1.00 98.81 355 LEU A N 1
ATOM 2810 C CA . LEU A 1 355 ? 9.967 10.877 -1.606 1.00 98.81 355 LEU A CA 1
ATOM 2811 C C . LEU A 1 355 ? 10.575 12.178 -2.149 1.00 98.81 355 LEU A C 1
ATOM 2813 O O . LEU A 1 355 ? 10.264 12.590 -3.266 1.00 98.81 355 LEU A O 1
ATOM 2817 N N . GLU A 1 356 ? 11.445 12.837 -1.376 1.00 98.69 356 GLU A N 1
ATOM 2818 C CA . GLU A 1 356 ? 12.130 14.047 -1.842 1.00 98.69 356 GLU A CA 1
ATOM 2819 C C . GLU A 1 356 ? 13.039 13.743 -3.039 1.00 98.69 356 GLU A C 1
ATOM 2821 O O . GLU A 1 356 ? 13.030 14.495 -4.015 1.00 98.69 356 GLU A O 1
ATOM 2826 N N . GLU A 1 357 ? 13.802 12.649 -2.999 1.00 98.69 357 GLU A N 1
ATOM 2827 C CA . GLU A 1 357 ? 14.661 12.244 -4.112 1.00 98.69 357 GLU A CA 1
ATOM 2828 C C . GLU A 1 357 ? 13.848 11.978 -5.385 1.00 98.69 357 GLU A C 1
ATOM 2830 O O . GLU A 1 357 ? 14.151 12.554 -6.439 1.00 98.69 357 GLU A O 1
ATOM 2835 N N . LEU A 1 358 ? 12.782 11.178 -5.268 1.00 98.81 358 LEU A N 1
ATOM 2836 C CA . LEU A 1 358 ? 11.873 10.855 -6.362 1.00 98.81 358 LEU A CA 1
ATOM 2837 C C . LEU A 1 358 ? 11.229 12.120 -6.941 1.00 98.81 358 LEU A C 1
ATOM 2839 O O . LEU A 1 358 ? 11.282 12.335 -8.152 1.00 98.81 358 LEU A O 1
ATOM 2843 N N . TYR A 1 359 ? 10.694 13.005 -6.093 1.00 98.81 359 TYR A N 1
ATOM 2844 C CA . TYR A 1 359 ? 10.102 14.273 -6.525 1.00 98.81 359 TYR A CA 1
ATOM 2845 C C . TYR A 1 359 ? 11.102 15.147 -7.288 1.00 98.81 359 TYR A C 1
ATOM 2847 O O . TYR A 1 359 ? 10.795 15.643 -8.374 1.00 98.81 359 TYR A O 1
ATOM 2855 N N . GLN A 1 360 ? 12.317 15.326 -6.763 1.00 98.75 360 GLN A N 1
ATOM 2856 C CA . GLN A 1 360 ? 13.331 16.155 -7.416 1.00 98.75 360 GLN A CA 1
ATOM 2857 C C . GLN A 1 360 ? 13.789 15.563 -8.752 1.00 98.75 360 GLN A C 1
ATOM 2859 O O . GLN A 1 360 ? 14.030 16.309 -9.705 1.00 98.75 360 GLN A O 1
ATOM 2864 N N . ALA A 1 361 ? 13.924 14.239 -8.839 1.00 98.56 361 ALA A N 1
ATOM 2865 C CA . ALA A 1 361 ? 14.246 13.562 -10.088 1.00 98.56 361 ALA A CA 1
ATOM 2866 C C . ALA A 1 361 ? 13.116 13.712 -11.112 1.00 98.56 361 ALA A C 1
ATOM 2868 O O . ALA A 1 361 ? 13.376 14.147 -12.236 1.00 98.56 361 ALA A O 1
ATOM 2869 N N . ALA A 1 362 ? 11.872 13.454 -10.703 1.00 98.50 362 ALA A N 1
ATOM 2870 C CA . ALA A 1 362 ? 10.705 13.560 -11.565 1.00 98.50 362 ALA A CA 1
ATOM 2871 C C . ALA A 1 362 ? 10.515 14.994 -12.089 1.00 98.50 362 ALA A C 1
ATOM 2873 O O . ALA A 1 362 ? 10.322 15.196 -13.289 1.00 98.50 362 ALA A O 1
ATOM 2874 N N . LEU A 1 363 ? 10.667 15.998 -11.218 1.00 98.38 363 LEU A N 1
ATOM 2875 C CA . LEU A 1 363 ? 10.574 17.415 -11.569 1.00 98.38 363 LEU A CA 1
ATOM 2876 C C . LEU A 1 363 ? 11.635 17.827 -12.600 1.00 98.38 363 LEU A C 1
ATOM 2878 O O . LEU A 1 363 ? 11.316 18.515 -13.570 1.00 98.38 363 LEU A O 1
ATOM 2882 N N . ARG A 1 364 ? 12.893 17.400 -12.416 1.00 98.06 364 ARG A N 1
ATOM 2883 C CA . ARG A 1 364 ? 13.976 17.672 -13.379 1.00 98.06 364 ARG A CA 1
ATOM 2884 C C . ARG A 1 364 ? 13.734 16.996 -14.725 1.00 98.06 364 ARG A C 1
ATOM 2886 O O . ARG A 1 364 ? 14.045 17.588 -15.752 1.00 98.06 364 ARG A O 1
ATOM 2893 N N . ASN A 1 365 ? 13.163 15.797 -14.706 1.00 97.56 365 ASN A N 1
ATOM 2894 C CA . ASN A 1 365 ? 12.871 15.002 -15.893 1.00 97.56 365 ASN A CA 1
ATOM 2895 C C . ASN A 1 365 ? 11.532 15.379 -16.570 1.00 97.56 365 ASN A C 1
ATOM 2897 O O . ASN A 1 365 ? 11.148 14.780 -17.565 1.00 97.56 365 ASN A O 1
ATOM 2901 N N . GLY A 1 366 ? 10.821 16.411 -16.095 1.00 94.81 366 GLY A N 1
ATOM 2902 C CA . GLY A 1 366 ? 9.492 16.770 -16.611 1.00 94.81 366 GLY A CA 1
ATOM 2903 C C . GLY A 1 366 ? 9.427 17.287 -18.050 1.00 94.81 366 GLY A C 1
ATOM 2904 O O . GLY A 1 366 ? 8.343 17.293 -18.630 1.00 94.81 366 GLY A O 1
ATOM 2905 N N . GLN A 1 367 ? 10.548 17.735 -18.626 1.00 91.94 367 GLN A N 1
ATOM 2906 C CA . GLN A 1 367 ? 10.602 18.147 -20.036 1.00 91.94 367 GLN A CA 1
ATOM 2907 C C . GLN A 1 367 ? 10.957 16.989 -20.968 1.00 91.94 367 GLN A C 1
ATOM 2909 O O . GLN A 1 367 ? 10.306 16.834 -21.997 1.00 91.94 367 GLN A O 1
ATOM 2914 N N . ASP A 1 368 ? 11.981 16.213 -20.609 1.00 94.31 368 ASP A N 1
ATOM 2915 C CA . ASP A 1 368 ? 12.530 15.168 -21.474 1.00 94.31 368 ASP A CA 1
ATOM 2916 C C . ASP A 1 368 ? 11.739 13.858 -21.355 1.00 94.31 368 ASP A C 1
ATOM 2918 O O . ASP A 1 368 ? 11.542 13.179 -22.358 1.00 94.31 368 ASP A O 1
ATOM 2922 N N . GLN A 1 369 ? 11.215 13.560 -20.157 1.00 95.19 369 GLN A N 1
ATOM 2923 C CA . GLN A 1 369 ? 10.472 12.335 -19.848 1.00 95.19 369 GLN A CA 1
ATOM 2924 C C . GLN A 1 369 ? 11.270 11.080 -20.243 1.00 95.19 369 GLN A C 1
ATOM 2926 O O . GLN A 1 369 ? 10.743 10.134 -20.825 1.00 95.19 369 GLN A O 1
ATOM 2931 N N . ASP A 1 370 ? 12.561 11.076 -19.905 1.00 97.00 370 ASP A N 1
ATOM 2932 C CA . ASP A 1 370 ? 13.452 9.939 -20.110 1.00 97.00 370 ASP A CA 1
ATOM 2933 C C . ASP A 1 370 ? 13.295 8.895 -18.993 1.00 97.00 370 ASP A C 1
ATOM 2935 O O . ASP A 1 370 ? 12.754 9.167 -17.915 1.00 97.00 370 ASP A O 1
ATOM 2939 N N . VAL A 1 371 ? 13.841 7.697 -19.224 1.00 98.19 371 VAL A N 1
ATOM 2940 C CA . VAL A 1 371 ? 14.030 6.708 -18.156 1.00 98.19 371 VAL A CA 1
ATOM 2941 C C . VAL A 1 371 ? 15.134 7.188 -17.213 1.00 98.19 371 VAL A C 1
ATOM 2943 O O . VAL A 1 371 ? 16.269 7.406 -17.644 1.00 98.19 371 VAL A O 1
ATOM 2946 N N . VAL A 1 372 ? 14.823 7.308 -15.920 1.00 98.31 372 VAL A N 1
ATOM 2947 C CA . VAL A 1 372 ? 15.772 7.752 -14.885 1.00 98.31 372 VAL A CA 1
ATOM 2948 C C . VAL A 1 372 ? 15.905 6.686 -13.807 1.00 98.31 372 VAL A C 1
ATOM 2950 O O . VAL A 1 372 ? 14.926 6.345 -13.152 1.00 98.31 372 VAL A O 1
ATOM 2953 N N . THR A 1 373 ? 17.127 6.198 -13.594 1.00 98.44 373 THR A N 1
ATOM 2954 C CA . THR A 1 373 ? 17.458 5.254 -12.518 1.00 98.44 373 THR A CA 1
ATOM 2955 C C . THR A 1 373 ? 18.002 6.001 -11.301 1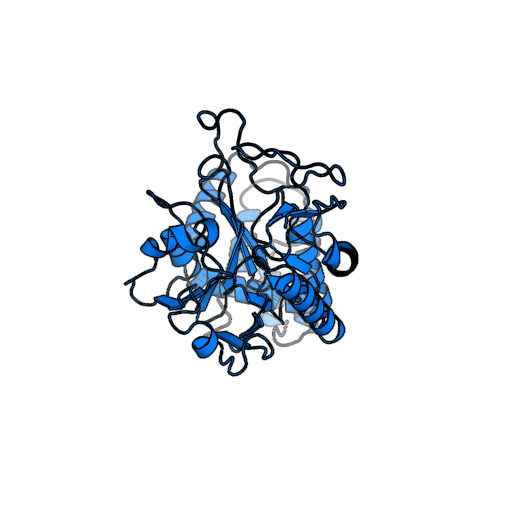.00 98.44 373 THR A C 1
ATOM 2957 O O . THR A 1 373 ? 18.944 6.787 -11.416 1.00 98.44 373 THR A O 1
ATOM 2960 N N . LEU A 1 374 ? 17.398 5.731 -10.149 1.00 98.38 374 LEU A N 1
ATOM 2961 C CA . LEU A 1 374 ? 17.766 6.161 -8.801 1.00 98.38 374 LEU A CA 1
ATOM 2962 C C . LEU A 1 374 ? 18.045 4.919 -7.946 1.00 98.38 374 LEU A C 1
ATOM 2964 O O . LEU A 1 374 ? 17.785 3.799 -8.379 1.00 98.38 374 LEU A O 1
ATOM 2968 N N . ASP A 1 375 ? 18.510 5.111 -6.713 1.00 97.81 375 ASP A N 1
ATOM 2969 C CA . ASP A 1 375 ? 18.856 3.999 -5.822 1.00 97.81 375 ASP A CA 1
ATOM 2970 C C . ASP A 1 375 ? 17.664 3.065 -5.550 1.00 97.81 375 ASP A C 1
ATOM 2972 O O . ASP A 1 375 ? 17.824 1.844 -5.580 1.00 97.81 375 ASP A O 1
ATOM 2976 N N . ASN A 1 376 ? 16.478 3.646 -5.329 1.00 98.12 376 ASN A N 1
ATOM 2977 C CA . ASN A 1 376 ? 15.239 2.924 -5.022 1.00 98.12 376 ASN A CA 1
ATOM 2978 C C . ASN A 1 376 ? 14.239 2.883 -6.188 1.00 98.12 376 ASN A C 1
ATOM 2980 O O . ASN A 1 376 ? 13.238 2.191 -6.080 1.00 98.12 376 ASN A O 1
ATOM 2984 N N . PHE A 1 377 ? 14.454 3.629 -7.274 1.00 98.50 377 PHE A N 1
ATOM 2985 C CA . PHE A 1 377 ? 13.409 3.851 -8.279 1.00 98.50 377 PHE A CA 1
ATOM 2986 C C . PHE A 1 377 ? 13.953 3.799 -9.697 1.00 98.50 377 PHE A C 1
ATOM 2988 O O . PHE A 1 377 ? 15.052 4.275 -9.975 1.00 98.50 377 PHE A O 1
ATOM 2995 N N . ILE A 1 378 ? 13.124 3.345 -10.629 1.00 98.56 378 ILE A N 1
ATOM 2996 C CA . ILE A 1 378 ? 13.320 3.576 -12.057 1.00 98.56 378 ILE A CA 1
ATOM 2997 C C . ILE A 1 378 ? 12.082 4.303 -12.571 1.00 98.56 378 ILE A C 1
ATOM 2999 O O . ILE A 1 378 ? 11.027 3.701 -12.710 1.00 98.56 378 ILE A O 1
ATOM 3003 N N . ILE A 1 379 ? 12.200 5.598 -12.857 1.00 98.62 379 ILE A N 1
ATOM 3004 C CA . ILE A 1 379 ? 11.128 6.397 -13.465 1.00 98.62 379 ILE A CA 1
ATOM 3005 C C . ILE A 1 379 ? 10.988 5.961 -14.928 1.00 98.62 379 ILE A C 1
ATOM 3007 O O . ILE A 1 379 ? 11.975 6.019 -15.668 1.00 98.62 379 ILE A O 1
ATOM 3011 N N . ARG A 1 380 ? 9.792 5.528 -15.351 1.00 97.69 380 ARG A N 1
ATOM 3012 C CA . ARG A 1 380 ? 9.499 5.042 -16.714 1.00 97.69 380 ARG A CA 1
ATOM 3013 C C . ARG A 1 380 ? 8.253 5.736 -17.292 1.00 97.69 380 ARG A C 1
ATOM 3015 O O . ARG A 1 380 ? 7.140 5.280 -17.036 1.00 97.69 380 ARG A O 1
ATOM 3022 N N . PRO A 1 381 ? 8.443 6.841 -18.032 1.00 92.62 381 PRO A N 1
ATOM 3023 C CA . PRO A 1 381 ? 7.358 7.588 -18.677 1.00 92.62 381 PRO A CA 1
ATOM 3024 C C . PRO A 1 381 ? 6.720 6.889 -19.876 1.00 92.62 381 PRO A C 1
ATOM 3026 O O . PRO A 1 381 ? 7.338 5.940 -20.420 1.00 92.62 381 PRO A O 1
#

Mean predicted aligned error: 12.69 Å

Radius of gyration: 24.08 Å; Cα contacts (8 Å, |Δi|>4): 653; chains: 1; bounding box: 45×52×72 Å

Solvent-accessible surface area (backbone atoms only — not comparable to full-atom values): 20773 Å² total; per-residue (Å²): 144,87,77,69,61,68,62,46,52,57,51,50,60,55,49,66,76,64,78,80,88,79,99,52,86,77,60,70,77,80,74,51,65,69,56,56,55,43,47,70,73,72,51,54,82,88,37,70,69,55,44,52,50,55,51,50,60,50,53,55,57,61,74,70,57,86,89,82,86,54,90,81,52,47,68,58,50,53,52,52,48,59,58,43,72,72,35,69,71,49,52,56,46,45,57,49,47,48,52,49,47,41,70,72,65,68,61,50,71,71,53,51,32,50,49,31,51,52,45,54,54,68,58,86,72,80,28,49,27,94,52,52,94,75,51,85,73,61,74,50,50,78,44,79,47,54,92,40,37,32,42,34,37,36,21,16,60,82,27,54,74,33,26,48,29,42,35,41,52,38,87,51,18,26,31,36,37,33,45,26,55,48,63,80,91,57,60,62,54,61,53,53,46,62,72,33,58,92,30,36,37,35,42,38,41,31,31,74,49,57,54,31,44,40,26,43,75,68,52,60,94,44,85,67,48,50,79,48,61,32,41,59,89,79,39,40,48,59,73,26,64,28,83,52,81,64,77,40,70,21,43,46,82,43,37,75,91,44,54,31,39,32,37,47,32,28,9,46,44,84,46,20,29,27,41,34,33,78,83,57,17,37,30,39,30,27,66,71,47,38,29,21,75,34,52,33,75,35,60,74,44,33,46,51,22,44,49,50,53,52,56,47,51,73,77,40,82,61,70,31,36,39,22,29,43,63,35,18,29,70,52,74,52,38,75,52,72,89,45,31,47,48,89,51,54,35,58,54,59,38,44,72,68,53,53,52,52,52,40,55,51,46,58,71,35,66,83,77,55,58,76,44,78,39,57,51,35,29,42,36,91

Sequence (381 aa):
MQKLSVLFICLFNLNLALAHLSDDESHRRLSDPLRIEYNKQTKDLDDPDDTSQLCRDTLECVRTQEISDLSGNVIQATRWLAELETDMAVRHSQADLERIYRSCRDLTHSEEVAEVASQIENTHWIHGAQNCNENDDPEMQVESMGMGLTIIRQNKCETAEAPFLYLFETEDKVTLIDTGDIWDESSLYDQVAEIAGDREIVIAHSHDHGDHTLGDHQFRDKENVTFIDASMRDGKHSVYGIENWPEDIGTLDIGGGRSLQVIPVPGHENSSVAFYDPETQMMITGDVMYPGRLYINDYPAFVNSLARMREFSQNNPVSGYLGGHVEMSTEPGEDIPFGNYAPNERSLLLKNSDLEELYQAALRNGQDQDVVTLDNFIIRP

Foldseek 3Di:
DPPPPPVVVVVVVVVVVPPDDDDDPVVVPPPDVVVVVVLVVPDDCVDPVSVLVVVVVVVVVVVPDPDPDCPPPCVVVVVVVVVLLQDPVSVVVVVVVVVVVCVNVVDDLVVLLVQLLVCLQPDQAAFFDPDNVPDPDDQWDWADSDPQKIKIFGALSQPLLGWIKIWGDAPAEIEIEFQAQHAPPDCSLVVSCSVQPNHAYEYHYQADDNRRCNRVVVQPPDPSYHYQDRDVVVPNCVQQVNPDPQPDWGWADRDPPWIWTWHDQAWLHRSGIWTAGQSSLEIERELLDWLEERHTPHLVSSLVSLVRVLVVCVVGPHAWYAYTHFQAFPAFQHGHDRHRGDNGTHRRTDDSVRSVVVSVVSVVCSPVQDFDTGGRYTYHD

Secondary structure (DSSP, 8-state):
--SSSHHHHHHHHHHHTTSS----GGGGGT--HHHHHHHHHH--TTSHHHHHHHHHHHHHHHHT------TTTHHHHHHHHHHHHT-HHHHHHHHHHHHHHHHHHT--HHHHHHHHHHHHHH-----B-SSGGG--S-SEEEEEEETTEEEEEE-TTT-SS--EEEEEE-SSEEEEE---S--TT--HHHHHHHHHTTSEEEEE-S-SSHHHHGGGGGTTT-TTEEE--SSGGGTHHHHTT-SSTTTS-EEEE-STT-EEEEEE-TTSSTT-EEEEETTTTEEEEETTSSSEEEE-S-HHHHHHHHHHHHHHHHHS---EEEES---BBSSTT-BPPSSSB-TTBPPS-B-HHHHHHHHHHHHHTTTT---EE-SSEEEE-

pLDDT: mean 80.03, std 25.0, range [30.27, 98.88]